Protein AF-0000000084539008 (afdb_homodimer)

Solvent-accessible surface area (backbone atoms only — not comparable to full-atom values): 34700 Å² total; per-residue (Å²): 123,58,58,83,68,52,56,66,76,74,48,45,58,35,49,52,38,29,68,66,23,46,80,28,59,57,49,27,46,48,80,44,78,25,71,48,76,86,62,71,62,64,60,50,79,55,28,51,37,39,35,6,18,47,27,52,46,30,15,39,34,31,52,31,38,51,53,47,46,45,65,78,37,75,82,48,88,57,47,66,62,50,52,51,56,50,50,69,26,63,34,59,68,31,30,52,43,36,24,53,47,43,68,76,34,54,66,68,53,57,46,35,35,45,22,46,43,40,44,34,48,39,50,25,71,72,35,98,40,75,66,40,44,50,49,37,61,44,42,42,64,32,49,53,47,42,51,52,36,48,51,52,52,59,71,65,54,87,46,55,24,60,52,20,51,66,66,20,40,39,55,27,50,38,42,43,44,55,29,23,62,71,68,66,37,59,68,62,40,50,51,49,51,53,50,48,48,72,69,47,66,81,52,55,63,51,70,63,83,67,60,65,46,43,61,23,29,36,42,42,60,48,29,44,47,35,32,47,32,74,76,36,56,34,69,61,28,46,52,49,43,44,47,25,45,62,77,66,49,57,55,72,50,48,79,89,61,66,71,63,77,61,92,47,69,80,37,61,60,37,31,23,30,42,36,20,19,31,41,41,16,44,28,37,50,36,39,51,70,26,35,50,93,80,47,59,41,46,54,11,47,49,49,29,21,50,50,17,40,56,61,24,55,57,59,58,70,50,79,44,70,71,40,32,46,44,46,37,34,49,49,50,36,44,58,54,43,60,84,75,112,119,57,60,86,67,50,56,67,74,74,47,45,56,34,49,54,38,29,68,66,23,46,79,30,59,57,48,26,45,47,80,44,78,26,71,46,76,85,64,72,63,63,59,48,80,55,28,50,39,39,34,6,18,47,27,53,46,31,14,40,35,30,50,32,39,51,53,46,46,44,63,78,38,76,82,48,87,56,46,66,61,48,52,52,55,51,52,70,25,63,34,58,68,30,28,51,43,36,24,52,46,43,69,76,35,54,66,67,54,58,46,36,33,45,22,46,45,40,44,35,47,40,50,26,72,73,35,97,39,75,65,40,44,50,49,39,60,43,42,42,64,32,49,54,47,42,50,52,34,50,50,51,50,60,71,66,55,86,46,54,25,61,53,20,51,66,68,20,39,39,53,29,50,39,41,43,43,56,28,23,64,71,66,64,36,60,69,61,40,50,51,48,52,53,49,48,47,73,70,47,64,80,53,55,62,53,71,64,83,67,60,65,45,43,61,21,28,36,43,41,61,49,29,44,48,35,33,48,32,74,77,36,55,33,69,60,27,47,53,48,45,45,46,25,45,62,78,67,47,58,55,73,50,50,80,88,60,66,70,62,78,61,92,46,68,80,36,62,61,37,32,23,31,39,36,21,18,32,40,42,16,43,27,37,49,33,38,51,70,26,34,50,93,81,48,60,42,46,56,10,46,49,48,31,21,52,51,17,40,57,61,24,55,57,60,54,70,47,80,45,70,71,39,32,44,44,44,36,34,50,51,50,36,43,56,52,42,62,82,73,112

Sequence (682 aa):
MKTDQVNPTAIAPFVRCALGCINREYPHVHFYGLSEETDLVPHRQLNPAFYGCLDWHSAVHNHWLLVRVMRCFPGVEFREEAREKVSQNLTPEAIAQEADYLKDRPEFECPYGLAWLLQLTAELRGWNDSQGKQWGEILQPLEEVAVNNLRQWLLDLAFPNRSGTHIQTAFAMGLIWDWSKTTDNQDLAGLLKERAKMFYHGDRNYPLHIEPLGCDFLSPTLAEADLMRRFLDAENFANWLGEFLPNIPETPEIDWLSPVIPSNPTDYQQSHFDGLNLSRAWMLEGIIAGLPPDDRRINSLQAVAAVHRRVGLKPVSLCDYAGSHWLGSFAVYLLTQRGLRMKTDQVNPTAIAPFVRCALGCINREYPHVHFYGLSEETDLVPHRQLNPAFYGCLDWHSAVHNHWLLVRVMRCFPGVEFREEAREKVSQNLTPEAIAQEADYLKDRPEFECPYGLAWLLQLTAELRGWNDSQGKQWGEILQPLEEVAVNNLRQWLLDLAFPNRSGTHIQTAFAMGLIWDWSKTTDNQDLAGLLKERAKMFYHGDRNYPLHIEPLGCDFLSPTLAEADLMRRFLDAENFANWLGEFLPNIPETPEIDWLSPVIPSNPTDYQQSHFDGLNLSRAWMLEGIIAGLPPDDRRINSLQAVAAVHRRVGLKPVSLCDYAGSHWLGSFAVYLLTQRGLR

Structure (mmCIF, N/CA/C/O backbone):
data_AF-0000000084539008-model_v1
#
loop_
_entity.id
_entity.type
_entity.pdbx_description
1 polymer 'DUF2891 domain-containing protein'
#
loop_
_atom_site.group_PDB
_atom_site.id
_atom_site.type_symbol
_atom_site.label_atom_id
_atom_site.label_alt_id
_atom_site.label_comp_id
_atom_site.label_asym_id
_atom_site.label_entity_id
_atom_site.label_seq_id
_atom_site.pdbx_PDB_ins_code
_atom_site.Cartn_x
_atom_site.Cartn_y
_atom_site.Cartn_z
_atom_site.occupancy
_atom_site.B_iso_or_equiv
_atom_site.auth_seq_id
_atom_site.auth_comp_id
_atom_site.auth_asym_id
_atom_site.auth_atom_id
_atom_site.pdbx_PDB_model_num
ATOM 1 N N . MET A 1 1 ? -14.562 -23.531 -19.359 1 34.69 1 MET A N 1
ATOM 2 C CA . MET A 1 1 ? -13.688 -23.984 -20.438 1 34.69 1 MET A CA 1
ATOM 3 C C . MET A 1 1 ? -12.57 -24.875 -19.891 1 34.69 1 MET A C 1
ATOM 5 O O . MET A 1 1 ? -11.828 -24.453 -19 1 34.69 1 MET A O 1
ATOM 9 N N . LYS A 1 2 ? -12.625 -26.109 -20.109 1 47.09 2 LYS A N 1
ATOM 10 C CA . LYS A 1 2 ? -11.656 -27.125 -19.703 1 47.09 2 LYS A CA 1
ATOM 11 C C . LYS A 1 2 ? -10.266 -26.812 -20.25 1 47.09 2 LYS A C 1
ATOM 13 O O . LYS A 1 2 ? -10.125 -26.234 -21.328 1 47.09 2 LYS A O 1
ATOM 18 N N . THR A 1 3 ? -9.219 -26.625 -19.391 1 51.12 3 THR A N 1
ATOM 19 C CA . THR A 1 3 ? -7.828 -26.531 -19.828 1 51.12 3 THR A CA 1
ATOM 20 C C . THR A 1 3 ? -7.676 -27.047 -21.266 1 51.12 3 THR A C 1
ATOM 22 O O . THR A 1 3 ? -6.812 -26.578 -22 1 51.12 3 THR A O 1
ATOM 25 N N . ASP A 1 4 ? -8.477 -27.797 -21.641 1 52.44 4 ASP A N 1
ATOM 26 C CA . ASP A 1 4 ? -8.461 -28.391 -22.984 1 52.44 4 ASP A CA 1
ATOM 27 C C . ASP A 1 4 ? -8.852 -27.359 -24.031 1 52.44 4 ASP A C 1
ATOM 29 O O . ASP A 1 4 ? -8.547 -27.516 -25.219 1 52.44 4 ASP A O 1
ATOM 33 N N . GLN A 1 5 ? -9.398 -26.234 -23.484 1 61.06 5 GLN A N 1
ATOM 34 C CA . GLN A 1 5 ? -9.883 -25.25 -24.453 1 61.06 5 GLN A CA 1
ATOM 35 C C . GLN A 1 5 ? -8.891 -24.109 -24.625 1 61.06 5 GLN A C 1
ATOM 37 O O . GLN A 1 5 ? -9.078 -23.234 -25.469 1 61.06 5 GLN A O 1
ATOM 42 N N . VAL A 1 6 ? -7.809 -24.297 -23.812 1 74.5 6 VAL A N 1
ATOM 43 C CA . VAL A 1 6 ? -6.836 -23.219 -23.953 1 74.5 6 VAL A CA 1
ATOM 44 C C . VAL A 1 6 ? -5.82 -23.562 -25.031 1 74.5 6 VAL A C 1
ATOM 46 O O . VAL A 1 6 ? -5.227 -24.641 -25.016 1 74.5 6 VAL A O 1
ATOM 49 N N . ASN A 1 7 ? -5.785 -22.781 -26.078 1 74.5 7 ASN A N 1
ATOM 50 C CA . ASN A 1 7 ? -4.793 -22.938 -27.141 1 74.5 7 ASN A CA 1
ATOM 51 C C . ASN A 1 7 ? -3.385 -22.641 -26.641 1 74.5 7 ASN A C 1
ATOM 53 O O . ASN A 1 7 ? -3.096 -21.516 -26.219 1 74.5 7 ASN A O 1
ATOM 57 N N . PRO A 1 8 ? -2.574 -23.672 -26.688 1 76.5 8 PRO A N 1
ATOM 58 C CA . PRO A 1 8 ? -1.196 -23.453 -26.234 1 76.5 8 PRO A CA 1
ATOM 59 C C . PRO A 1 8 ? -0.532 -22.266 -26.922 1 76.5 8 PRO A C 1
ATOM 61 O O . PRO A 1 8 ? 0.344 -21.625 -26.344 1 76.5 8 PRO A O 1
ATOM 64 N N . THR A 1 9 ? -0.959 -22.016 -28.078 1 76.56 9 THR A N 1
ATOM 65 C CA . THR A 1 9 ? -0.383 -20.906 -28.812 1 76.56 9 THR A CA 1
ATOM 66 C C . THR A 1 9 ? -0.703 -19.578 -28.125 1 76.56 9 THR A C 1
ATOM 68 O O . THR A 1 9 ? 0.086 -18.625 -28.188 1 76.56 9 THR A O 1
ATOM 71 N N . ALA A 1 10 ? -1.752 -19.625 -27.406 1 77.12 10 ALA A N 1
ATOM 72 C CA . ALA A 1 10 ? -2.184 -18.391 -26.75 1 77.12 10 ALA A CA 1
ATOM 73 C C . ALA A 1 10 ? -1.313 -18.109 -25.516 1 77.12 10 ALA A C 1
ATOM 75 O O . ALA A 1 10 ? -1.197 -16.953 -25.094 1 77.12 10 ALA A O 1
ATOM 76 N N . ILE A 1 11 ? -0.694 -19.109 -25.047 1 85.69 11 ILE A N 1
ATOM 77 C CA . ILE A 1 11 ? 0.04 -18.953 -23.797 1 85.69 11 ILE A CA 1
ATOM 78 C C . ILE A 1 11 ? 1.521 -18.734 -24.094 1 85.69 11 ILE A C 1
ATOM 80 O O . ILE A 1 11 ? 2.285 -18.328 -23.219 1 85.69 11 ILE A O 1
ATOM 84 N N . ALA A 1 12 ? 1.986 -18.984 -25.344 1 85.56 12 ALA A N 1
ATOM 85 C CA . ALA A 1 12 ? 3.391 -18.984 -25.734 1 85.56 12 ALA A CA 1
ATOM 86 C C . ALA A 1 12 ? 4.055 -17.656 -25.422 1 85.56 12 ALA A C 1
ATOM 88 O O . ALA A 1 12 ? 5.18 -17.609 -24.922 1 85.56 12 ALA A O 1
ATOM 89 N N . PRO A 1 13 ? 3.342 -16.594 -25.688 1 83.88 13 PRO A N 1
ATOM 90 C CA . PRO A 1 13 ? 3.99 -15.305 -25.391 1 83.88 13 PRO A CA 1
ATOM 91 C C . PRO A 1 13 ? 4.293 -15.141 -23.891 1 83.88 13 PRO A C 1
ATOM 93 O O . PRO A 1 13 ? 5.316 -14.555 -23.531 1 83.88 13 PRO A O 1
ATOM 96 N N . PHE A 1 14 ? 3.445 -15.633 -23.062 1 86.5 14 PHE A N 1
ATOM 97 C CA . PHE A 1 14 ? 3.65 -15.516 -21.625 1 86.5 14 PHE A CA 1
ATOM 98 C C . PHE A 1 14 ? 4.84 -16.359 -21.172 1 86.5 14 PHE A C 1
ATOM 100 O O . PHE A 1 14 ? 5.621 -15.938 -20.328 1 86.5 14 PHE A O 1
ATOM 107 N N . VAL A 1 15 ? 4.922 -17.453 -21.797 1 89.56 15 VAL A N 1
ATOM 108 C CA . VAL A 1 15 ? 6.004 -18.375 -21.484 1 89.56 15 VAL A CA 1
ATOM 109 C C . VAL A 1 15 ? 7.344 -17.766 -21.891 1 89.56 15 VAL A C 1
ATOM 111 O O . VAL A 1 15 ? 8.32 -17.828 -21.141 1 89.56 15 VAL A O 1
ATOM 114 N N . ARG A 1 16 ? 7.355 -17.219 -23.031 1 88.75 16 ARG A N 1
ATOM 115 C CA . ARG A 1 16 ? 8.578 -16.594 -23.516 1 88.75 16 ARG A CA 1
ATOM 116 C C . ARG A 1 16 ? 9.031 -15.461 -22.594 1 88.75 16 ARG A C 1
ATOM 118 O O . ARG A 1 16 ? 10.219 -15.297 -22.328 1 88.75 16 ARG A O 1
ATOM 125 N N . CYS A 1 17 ? 8.039 -14.727 -22.141 1 88.56 17 CYS A N 1
ATOM 126 C CA . CYS A 1 17 ? 8.359 -13.656 -21.203 1 88.56 17 CYS A CA 1
ATOM 127 C C . CYS A 1 17 ? 8.938 -14.211 -19.906 1 88.56 17 CYS A C 1
ATOM 129 O O . CYS A 1 17 ? 9.922 -13.688 -19.375 1 88.56 17 CYS A O 1
ATOM 131 N N . ALA A 1 18 ? 8.297 -15.203 -19.422 1 92.94 18 ALA A N 1
ATOM 132 C CA . ALA A 1 18 ? 8.758 -15.828 -18.172 1 92.94 18 ALA A CA 1
ATOM 133 C C . ALA A 1 18 ? 10.172 -16.391 -18.344 1 92.94 18 ALA A C 1
ATOM 135 O O . ALA A 1 18 ? 11.016 -16.203 -17.469 1 92.94 18 ALA A O 1
ATOM 136 N N . LEU A 1 19 ? 10.422 -17.016 -19.469 1 94.06 19 LEU A N 1
ATOM 137 C CA . LEU A 1 19 ? 11.727 -17.625 -19.734 1 94.06 19 LEU A CA 1
ATOM 138 C C . LEU A 1 19 ? 12.805 -16.547 -19.859 1 94.06 19 LEU A C 1
ATOM 140 O O . LEU A 1 19 ? 13.961 -16.781 -19.5 1 94.06 19 LEU A O 1
ATOM 144 N N . GLY A 1 20 ? 12.414 -15.43 -20.328 1 91.38 20 GLY A N 1
ATOM 145 C CA . GLY A 1 20 ? 13.359 -14.328 -20.484 1 91.38 20 GLY A CA 1
ATOM 146 C C . GLY A 1 20 ? 13.617 -13.578 -19.188 1 91.38 20 GLY A C 1
ATOM 147 O O . GLY A 1 20 ? 14.531 -12.758 -19.125 1 91.38 20 GLY A O 1
ATOM 148 N N . CYS A 1 21 ? 12.914 -13.969 -18.125 1 93.25 21 CYS A N 1
ATOM 149 C CA . CYS A 1 21 ? 12.93 -13.117 -16.938 1 93.25 21 CYS A CA 1
ATOM 150 C C . CYS A 1 21 ? 13.5 -13.859 -15.742 1 93.25 21 CYS A C 1
ATOM 152 O O . CYS A 1 21 ? 14.219 -13.273 -14.922 1 93.25 21 CYS A O 1
ATOM 154 N N . ILE A 1 22 ? 13.289 -15.133 -15.547 1 96.19 22 ILE A N 1
ATOM 155 C CA . ILE A 1 22 ? 13.516 -15.844 -14.297 1 96.19 22 ILE A CA 1
ATOM 156 C C . ILE A 1 22 ? 15.016 -15.914 -14 1 96.19 22 ILE A C 1
ATOM 158 O O . ILE A 1 22 ? 15.422 -16.047 -12.844 1 96.19 22 ILE A O 1
ATOM 162 N N . ASN A 1 23 ? 15.867 -15.766 -15.008 1 96.25 23 ASN A N 1
ATOM 163 C CA . ASN A 1 23 ? 17.312 -15.773 -14.781 1 96.25 23 ASN A CA 1
ATOM 164 C C . ASN A 1 23 ? 17.938 -14.414 -15.07 1 96.25 23 ASN A C 1
ATOM 166 O O . ASN A 1 23 ? 19.156 -14.289 -15.133 1 96.25 23 ASN A O 1
ATOM 170 N N . ARG A 1 24 ? 17.125 -13.391 -15.266 1 95.38 24 ARG A N 1
ATOM 171 C CA . ARG A 1 24 ? 17.594 -12.039 -15.523 1 95.38 24 ARG A CA 1
ATOM 172 C C . ARG A 1 24 ? 17.75 -11.258 -14.227 1 95.38 24 ARG A C 1
ATOM 174 O O . ARG A 1 24 ? 16.75 -10.891 -13.594 1 95.38 24 ARG A O 1
ATOM 181 N N . GLU A 1 25 ? 18.984 -10.914 -13.953 1 96.5 25 GLU A N 1
ATOM 182 C CA . GLU A 1 25 ? 19.281 -10.367 -12.633 1 96.5 25 GLU A CA 1
ATOM 183 C C . GLU A 1 25 ? 18.891 -8.891 -12.555 1 96.5 25 GLU A C 1
ATOM 185 O O . GLU A 1 25 ? 18.516 -8.398 -11.484 1 96.5 25 GLU A O 1
ATOM 190 N N . TYR A 1 26 ? 19.094 -8.102 -13.656 1 95.44 26 TYR A N 1
ATOM 191 C CA . TYR A 1 26 ? 18.797 -6.676 -13.68 1 95.44 26 TYR A CA 1
ATOM 192 C C . TYR A 1 26 ? 17.922 -6.316 -14.875 1 95.44 26 TYR A C 1
ATOM 194 O O . TYR A 1 26 ? 18.031 -6.941 -15.938 1 95.44 26 TYR A O 1
ATOM 202 N N . PRO A 1 27 ? 17 -5.332 -14.828 1 94 27 PRO A N 1
ATOM 203 C CA . PRO A 1 27 ? 16.781 -4.492 -13.648 1 94 27 PRO A CA 1
ATOM 204 C C . PRO A 1 27 ? 16.094 -5.242 -12.508 1 94 27 PRO A C 1
ATOM 206 O O . PRO A 1 27 ? 15.453 -6.27 -12.734 1 94 27 PRO A O 1
ATOM 209 N N . HIS A 1 28 ? 16.344 -4.73 -11.25 1 94.94 28 HIS A N 1
ATOM 210 C CA . HIS A 1 28 ? 15.797 -5.367 -10.055 1 94.94 28 HIS A CA 1
ATOM 211 C C . HIS A 1 28 ? 15.383 -4.332 -9.023 1 94.94 28 HIS A C 1
ATOM 213 O O . HIS A 1 28 ? 16.016 -3.283 -8.891 1 94.94 28 HIS A O 1
ATOM 219 N N . VAL A 1 29 ? 14.266 -4.586 -8.406 1 93.5 29 VAL A N 1
ATOM 220 C CA . VAL A 1 29 ? 13.812 -3.764 -7.289 1 93.5 29 VAL A CA 1
ATOM 221 C C . VAL A 1 29 ? 13.875 -4.574 -5.996 1 93.5 29 VAL A C 1
ATOM 223 O O . VAL A 1 29 ? 13.312 -5.668 -5.914 1 93.5 29 VAL A O 1
ATOM 226 N N . HIS A 1 30 ? 14.57 -4.07 -5.051 1 91.81 30 HIS A N 1
ATOM 227 C CA . HIS A 1 30 ? 14.711 -4.773 -3.779 1 91.81 30 HIS A CA 1
ATOM 228 C C . HIS A 1 30 ? 14.484 -3.832 -2.602 1 91.81 30 HIS A C 1
ATOM 230 O O . HIS A 1 30 ? 14.914 -2.676 -2.631 1 91.81 30 HIS A O 1
ATOM 236 N N . PHE A 1 31 ? 13.695 -4.348 -1.667 1 89.94 31 PHE A N 1
ATOM 237 C CA . PHE A 1 31 ? 13.492 -3.666 -0.394 1 89.94 31 PHE A CA 1
ATOM 238 C C . PHE A 1 31 ? 14.461 -4.184 0.66 1 89.94 31 PHE A C 1
ATOM 240 O O . PHE A 1 31 ? 14.328 -5.312 1.136 1 89.94 31 PHE A O 1
ATOM 247 N N . TYR A 1 32 ? 15.445 -3.342 1.11 1 91.75 32 TYR A N 1
ATOM 248 C CA . TYR A 1 32 ? 16.484 -3.758 2.057 1 91.75 32 TYR A CA 1
ATOM 249 C C . TYR A 1 32 ? 16.219 -3.176 3.439 1 91.75 32 TYR A C 1
ATOM 251 O O . TYR A 1 32 ? 16.031 -1.966 3.586 1 91.75 32 TYR A O 1
ATOM 259 N N . GLY A 1 33 ? 16.031 -4.082 4.402 1 92.31 33 GLY A N 1
ATOM 260 C CA . GLY A 1 33 ? 16.219 -3.693 5.793 1 92.31 33 GLY A CA 1
ATOM 261 C C . GLY A 1 33 ? 17.641 -3.834 6.27 1 92.31 33 GLY A C 1
ATOM 262 O O . GLY A 1 33 ? 18.188 -4.941 6.312 1 92.31 33 GLY A O 1
ATOM 263 N N . LEU A 1 34 ? 18.281 -2.717 6.656 1 95.19 34 LEU A N 1
ATOM 264 C CA . LEU A 1 34 ? 19.703 -2.701 6.992 1 95.19 34 LEU A CA 1
ATOM 265 C C . LEU A 1 34 ? 19.906 -2.391 8.469 1 95.19 34 LEU A C 1
ATOM 267 O O . LEU A 1 34 ? 19.438 -1.362 8.969 1 95.19 34 LEU A O 1
ATOM 271 N N . SER A 1 35 ? 20.562 -3.262 9.141 1 94.62 35 SER A N 1
ATOM 272 C CA . SER A 1 35 ? 20.953 -2.988 10.523 1 94.62 35 SER A CA 1
ATOM 273 C C . SER A 1 35 ? 22.328 -2.338 10.586 1 94.62 35 SER A C 1
ATOM 275 O O . SER A 1 35 ? 22.656 -1.658 11.562 1 94.62 35 SER A O 1
ATOM 277 N N . GLU A 1 36 ? 23.109 -2.588 9.617 1 95.88 36 GLU A N 1
ATOM 278 C CA . GLU A 1 36 ? 24.453 -2.035 9.438 1 95.88 36 GLU A CA 1
ATOM 279 C C . GLU A 1 36 ? 24.859 -2.039 7.961 1 95.88 36 GLU A C 1
ATOM 281 O O . GLU A 1 36 ? 24.141 -2.594 7.121 1 95.88 36 GLU A O 1
ATOM 286 N N . GLU A 1 37 ? 25.969 -1.479 7.656 1 94.56 37 GLU A N 1
ATOM 287 C CA . GLU A 1 37 ? 26.406 -1.284 6.277 1 94.56 37 GLU A CA 1
ATOM 288 C C . GLU A 1 37 ? 26.672 -2.619 5.59 1 94.56 37 GLU A C 1
ATOM 290 O O . GLU A 1 37 ? 26.422 -2.77 4.395 1 94.56 37 GLU A O 1
ATOM 295 N N . THR A 1 38 ? 27.141 -3.564 6.297 1 95.44 38 THR A N 1
ATOM 296 C CA . THR A 1 38 ? 27.562 -4.836 5.723 1 95.44 38 THR A CA 1
ATOM 297 C C . THR A 1 38 ? 26.359 -5.66 5.285 1 95.44 38 THR A C 1
ATOM 299 O O . THR A 1 38 ? 26.5 -6.648 4.562 1 95.44 38 THR A O 1
ATOM 302 N N . ASP A 1 39 ? 25.156 -5.234 5.66 1 94.81 39 ASP A N 1
ATOM 303 C CA . ASP A 1 39 ? 23.922 -5.914 5.246 1 94.81 39 ASP A CA 1
ATOM 304 C C . ASP A 1 39 ? 23.625 -5.633 3.777 1 94.81 39 ASP A C 1
ATOM 306 O O . ASP A 1 39 ? 22.812 -6.328 3.166 1 94.81 39 ASP A O 1
ATOM 310 N N . LEU A 1 40 ? 24.234 -4.59 3.264 1 96.12 40 LEU A N 1
ATOM 311 C CA . LEU A 1 40 ? 24.016 -4.207 1.876 1 96.12 40 LEU A CA 1
ATOM 312 C C . LEU A 1 40 ? 24.797 -5.109 0.927 1 96.12 40 LEU A C 1
ATOM 314 O O . LEU A 1 40 ? 25.984 -4.887 0.691 1 96.12 40 LEU A O 1
ATOM 318 N N . VAL A 1 41 ? 24.156 -6.133 0.405 1 96.19 41 VAL A N 1
ATOM 319 C CA . VAL A 1 41 ? 24.766 -7.082 -0.522 1 96.19 41 VAL A CA 1
ATOM 320 C C . VAL A 1 41 ? 23.859 -7.273 -1.733 1 96.19 41 VAL A C 1
ATOM 322 O O . VAL A 1 41 ? 22.672 -6.973 -1.675 1 96.19 41 VAL A O 1
ATOM 325 N N . PRO A 1 42 ? 24.438 -7.742 -2.893 1 96.44 42 PRO A N 1
ATOM 326 C CA . PRO A 1 42 ? 23.594 -8 -4.059 1 96.44 42 PRO A CA 1
ATOM 327 C C . PRO A 1 42 ? 22.453 -8.969 -3.76 1 96.44 42 PRO A C 1
ATOM 329 O O . PRO A 1 42 ? 22.641 -9.938 -3.012 1 96.44 42 PRO A O 1
ATOM 332 N N . HIS A 1 43 ? 21.312 -8.703 -4.387 1 96.75 43 HIS A N 1
ATOM 333 C CA . HIS A 1 43 ? 20.109 -9.453 -4.07 1 96.75 43 HIS A CA 1
ATOM 334 C C . HIS A 1 43 ? 20.266 -10.93 -4.418 1 96.75 43 HIS A C 1
ATOM 336 O O . HIS A 1 43 ? 19.656 -11.789 -3.781 1 96.75 43 HIS A O 1
ATOM 342 N N . ARG A 1 44 ? 21.078 -11.25 -5.383 1 97.31 44 ARG A N 1
ATOM 343 C CA . ARG A 1 44 ? 21.297 -12.648 -5.746 1 97.31 44 ARG A CA 1
ATOM 344 C C . ARG A 1 44 ? 21.938 -13.414 -4.598 1 97.31 44 ARG A C 1
ATOM 346 O O . ARG A 1 44 ? 21.703 -14.617 -4.438 1 97.31 44 ARG A O 1
ATOM 353 N N . GLN A 1 45 ? 22.734 -12.734 -3.779 1 97 45 GLN A N 1
ATOM 354 C CA . GLN A 1 45 ? 23.375 -13.367 -2.631 1 97 45 GLN A CA 1
ATOM 355 C C . GLN A 1 45 ? 22.375 -13.664 -1.528 1 97 45 GLN A C 1
ATOM 357 O O . GLN A 1 45 ? 22.578 -14.562 -0.711 1 97 45 GLN A O 1
ATOM 362 N N . LEU A 1 46 ? 21.312 -12.883 -1.472 1 96.62 46 LEU A N 1
ATOM 363 C CA . LEU A 1 46 ? 20.266 -13.062 -0.468 1 96.62 46 LEU A CA 1
ATOM 364 C C . LEU A 1 46 ? 19.25 -14.109 -0.917 1 96.62 46 LEU A C 1
ATOM 366 O O . LEU A 1 46 ? 18.844 -14.969 -0.126 1 96.62 46 LEU A O 1
ATOM 370 N N . ASN A 1 47 ? 18.875 -14 -2.16 1 98.12 47 ASN A N 1
ATOM 371 C CA . ASN A 1 47 ? 17.828 -14.828 -2.75 1 98.12 47 ASN A CA 1
ATOM 372 C C . ASN A 1 47 ? 18.281 -15.477 -4.047 1 98.12 47 ASN A C 1
ATOM 374 O O . ASN A 1 47 ? 17.844 -15.102 -5.133 1 98.12 47 ASN A O 1
ATOM 378 N N . PRO A 1 48 ? 19.047 -16.531 -3.955 1 98.56 48 PRO A N 1
ATOM 379 C CA . PRO A 1 48 ? 19.719 -17.062 -5.141 1 98.56 48 PRO A CA 1
ATOM 380 C C . PRO A 1 48 ? 18.781 -17.828 -6.062 1 98.56 48 PRO A C 1
ATOM 382 O O . PRO A 1 48 ? 19.094 -18.047 -7.238 1 98.56 48 PRO A O 1
ATOM 385 N N . ALA A 1 49 ? 17.688 -18.312 -5.57 1 98.81 49 ALA A N 1
ATOM 386 C CA . ALA A 1 49 ? 16.766 -19.078 -6.41 1 98.81 49 ALA A CA 1
ATOM 387 C C . ALA A 1 49 ? 15.828 -18.156 -7.188 1 98.81 49 ALA A C 1
ATOM 389 O O . ALA A 1 49 ? 15.523 -18.406 -8.352 1 98.81 49 ALA A O 1
ATOM 390 N N . PHE A 1 50 ? 15.383 -17.078 -6.484 1 98.69 50 PHE A N 1
ATOM 391 C CA . PHE A 1 50 ? 14.367 -16.203 -7.062 1 98.69 50 PHE A CA 1
ATOM 392 C C . PHE A 1 50 ? 14.914 -14.789 -7.246 1 98.69 50 PHE A C 1
ATOM 394 O O . PHE A 1 50 ? 14.234 -13.812 -6.914 1 98.69 50 PHE A O 1
ATOM 401 N N . TYR A 1 51 ? 16.125 -14.688 -7.703 1 97.5 51 TYR A N 1
ATOM 402 C CA . TYR A 1 51 ? 16.797 -13.406 -7.895 1 97.5 51 TYR A CA 1
ATOM 403 C C . TYR A 1 51 ? 16.359 -12.742 -9.195 1 97.5 51 TYR A C 1
ATOM 405 O O . TYR A 1 51 ? 16.547 -11.539 -9.383 1 97.5 51 TYR A O 1
ATOM 413 N N . GLY A 1 52 ? 15.836 -13.562 -10.094 1 95.81 52 GLY A N 1
ATOM 414 C CA . GLY A 1 52 ? 15.477 -13.031 -11.398 1 95.81 52 GLY A CA 1
ATOM 415 C C . GLY A 1 52 ? 14.227 -12.172 -11.375 1 95.81 52 GLY A C 1
ATOM 416 O O . GLY A 1 52 ? 13.609 -11.992 -10.328 1 95.81 52 GLY A O 1
ATOM 417 N N . CYS A 1 53 ? 13.953 -11.594 -12.594 1 94.31 53 CYS A N 1
ATOM 418 C CA . CYS A 1 53 ? 12.812 -10.711 -12.758 1 94.31 53 CYS A CA 1
ATOM 419 C C . CYS A 1 53 ? 12.992 -9.422 -11.969 1 94.31 53 CYS A C 1
ATOM 421 O O . CYS A 1 53 ? 14.07 -9.172 -11.422 1 94.31 53 CYS A O 1
ATOM 423 N N . LEU A 1 54 ? 11.984 -8.578 -11.961 1 93.44 54 LEU A N 1
ATOM 424 C CA . LEU A 1 54 ? 12.055 -7.246 -11.375 1 93.44 54 LEU A CA 1
ATOM 425 C C . LEU A 1 54 ? 12.125 -7.328 -9.852 1 93.44 54 LEU A C 1
ATOM 427 O O . LEU A 1 54 ? 12.672 -6.438 -9.203 1 93.44 54 LEU A O 1
ATOM 431 N N . ASP A 1 55 ? 11.562 -8.367 -9.305 1 95.88 55 ASP A N 1
ATOM 432 C CA . ASP A 1 55 ? 11.508 -8.555 -7.855 1 95.88 55 ASP A CA 1
ATOM 433 C C . ASP A 1 55 ? 11.258 -10.023 -7.5 1 95.88 55 ASP A C 1
ATOM 435 O O . ASP A 1 55 ? 11.031 -10.852 -8.383 1 95.88 55 ASP A O 1
ATOM 439 N N . TRP A 1 56 ? 11.367 -10.383 -6.246 1 97.88 56 TRP A N 1
ATOM 440 C CA . TRP A 1 56 ? 11.305 -11.75 -5.754 1 97.88 56 TRP A CA 1
ATOM 441 C C . TRP A 1 56 ? 9.984 -12.406 -6.121 1 97.88 56 TRP A C 1
ATOM 443 O O . TRP A 1 56 ? 9.961 -13.523 -6.656 1 97.88 56 TRP A O 1
ATOM 453 N N . HIS A 1 57 ? 8.828 -11.719 -5.824 1 98.06 57 HIS A N 1
ATOM 454 C CA . HIS A 1 57 ? 7.547 -12.367 -6.082 1 98.06 57 HIS A CA 1
ATOM 455 C C . HIS A 1 57 ? 7.297 -12.516 -7.578 1 98.06 57 HIS A C 1
ATOM 457 O O . HIS A 1 57 ? 6.652 -13.477 -8.008 1 98.06 57 HIS A O 1
ATOM 463 N N . SER A 1 58 ? 7.793 -11.578 -8.398 1 96.25 58 SER A N 1
ATOM 464 C CA . SER A 1 58 ? 7.668 -11.766 -9.844 1 96.25 58 SER A CA 1
ATOM 465 C C . SER A 1 58 ? 8.422 -13.016 -10.305 1 96.25 58 SER A C 1
ATOM 467 O O . SER A 1 58 ? 7.973 -13.711 -11.219 1 96.25 58 SER A O 1
ATOM 469 N N . ALA A 1 59 ? 9.562 -13.25 -9.719 1 97.94 59 ALA A N 1
ATOM 470 C CA . ALA A 1 59 ? 10.305 -14.469 -10.023 1 97.94 59 ALA A CA 1
ATOM 471 C C . ALA A 1 59 ? 9.492 -15.711 -9.648 1 97.94 59 ALA A C 1
ATOM 473 O O . ALA A 1 59 ? 9.414 -16.672 -10.422 1 97.94 59 ALA A O 1
ATOM 474 N N . VAL A 1 60 ? 8.898 -15.734 -8.477 1 98.62 60 VAL A N 1
ATOM 475 C CA . VAL A 1 60 ? 8.07 -16.859 -8.031 1 98.62 60 VAL A CA 1
ATOM 476 C C . VAL A 1 60 ? 6.895 -17.031 -8.984 1 98.62 60 VAL A C 1
ATOM 478 O O . VAL A 1 60 ? 6.594 -18.156 -9.398 1 98.62 60 VAL A O 1
ATOM 481 N N . HIS A 1 61 ? 6.289 -15.914 -9.383 1 97.12 61 HIS A N 1
ATOM 482 C CA . HIS A 1 61 ? 5.199 -15.922 -10.352 1 97.12 61 HIS A CA 1
ATOM 483 C C . HIS A 1 61 ? 5.59 -16.672 -11.617 1 97.12 61 HIS A C 1
ATOM 485 O O . HIS A 1 61 ? 4.855 -17.562 -12.078 1 97.12 61 HIS A O 1
ATOM 491 N N . ASN A 1 62 ? 6.648 -16.297 -12.109 1 97 62 ASN A N 1
ATOM 492 C CA . ASN A 1 62 ? 7.043 -16.828 -13.406 1 97 62 ASN A CA 1
ATOM 493 C C . ASN A 1 62 ? 7.492 -18.281 -13.312 1 97 62 ASN A C 1
ATOM 495 O O . ASN A 1 62 ? 7.301 -19.062 -14.242 1 97 62 ASN A O 1
ATOM 499 N N . HIS A 1 63 ? 8.086 -18.703 -12.172 1 98.44 63 HIS A N 1
ATOM 500 C CA . HIS A 1 63 ? 8.336 -20.125 -11.961 1 98.44 63 HIS A CA 1
ATOM 501 C C . HIS A 1 63 ? 7.027 -20.906 -11.906 1 98.44 63 HIS A C 1
ATOM 503 O O . HIS A 1 63 ? 6.918 -21.984 -12.5 1 98.44 63 HIS A O 1
ATOM 509 N N . TRP A 1 64 ? 6.086 -20.359 -11.164 1 98.31 64 TRP A N 1
ATOM 510 C CA . TRP A 1 64 ? 4.777 -21 -11.102 1 98.31 64 TRP A CA 1
ATOM 511 C C . TRP A 1 64 ? 4.176 -21.141 -12.5 1 98.31 64 TRP A C 1
ATOM 513 O O . TRP A 1 64 ? 3.678 -22.203 -12.867 1 98.31 64 TRP A O 1
ATOM 523 N N . LEU A 1 65 ? 4.223 -20.047 -13.25 1 96.81 65 LEU A N 1
ATOM 524 C CA . LEU A 1 65 ? 3.684 -20.031 -14.609 1 96.81 65 LEU A CA 1
ATOM 525 C C . LEU A 1 65 ? 4.301 -21.141 -15.453 1 96.81 65 LEU A C 1
ATOM 527 O O . LEU A 1 65 ? 3.58 -21.891 -16.125 1 96.81 65 LEU A O 1
ATOM 531 N N . LEU A 1 66 ? 5.578 -21.281 -15.438 1 96.88 66 LEU A N 1
ATOM 532 C CA . LEU A 1 66 ? 6.277 -22.266 -16.234 1 96.88 66 LEU A CA 1
ATOM 533 C C . LEU A 1 66 ? 5.887 -23.688 -15.82 1 96.88 66 LEU A C 1
ATOM 535 O O . LEU A 1 66 ? 5.605 -24.531 -16.656 1 96.88 66 LEU A O 1
ATOM 539 N N . VAL A 1 67 ? 5.848 -23.922 -14.523 1 97.44 67 VAL A N 1
ATOM 540 C CA . VAL A 1 67 ? 5.492 -25.234 -14.008 1 97.44 67 VAL A CA 1
ATOM 541 C C . VAL A 1 67 ? 4.059 -25.578 -14.406 1 97.44 67 VAL A C 1
ATOM 543 O O . VAL A 1 67 ? 3.781 -26.672 -14.883 1 97.44 67 VAL A O 1
ATOM 546 N N . ARG A 1 68 ? 3.184 -24.625 -14.25 1 96.31 68 ARG A N 1
ATOM 547 C CA . ARG A 1 68 ? 1.785 -24.875 -14.586 1 96.31 68 ARG A CA 1
ATOM 548 C C . ARG A 1 68 ? 1.619 -25.156 -16.078 1 96.31 68 ARG A C 1
ATOM 550 O O . ARG A 1 68 ? 0.896 -26.078 -16.453 1 96.31 68 ARG A O 1
ATOM 557 N N . VAL A 1 69 ? 2.281 -24.375 -16.844 1 94.56 69 VAL A N 1
ATOM 558 C CA . VAL A 1 69 ? 2.158 -24.547 -18.281 1 94.56 69 VAL A CA 1
ATOM 559 C C . VAL A 1 69 ? 2.707 -25.922 -18.688 1 94.56 69 VAL A C 1
ATOM 561 O O . VAL A 1 69 ? 2.096 -26.625 -19.484 1 94.56 69 VAL A O 1
ATOM 564 N N . MET A 1 70 ? 3.832 -26.312 -18.109 1 95.12 70 MET A N 1
ATOM 565 C CA . MET A 1 70 ? 4.406 -27.625 -18.422 1 95.12 70 MET A CA 1
ATOM 566 C C . MET A 1 70 ? 3.465 -28.75 -17.984 1 95.12 70 MET A C 1
ATOM 568 O O . MET A 1 70 ? 3.352 -29.766 -18.672 1 95.12 70 MET A O 1
ATOM 572 N N . ARG A 1 71 ? 2.863 -28.562 -16.891 1 94.25 71 ARG A N 1
ATOM 573 C CA . ARG A 1 71 ? 1.941 -29.578 -16.375 1 94.25 71 ARG A CA 1
ATOM 574 C C . ARG A 1 71 ? 0.677 -29.641 -17.219 1 94.25 71 ARG A C 1
ATOM 576 O O . ARG A 1 71 ? 0.237 -30.734 -17.609 1 94.25 71 ARG A O 1
ATOM 583 N N . CYS A 1 72 ? 0.096 -28.516 -17.562 1 92.12 72 CYS A N 1
ATOM 584 C CA . CYS A 1 72 ? -1.184 -28.438 -18.266 1 92.12 72 CYS A CA 1
ATOM 585 C C . CYS A 1 72 ? -1.017 -28.75 -19.75 1 92.12 72 CYS A C 1
ATOM 587 O O . CYS A 1 72 ? -1.95 -29.219 -20.391 1 92.12 72 CYS A O 1
ATOM 589 N N . PHE A 1 73 ? 0.197 -28.5 -20.219 1 90.81 73 PHE A N 1
ATOM 590 C CA . PHE A 1 73 ? 0.462 -28.688 -21.641 1 90.81 73 PHE A CA 1
ATOM 591 C C . PHE A 1 73 ? 1.763 -29.453 -21.844 1 90.81 73 PHE A C 1
ATOM 593 O O . PHE A 1 73 ? 2.76 -28.875 -22.297 1 90.81 73 PHE A O 1
ATOM 600 N N . PRO A 1 74 ? 1.736 -30.703 -21.734 1 88.12 74 PRO A N 1
ATOM 601 C CA . PRO A 1 74 ? 2.961 -31.5 -21.781 1 88.12 74 PRO A CA 1
ATOM 602 C C . PRO A 1 74 ? 3.654 -31.453 -23.141 1 88.12 74 PRO A C 1
ATOM 604 O O . PRO A 1 74 ? 4.852 -31.734 -23.234 1 88.12 74 PRO A O 1
ATOM 607 N N . GLY A 1 75 ? 3.031 -31.047 -24.156 1 84.81 75 GLY A N 1
ATOM 608 C CA . GLY A 1 75 ? 3.627 -31.031 -25.484 1 84.81 75 GLY A CA 1
ATOM 609 C C . GLY A 1 75 ? 4.125 -29.672 -25.906 1 84.81 75 GLY A C 1
ATOM 610 O O . GLY A 1 75 ? 4.445 -29.453 -27.078 1 84.81 75 GLY A O 1
ATOM 611 N N . VAL A 1 76 ? 4.289 -28.859 -24.938 1 86.38 76 VAL A N 1
ATOM 612 C CA . VAL A 1 76 ? 4.684 -27.5 -25.312 1 86.38 76 VAL A CA 1
ATOM 613 C C . VAL A 1 76 ? 6.141 -27.5 -25.766 1 86.38 76 VAL A C 1
ATOM 615 O O . VAL A 1 76 ? 6.965 -28.25 -25.234 1 86.38 76 VAL A O 1
ATOM 618 N N . GLU A 1 77 ? 6.523 -26.609 -26.734 1 87 77 GLU A N 1
ATOM 619 C CA . GLU A 1 77 ? 7.824 -26.594 -27.406 1 87 77 GLU A CA 1
ATOM 620 C C . GLU A 1 77 ? 8.922 -26.109 -26.453 1 87 77 GLU A C 1
ATOM 622 O O . GLU A 1 77 ? 10.07 -26.531 -26.562 1 87 77 GLU A O 1
ATOM 627 N N . PHE A 1 78 ? 8.594 -25.312 -25.531 1 91.12 78 PHE A N 1
ATOM 628 C CA . PHE A 1 78 ? 9.609 -24.688 -24.703 1 91.12 78 PHE A CA 1
ATOM 629 C C . PHE A 1 78 ? 9.875 -25.516 -23.453 1 91.12 78 PHE A C 1
ATOM 631 O O . PHE A 1 78 ? 10.555 -25.062 -22.531 1 91.12 78 PHE A O 1
ATOM 638 N N . ARG A 1 79 ? 9.352 -26.609 -23.359 1 93.5 79 ARG A N 1
ATOM 639 C CA . ARG A 1 79 ? 9.375 -27.453 -22.172 1 93.5 79 ARG A CA 1
ATOM 640 C C . ARG A 1 79 ? 10.812 -27.719 -21.719 1 93.5 79 ARG A C 1
ATOM 642 O O . ARG A 1 79 ? 11.133 -27.594 -20.531 1 93.5 79 ARG A O 1
ATOM 649 N N . GLU A 1 80 ? 11.656 -28.109 -22.656 1 95.44 80 GLU A N 1
ATOM 650 C CA . GLU A 1 80 ? 13.039 -28.438 -22.297 1 95.44 80 GLU A CA 1
ATOM 651 C C . GLU A 1 80 ? 13.781 -27.203 -21.781 1 95.44 80 GLU A C 1
ATOM 653 O O . GLU A 1 80 ? 14.516 -27.297 -20.797 1 95.44 80 GLU A O 1
ATOM 658 N N . GLU A 1 81 ? 13.625 -26.109 -22.469 1 96.5 81 GLU A N 1
ATOM 659 C CA . GLU A 1 81 ? 14.242 -24.875 -22.016 1 96.5 81 GLU A CA 1
ATOM 660 C C . GLU A 1 81 ? 13.75 -24.484 -20.609 1 96.5 81 GLU A C 1
ATOM 662 O O . GLU A 1 81 ? 14.547 -24.078 -19.766 1 96.5 81 GLU A O 1
ATOM 667 N N . ALA A 1 82 ? 12.461 -24.594 -20.406 1 96.75 82 ALA A N 1
ATOM 668 C CA . ALA A 1 82 ? 11.867 -24.266 -19.109 1 96.75 82 ALA A CA 1
ATOM 669 C C . ALA A 1 82 ? 12.438 -25.156 -18 1 96.75 82 ALA A C 1
ATOM 671 O O . ALA A 1 82 ? 12.789 -24.672 -16.922 1 96.75 82 ALA A O 1
ATOM 672 N N . ARG A 1 83 ? 12.555 -26.406 -18.281 1 97.31 83 ARG A N 1
ATOM 673 C CA . ARG A 1 83 ? 13.086 -27.344 -17.297 1 97.31 83 ARG A CA 1
ATOM 674 C C . ARG A 1 83 ? 14.523 -26.984 -16.938 1 97.31 83 ARG A C 1
ATOM 676 O O . ARG A 1 83 ? 14.898 -27.031 -15.758 1 97.31 83 ARG A O 1
ATOM 683 N N . GLU A 1 84 ? 15.242 -26.688 -17.922 1 97.5 84 GLU A N 1
ATOM 684 C CA . GLU A 1 84 ? 16.641 -26.328 -17.688 1 97.5 84 GLU A CA 1
ATOM 685 C C . GLU A 1 84 ? 16.766 -25.078 -16.812 1 97.5 84 GLU A C 1
ATOM 687 O O . GLU A 1 84 ? 17.516 -25.078 -15.844 1 97.5 84 GLU A O 1
ATOM 692 N N . LYS A 1 85 ? 16.047 -24.062 -17.156 1 97.62 85 LYS A N 1
ATOM 693 C CA . LYS A 1 85 ? 16.141 -22.797 -16.453 1 97.62 85 LYS A CA 1
ATOM 694 C C . LYS A 1 85 ? 15.625 -22.922 -15.023 1 97.62 85 LYS A C 1
ATOM 696 O O . LYS A 1 85 ? 16.219 -22.375 -14.094 1 97.62 85 LYS A O 1
ATOM 701 N N . VAL A 1 86 ? 14.5 -23.578 -14.867 1 98.31 86 VAL A N 1
ATOM 702 C CA . VAL A 1 86 ? 13.945 -23.781 -13.539 1 98.31 86 VAL A CA 1
ATOM 703 C C . VAL A 1 86 ? 14.938 -24.562 -12.68 1 98.31 86 VAL A C 1
ATOM 705 O O . VAL A 1 86 ? 15.148 -24.25 -11.508 1 98.31 86 VAL A O 1
ATOM 708 N N . SER A 1 87 ? 15.562 -25.562 -13.281 1 98.12 87 SER A N 1
ATOM 709 C CA . SER A 1 87 ? 16.516 -26.406 -12.562 1 98.12 87 SER A CA 1
ATOM 710 C C . SER A 1 87 ? 17.734 -25.609 -12.125 1 98.12 87 SER A C 1
ATOM 712 O O . SER A 1 87 ? 18.328 -25.891 -11.078 1 98.12 87 SER A O 1
ATOM 714 N N . GLN A 1 88 ? 18.078 -24.672 -12.906 1 97.88 88 GLN A N 1
ATOM 715 C CA . GLN A 1 88 ? 19.219 -23.812 -12.57 1 97.88 88 GLN A CA 1
ATOM 716 C C . GLN A 1 88 ? 18.938 -23.016 -11.297 1 97.88 88 GLN A C 1
ATOM 718 O O . GLN A 1 88 ? 19.844 -22.734 -10.523 1 97.88 88 GLN A O 1
ATOM 723 N N . ASN A 1 89 ? 17.734 -22.656 -11.117 1 98.44 89 ASN A N 1
ATOM 724 C CA . ASN A 1 89 ? 17.359 -21.812 -9.984 1 98.44 89 ASN A CA 1
ATOM 725 C C . ASN A 1 89 ? 17.047 -22.656 -8.742 1 98.44 89 ASN A C 1
ATOM 727 O O . ASN A 1 89 ? 17.438 -22.297 -7.633 1 98.44 89 ASN A O 1
ATOM 731 N N . LEU A 1 90 ? 16.344 -23.781 -8.977 1 98.69 90 LEU A N 1
ATOM 732 C CA . LEU A 1 90 ? 15.875 -24.578 -7.848 1 98.69 90 LEU A CA 1
ATOM 733 C C . LEU A 1 90 ? 16.906 -25.641 -7.473 1 98.69 90 LEU A C 1
ATOM 735 O O . LEU A 1 90 ? 16.719 -26.812 -7.785 1 98.69 90 LEU A O 1
ATOM 739 N N . THR A 1 91 ? 17.891 -25.266 -6.762 1 98.69 91 THR A N 1
ATOM 740 C CA . THR A 1 91 ? 18.891 -26.172 -6.211 1 98.69 91 THR A CA 1
ATOM 741 C C . THR A 1 91 ? 18.766 -26.266 -4.691 1 98.69 91 THR A C 1
ATOM 743 O O . THR A 1 91 ? 18.281 -25.344 -4.051 1 98.69 91 THR A O 1
ATOM 746 N N . PRO A 1 92 ? 19.172 -27.391 -4.172 1 98.62 92 PRO A N 1
ATOM 747 C CA . PRO A 1 92 ? 19.078 -27.531 -2.715 1 98.62 92 PRO A CA 1
ATOM 748 C C . PRO A 1 92 ? 19.797 -26.406 -1.97 1 98.62 92 PRO A C 1
ATOM 750 O O . PRO A 1 92 ? 19.281 -25.875 -0.983 1 98.62 92 PRO A O 1
ATOM 753 N N . GLU A 1 93 ? 20.938 -26.031 -2.457 1 98.62 93 GLU A N 1
ATOM 754 C CA . GLU A 1 93 ? 21.734 -25 -1.802 1 98.62 93 GLU A CA 1
ATOM 755 C C . GLU A 1 93 ? 21.016 -23.641 -1.868 1 98.62 93 GLU A C 1
ATOM 757 O O . GLU A 1 93 ? 20.953 -22.922 -0.871 1 98.62 93 GLU A O 1
ATOM 762 N N . ALA A 1 94 ? 20.547 -23.25 -3.008 1 98.75 94 ALA A N 1
ATOM 763 C CA . ALA A 1 94 ? 19.844 -21.984 -3.193 1 98.75 94 ALA A CA 1
ATOM 764 C C . ALA A 1 94 ? 18.594 -21.906 -2.311 1 98.75 94 ALA A C 1
ATOM 766 O O . ALA A 1 94 ? 18.344 -20.891 -1.676 1 98.75 94 ALA A O 1
ATOM 767 N N . ILE A 1 95 ? 17.875 -22.969 -2.234 1 98.88 95 ILE A N 1
ATOM 768 C CA . ILE A 1 95 ? 16.625 -22.984 -1.489 1 98.88 95 ILE A CA 1
ATOM 769 C C . ILE A 1 95 ? 16.922 -22.938 0.009 1 98.88 95 ILE A C 1
ATOM 771 O O . ILE A 1 95 ? 16.188 -22.297 0.77 1 98.88 95 ILE A O 1
ATOM 775 N N . ALA A 1 96 ? 17.938 -23.641 0.408 1 98.69 96 ALA A N 1
ATOM 776 C CA . ALA A 1 96 ? 18.328 -23.547 1.812 1 98.69 96 ALA A CA 1
ATOM 777 C C . ALA A 1 96 ? 18.641 -22.109 2.207 1 98.69 96 ALA A C 1
ATOM 779 O O . ALA A 1 96 ? 18.266 -21.656 3.293 1 98.69 96 ALA A O 1
ATOM 780 N N . GLN A 1 97 ? 19.312 -21.453 1.357 1 98.44 97 GLN A N 1
ATOM 781 C CA . GLN A 1 97 ? 19.641 -20.062 1.618 1 98.44 97 GLN A CA 1
ATOM 782 C C . GLN A 1 97 ? 18.391 -19.188 1.642 1 98.44 97 GLN A C 1
ATOM 784 O O . GLN A 1 97 ? 18.25 -18.297 2.484 1 98.44 97 GLN A O 1
ATOM 789 N N . GLU A 1 98 ? 17.484 -19.375 0.66 1 98.62 98 GLU A N 1
ATOM 790 C CA . GLU A 1 98 ? 16.203 -18.688 0.67 1 98.62 98 GLU A CA 1
ATOM 791 C C . GLU A 1 98 ? 15.477 -18.906 1.998 1 98.62 98 GLU A C 1
ATOM 793 O O . GLU A 1 98 ? 14.906 -17.953 2.553 1 98.62 98 GLU A O 1
ATOM 798 N N . ALA A 1 99 ? 15.469 -20.094 2.434 1 98.81 99 ALA A N 1
ATOM 799 C CA . ALA A 1 99 ? 14.773 -20.453 3.67 1 98.81 99 ALA A CA 1
ATOM 800 C C . ALA A 1 99 ? 15.383 -19.719 4.863 1 98.81 99 ALA A C 1
ATOM 802 O O . ALA A 1 99 ? 14.656 -19.188 5.707 1 98.81 99 ALA A O 1
ATOM 803 N N . ASP A 1 100 ? 16.656 -19.719 4.961 1 98.44 100 ASP A N 1
ATOM 804 C CA . ASP A 1 100 ? 17.344 -19.031 6.051 1 98.44 100 ASP A CA 1
ATOM 805 C C . ASP A 1 100 ? 17.016 -17.531 6.031 1 98.44 100 ASP A C 1
ATOM 807 O O . ASP A 1 100 ? 16.797 -16.922 7.082 1 98.44 100 ASP A O 1
ATOM 811 N N . TYR A 1 101 ? 17.047 -17 4.848 1 97.44 101 TYR A N 1
ATOM 812 C CA . TYR A 1 101 ? 16.734 -15.594 4.695 1 97.44 101 TYR A CA 1
ATOM 813 C C . TYR A 1 101 ? 15.32 -15.297 5.203 1 97.44 101 TYR A C 1
ATOM 815 O O . TYR A 1 101 ? 15.109 -14.312 5.914 1 97.44 101 TYR A O 1
ATOM 823 N N . LEU A 1 102 ? 14.359 -16.125 4.855 1 97.88 102 LEU A N 1
ATOM 824 C CA . LEU A 1 102 ? 12.969 -15.945 5.266 1 97.88 102 LEU A CA 1
ATOM 825 C C . LEU A 1 102 ? 12.828 -16.109 6.777 1 97.88 102 LEU A C 1
ATOM 827 O O . LEU A 1 102 ? 11.977 -15.469 7.398 1 97.88 102 LEU A O 1
ATOM 831 N N . LYS A 1 103 ? 13.594 -17.016 7.348 1 97.88 103 LYS A N 1
ATOM 832 C CA . LYS A 1 103 ? 13.57 -17.219 8.797 1 97.88 103 LYS A CA 1
ATOM 833 C C . LYS A 1 103 ? 14 -15.945 9.531 1 97.88 103 LYS A C 1
ATOM 835 O O . LYS A 1 103 ? 13.414 -15.586 10.547 1 97.88 103 LYS A O 1
ATOM 840 N N . ASP A 1 104 ? 14.977 -15.336 8.977 1 95 104 ASP A N 1
ATOM 841 C CA . ASP A 1 104 ? 15.547 -14.141 9.594 1 95 104 ASP A CA 1
ATOM 842 C C . ASP A 1 104 ? 14.656 -12.922 9.352 1 95 104 ASP A C 1
ATOM 844 O O . ASP A 1 104 ? 14.703 -11.953 10.117 1 95 104 ASP A O 1
ATOM 848 N N . ARG A 1 105 ? 13.906 -12.961 8.328 1 94.62 105 ARG A N 1
ATOM 849 C CA . ARG A 1 105 ? 13.062 -11.844 7.906 1 94.62 105 ARG A CA 1
ATOM 850 C C . ARG A 1 105 ? 11.641 -12.312 7.621 1 94.62 105 ARG A C 1
ATOM 852 O O . ARG A 1 105 ? 11.188 -12.281 6.477 1 94.62 105 ARG A O 1
ATOM 859 N N . PRO A 1 106 ? 10.922 -12.578 8.648 1 94.69 106 PRO A N 1
ATOM 860 C CA . PRO A 1 106 ? 9.617 -13.227 8.484 1 94.69 106 PRO A CA 1
ATOM 861 C C . PRO A 1 106 ? 8.609 -12.344 7.746 1 94.69 106 PRO A C 1
ATOM 863 O O . PRO A 1 106 ? 7.625 -12.852 7.199 1 94.69 106 PRO A O 1
ATOM 866 N N . GLU A 1 107 ? 8.828 -11.039 7.672 1 91.94 107 GLU A N 1
ATOM 867 C CA . GLU A 1 107 ? 7.895 -10.133 7.008 1 91.94 107 GLU A CA 1
ATOM 868 C C . GLU A 1 107 ? 8.188 -10.031 5.516 1 91.94 107 GLU A C 1
ATOM 870 O O . GLU A 1 107 ? 7.367 -9.516 4.75 1 91.94 107 GLU A O 1
ATOM 875 N N . PHE A 1 108 ? 9.375 -10.523 5.066 1 95.56 108 PHE A N 1
ATOM 876 C CA . PHE A 1 108 ? 9.781 -10.445 3.668 1 95.56 108 PHE A CA 1
ATOM 877 C C . PHE A 1 108 ? 8.781 -11.164 2.773 1 95.56 108 PHE A C 1
ATOM 879 O O . PHE A 1 108 ? 8.539 -12.359 2.934 1 95.56 108 PHE A O 1
ATOM 886 N N . GLU A 1 109 ? 8.164 -10.43 1.757 1 97.31 109 GLU A N 1
ATOM 887 C CA . GLU A 1 109 ? 7.266 -10.922 0.716 1 97.31 109 GLU A CA 1
ATOM 888 C C . GLU A 1 109 ? 6 -11.531 1.319 1 97.31 109 GLU A C 1
ATOM 890 O O . GLU A 1 109 ? 5.305 -12.305 0.663 1 97.31 109 GLU A O 1
ATOM 895 N N . CYS A 1 110 ? 5.766 -11.211 2.656 1 96.44 110 CYS A N 1
ATOM 896 C CA . CYS A 1 110 ? 4.57 -11.688 3.344 1 96.44 110 CYS A CA 1
ATOM 897 C C . CYS A 1 110 ? 3.436 -10.672 3.223 1 96.44 110 CYS A C 1
ATOM 899 O O . CYS A 1 110 ? 3.594 -9.508 3.592 1 96.44 110 CYS A O 1
ATOM 901 N N . PRO A 1 111 ? 2.244 -11 2.639 1 97.56 111 PRO A N 1
ATOM 902 C CA . PRO A 1 111 ? 1.826 -12.383 2.379 1 97.56 111 PRO A CA 1
ATOM 903 C C . PRO A 1 111 ? 1.933 -12.766 0.905 1 97.56 111 PRO A C 1
ATOM 905 O O . PRO A 1 111 ? 1.928 -13.945 0.569 1 97.56 111 PRO A O 1
ATOM 908 N N . TYR A 1 112 ? 2.02 -11.836 0.004 1 98.44 112 TYR A N 1
ATOM 909 C CA . TYR A 1 112 ? 1.741 -12.008 -1.417 1 98.44 112 TYR A CA 1
ATOM 910 C C . TYR A 1 112 ? 2.725 -12.984 -2.049 1 98.44 112 TYR A C 1
ATOM 912 O O . TYR A 1 112 ? 2.324 -14.023 -2.578 1 98.44 112 TYR A O 1
ATOM 920 N N . GLY A 1 113 ? 4.023 -12.648 -1.943 1 98.62 113 GLY A N 1
ATOM 921 C CA . GLY A 1 113 ? 5.039 -13.508 -2.527 1 98.62 113 GLY A CA 1
ATOM 922 C C . GLY A 1 113 ? 5.02 -14.914 -1.963 1 98.62 113 GLY A C 1
ATOM 923 O O . GLY A 1 113 ? 5.141 -15.891 -2.709 1 98.62 113 GLY A O 1
ATOM 924 N N . LEU A 1 114 ? 4.855 -15.016 -0.668 1 98.88 114 LEU A N 1
ATOM 925 C CA . LEU A 1 114 ? 4.84 -16.312 -0.02 1 98.88 114 LEU A CA 1
ATOM 926 C C . LEU A 1 114 ? 3.605 -17.109 -0.433 1 98.88 114 LEU A C 1
ATOM 928 O O . LEU A 1 114 ? 3.668 -18.344 -0.564 1 98.88 114 LEU A O 1
ATOM 932 N N . ALA A 1 115 ? 2.471 -16.438 -0.591 1 98.81 115 ALA A N 1
ATOM 933 C CA . ALA A 1 115 ? 1.271 -17.125 -1.055 1 98.81 115 ALA A CA 1
ATOM 934 C C . ALA A 1 115 ? 1.477 -17.703 -2.453 1 98.81 115 ALA A C 1
ATOM 936 O O . ALA A 1 115 ? 1.044 -18.828 -2.74 1 98.81 115 ALA A O 1
ATOM 937 N N . TRP A 1 116 ? 2.145 -16.984 -3.338 1 98.75 116 TRP A N 1
ATOM 938 C CA . TRP A 1 116 ? 2.445 -17.484 -4.676 1 98.75 116 TRP A CA 1
ATOM 939 C C . TRP A 1 116 ? 3.428 -18.641 -4.621 1 98.75 116 TRP A C 1
ATOM 941 O O . TRP A 1 116 ? 3.355 -19.562 -5.438 1 98.75 116 TRP A O 1
ATOM 951 N N . LEU A 1 117 ? 4.391 -18.578 -3.668 1 98.94 117 LEU A N 1
ATOM 952 C CA . LEU A 1 117 ? 5.297 -19.703 -3.475 1 98.94 117 LEU A CA 1
ATOM 953 C C . LEU A 1 117 ? 4.516 -20.969 -3.139 1 98.94 117 LEU A C 1
ATOM 955 O O . LEU A 1 117 ? 4.836 -22.047 -3.643 1 98.94 117 LEU A O 1
ATOM 959 N N . LEU A 1 118 ? 3.521 -20.797 -2.299 1 98.81 118 LEU A N 1
ATOM 960 C CA . LEU A 1 118 ? 2.691 -21.953 -1.957 1 98.81 118 LEU A CA 1
ATOM 961 C C . LEU A 1 118 ? 1.948 -22.469 -3.186 1 98.81 118 LEU A C 1
ATOM 963 O O . LEU A 1 118 ? 1.72 -23.672 -3.316 1 98.81 118 LEU A O 1
ATOM 967 N N . GLN A 1 119 ? 1.521 -21.562 -4.09 1 98.44 119 GLN A N 1
ATOM 968 C CA . GLN A 1 119 ? 0.902 -22.016 -5.332 1 98.44 119 GLN A CA 1
ATOM 969 C C . GLN A 1 119 ? 1.888 -22.812 -6.176 1 98.44 119 GLN A C 1
ATOM 971 O O . GLN A 1 119 ? 1.507 -23.797 -6.82 1 98.44 119 GLN A O 1
ATOM 976 N N . LEU A 1 120 ? 3.135 -22.359 -6.184 1 98.75 120 LEU A N 1
ATOM 977 C CA . LEU A 1 120 ? 4.164 -23.094 -6.914 1 98.75 120 LEU A CA 1
ATOM 978 C C . LEU A 1 120 ? 4.328 -24.5 -6.363 1 98.75 120 LEU A C 1
ATOM 980 O O . LEU A 1 120 ? 4.332 -25.484 -7.121 1 98.75 120 LEU A O 1
ATOM 984 N N . THR A 1 121 ? 4.406 -24.641 -5.047 1 98.69 121 THR A N 1
ATOM 985 C CA . THR A 1 121 ? 4.605 -25.953 -4.453 1 98.69 121 THR A CA 1
ATOM 986 C C . THR A 1 121 ? 3.354 -26.812 -4.609 1 98.69 121 THR A C 1
ATOM 988 O O . THR A 1 121 ? 3.445 -28.031 -4.773 1 98.69 121 THR A O 1
ATOM 991 N N . ALA A 1 122 ? 2.199 -26.203 -4.527 1 97.44 122 ALA A N 1
ATOM 992 C CA . ALA A 1 122 ? 0.96 -26.938 -4.77 1 97.44 122 ALA A CA 1
ATOM 993 C C . ALA A 1 122 ? 0.929 -27.5 -6.188 1 97.44 122 ALA A C 1
ATOM 995 O O . ALA A 1 122 ? 0.498 -28.641 -6.402 1 97.44 122 ALA A O 1
ATOM 996 N N . GLU A 1 123 ? 1.369 -26.641 -7.129 1 96.44 123 GLU A N 1
ATOM 997 C CA . GLU A 1 123 ? 1.41 -27.094 -8.516 1 96.44 123 GLU A CA 1
ATOM 998 C C . GLU A 1 123 ? 2.322 -28.297 -8.688 1 96.44 123 GLU A C 1
ATOM 1000 O O . GLU A 1 123 ? 2.002 -29.234 -9.43 1 96.44 123 GLU A O 1
ATOM 1005 N N . LEU A 1 124 ? 3.408 -28.281 -8.031 1 98.06 124 LEU A N 1
ATOM 1006 C CA . LEU A 1 124 ? 4.387 -29.359 -8.125 1 98.06 124 LEU A CA 1
ATOM 1007 C C . LEU A 1 124 ? 3.838 -30.656 -7.516 1 98.06 124 LEU A C 1
ATOM 1009 O O . LEU A 1 124 ? 4.109 -31.75 -8.016 1 98.06 124 LEU A O 1
ATOM 1013 N N . ARG A 1 125 ? 3.076 -30.547 -6.469 1 95.44 125 ARG A N 1
ATOM 1014 C CA . ARG A 1 125 ? 2.482 -31.703 -5.824 1 95.44 125 ARG A CA 1
ATOM 1015 C C . ARG A 1 125 ? 1.452 -32.375 -6.73 1 95.44 125 ARG A C 1
ATOM 1017 O O . ARG A 1 125 ? 1.259 -33.594 -6.672 1 95.44 125 ARG A O 1
ATOM 1024 N N . GLY A 1 126 ? 0.829 -31.594 -7.559 1 90.94 126 GLY A N 1
ATOM 1025 C CA . GLY A 1 126 ? -0.184 -32.125 -8.453 1 90.94 126 GLY A CA 1
ATOM 1026 C C . GLY A 1 126 ? 0.383 -32.594 -9.781 1 90.94 126 GLY A C 1
ATOM 1027 O O . GLY A 1 126 ? -0.357 -33.094 -10.641 1 90.94 126 GLY A O 1
ATOM 1028 N N . TRP A 1 127 ? 1.642 -32.562 -9.883 1 94.56 127 TRP A N 1
ATOM 1029 C CA . TRP A 1 127 ? 2.279 -32.844 -11.156 1 94.56 127 TRP A CA 1
ATOM 1030 C C . TRP A 1 127 ? 2.994 -34.188 -11.102 1 94.56 127 TRP A C 1
ATOM 1032 O O . TRP A 1 127 ? 3.969 -34.375 -10.359 1 94.56 127 TRP A O 1
ATOM 1042 N N . ASN A 1 128 ? 2.48 -35.25 -11.828 1 94.81 128 ASN A N 1
ATOM 1043 C CA . ASN A 1 128 ? 3.139 -36.531 -11.914 1 94.81 128 ASN A CA 1
ATOM 1044 C C . ASN A 1 128 ? 4.309 -36.531 -12.891 1 94.81 128 ASN A C 1
ATOM 1046 O O . ASN A 1 128 ? 4.211 -37.031 -14 1 94.81 128 ASN A O 1
ATOM 1050 N N . ASP A 1 129 ? 5.336 -36 -12.453 1 96.19 129 ASP A N 1
ATOM 1051 C CA . ASP A 1 129 ? 6.578 -35.781 -13.203 1 96.19 129 ASP A CA 1
ATOM 1052 C C . ASP A 1 129 ? 7.797 -35.969 -12.297 1 96.19 129 ASP A C 1
ATOM 1054 O O . ASP A 1 129 ? 7.84 -35.375 -11.203 1 96.19 129 ASP A O 1
ATOM 1058 N N . SER A 1 130 ? 8.75 -36.75 -12.727 1 96.62 130 SER A N 1
ATOM 1059 C CA . SER A 1 130 ? 9.891 -37.094 -11.875 1 96.62 130 SER A CA 1
ATOM 1060 C C . SER A 1 130 ? 10.672 -35.812 -11.508 1 96.62 130 SER A C 1
ATOM 1062 O O . SER A 1 130 ? 11.047 -35.656 -10.344 1 96.62 130 SER A O 1
ATOM 1064 N N . GLN A 1 131 ? 10.906 -34.969 -12.445 1 96.56 131 GLN A N 1
ATOM 1065 C CA . GLN A 1 131 ? 11.633 -33.75 -12.172 1 96.56 131 GLN A CA 1
ATOM 1066 C C . GLN A 1 131 ? 10.805 -32.812 -11.305 1 96.56 131 GLN A C 1
ATOM 1068 O O . GLN A 1 131 ? 11.344 -32.125 -10.438 1 96.56 131 GLN A O 1
ATOM 1073 N N . GLY A 1 132 ? 9.539 -32.719 -11.586 1 97.56 132 GLY A N 1
ATOM 1074 C CA . GLY A 1 132 ? 8.633 -31.938 -10.758 1 97.56 132 GLY A CA 1
ATOM 1075 C C . GLY A 1 132 ? 8.641 -32.375 -9.305 1 97.56 132 GLY A C 1
ATOM 1076 O O . GLY A 1 132 ? 8.664 -31.531 -8.398 1 97.56 132 GLY A O 1
ATOM 1077 N N . LYS A 1 133 ? 8.656 -33.656 -9.125 1 97.88 133 LYS A N 1
ATOM 1078 C CA . LYS A 1 133 ? 8.711 -34.188 -7.762 1 97.88 133 LYS A CA 1
ATOM 1079 C C . LYS A 1 133 ? 10.016 -33.781 -7.074 1 97.88 133 LYS A C 1
ATOM 1081 O O . LYS A 1 133 ? 10.023 -33.469 -5.891 1 97.88 133 LYS A O 1
ATOM 1086 N N . GLN A 1 134 ? 11.07 -33.844 -7.84 1 98.25 134 GLN A N 1
ATOM 1087 C CA . GLN A 1 134 ? 12.367 -33.438 -7.309 1 98.25 134 GLN A CA 1
ATOM 1088 C C . GLN A 1 134 ? 12.359 -31.984 -6.891 1 98.25 134 GLN A C 1
ATOM 1090 O O . GLN A 1 134 ? 12.875 -31.625 -5.828 1 98.25 134 GLN A O 1
ATOM 1095 N N . TRP A 1 135 ? 11.812 -31.109 -7.762 1 98.75 135 TRP A N 1
ATOM 1096 C CA . TRP A 1 135 ? 11.711 -29.688 -7.43 1 98.75 135 TRP A CA 1
ATOM 1097 C C . TRP A 1 135 ? 10.891 -29.484 -6.164 1 98.75 135 TRP A C 1
ATOM 1099 O O . TRP A 1 135 ? 11.227 -28.641 -5.328 1 98.75 135 TRP A O 1
ATOM 1109 N N . GLY A 1 136 ? 9.773 -30.219 -6.031 1 98.44 136 GLY A N 1
ATOM 1110 C CA . GLY A 1 136 ? 8.961 -30.156 -4.828 1 98.44 136 GLY A CA 1
ATOM 1111 C C . GLY A 1 136 ? 9.742 -30.484 -3.566 1 98.44 136 GLY A C 1
ATOM 1112 O O . GLY A 1 136 ? 9.602 -29.797 -2.551 1 98.44 136 GLY A O 1
ATOM 1113 N N . GLU A 1 137 ? 10.539 -31.516 -3.662 1 98.38 137 GLU A N 1
ATOM 1114 C CA . GLU A 1 137 ? 11.367 -31.906 -2.531 1 98.38 137 GLU A CA 1
ATOM 1115 C C . GLU A 1 137 ? 12.398 -30.828 -2.197 1 98.38 137 GLU A C 1
ATOM 1117 O O . GLU A 1 137 ? 12.633 -30.531 -1.024 1 98.38 137 GLU A O 1
ATOM 1122 N N . ILE A 1 138 ? 12.992 -30.328 -3.188 1 98.75 138 ILE A N 1
ATOM 1123 C CA . ILE A 1 138 ? 14 -29.281 -3.014 1 98.75 138 ILE A CA 1
ATOM 1124 C C . IL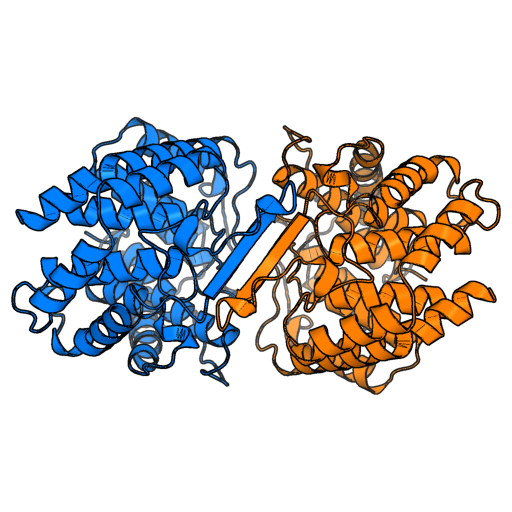E A 1 138 ? 13.383 -28.062 -2.334 1 98.75 138 ILE A C 1
ATOM 1126 O O . ILE A 1 138 ? 14.008 -27.453 -1.471 1 98.75 138 ILE A O 1
ATOM 1130 N N . LEU A 1 139 ? 12.125 -27.719 -2.645 1 98.88 139 LEU A N 1
ATOM 1131 C CA . LEU A 1 139 ? 11.469 -26.5 -2.189 1 98.88 139 LEU A CA 1
ATOM 1132 C C . LEU A 1 139 ? 10.914 -26.672 -0.78 1 98.88 139 LEU A C 1
ATOM 1134 O O . LEU A 1 139 ? 10.523 -25.703 -0.135 1 98.88 139 LEU A O 1
ATOM 1138 N N . GLN A 1 140 ? 10.906 -27.875 -0.28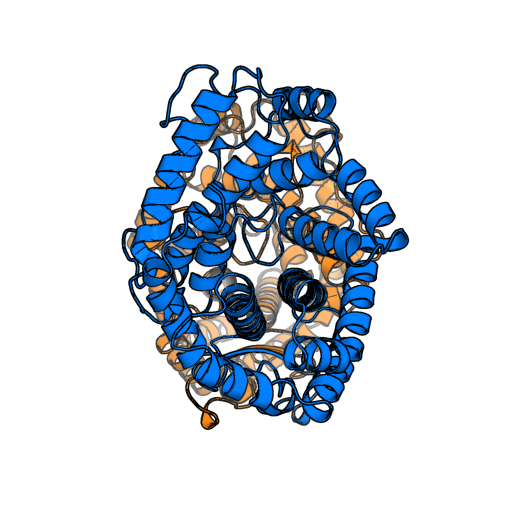8 1 98.5 140 GLN A N 1
ATOM 1139 C CA . GLN A 1 140 ? 10.203 -28.219 0.946 1 98.5 140 GLN A CA 1
ATOM 1140 C C . GLN A 1 140 ? 10.672 -27.344 2.104 1 98.5 140 GLN A C 1
ATOM 1142 O O . GLN A 1 140 ? 9.859 -26.812 2.861 1 98.5 140 GLN A O 1
ATOM 1147 N N . PRO A 1 141 ? 12.031 -27.141 2.285 1 98.69 141 PRO A N 1
ATOM 1148 C CA . PRO A 1 141 ? 12.461 -26.312 3.412 1 98.69 141 PRO A CA 1
ATOM 1149 C C . PRO A 1 141 ? 11.945 -24.875 3.314 1 98.69 141 PRO A C 1
ATOM 1151 O O . PRO A 1 141 ? 11.586 -24.266 4.328 1 98.69 141 PRO A O 1
ATOM 1154 N N . LEU A 1 142 ? 11.93 -24.328 2.143 1 98.88 142 LEU A N 1
ATOM 1155 C CA . LEU A 1 142 ? 11.438 -22.969 1.938 1 98.88 142 LEU A CA 1
ATOM 1156 C C . LEU A 1 142 ? 9.93 -22.891 2.162 1 98.88 142 LEU A C 1
ATOM 1158 O O . LEU A 1 142 ? 9.438 -21.938 2.77 1 98.88 142 LEU A O 1
ATOM 1162 N N . GLU A 1 143 ? 9.242 -23.875 1.661 1 98.88 143 GLU A N 1
ATOM 1163 C CA . GLU A 1 143 ? 7.801 -23.969 1.868 1 98.88 143 GLU A CA 1
ATOM 1164 C C . GLU A 1 143 ? 7.457 -23.984 3.355 1 98.88 143 GLU A C 1
ATOM 1166 O O . GLU A 1 143 ? 6.531 -23.297 3.791 1 98.88 143 GLU A O 1
ATOM 1171 N N . GLU A 1 144 ? 8.133 -24.766 4.09 1 98.62 144 GLU A N 1
ATOM 1172 C CA . GLU A 1 144 ? 7.875 -24.891 5.52 1 98.62 144 GLU A CA 1
ATOM 1173 C C . GLU A 1 144 ? 8.016 -23.562 6.238 1 98.62 144 GLU A C 1
ATOM 1175 O O . GLU A 1 144 ? 7.18 -23.188 7.062 1 98.62 144 GLU A O 1
ATOM 1180 N N . VAL A 1 145 ? 9.086 -22.844 5.949 1 98.81 145 VAL A N 1
ATOM 1181 C CA . VAL A 1 145 ? 9.297 -21.531 6.57 1 98.81 145 VAL A CA 1
ATOM 1182 C C . VAL A 1 145 ? 8.195 -20.578 6.129 1 98.81 145 VAL A C 1
ATOM 1184 O O . VAL A 1 145 ? 7.68 -19.797 6.941 1 98.81 145 VAL A O 1
ATOM 1187 N N . ALA A 1 146 ? 7.871 -20.594 4.848 1 98.81 146 ALA A N 1
ATOM 1188 C CA . ALA A 1 146 ? 6.82 -19.734 4.316 1 98.81 146 ALA A CA 1
ATOM 1189 C C . ALA A 1 146 ? 5.492 -19.984 5.027 1 98.81 146 ALA A C 1
ATOM 1191 O O . ALA A 1 146 ? 4.789 -19.031 5.391 1 98.81 146 ALA A O 1
ATOM 1192 N N . VAL A 1 147 ? 5.16 -21.234 5.23 1 98.81 147 VAL A N 1
ATOM 1193 C CA . VAL A 1 147 ? 3.92 -21.609 5.898 1 98.81 147 VAL A CA 1
ATOM 1194 C C . VAL A 1 147 ? 3.916 -21.047 7.324 1 98.81 147 VAL A C 1
ATOM 1196 O O . VAL A 1 147 ? 2.914 -20.5 7.781 1 98.81 147 VAL A O 1
ATOM 1199 N N . ASN A 1 148 ? 4.988 -21.234 7.961 1 98.62 148 ASN A N 1
ATOM 1200 C CA . ASN A 1 148 ? 5.098 -20.719 9.32 1 98.62 148 ASN A CA 1
ATOM 1201 C C . ASN A 1 148 ? 4.938 -19.203 9.367 1 98.62 148 ASN A C 1
ATOM 1203 O O . ASN A 1 148 ? 4.25 -18.672 10.242 1 98.62 148 ASN A O 1
ATOM 1207 N N . ASN A 1 149 ? 5.656 -18.516 8.492 1 98.31 149 ASN A N 1
ATOM 1208 C CA . ASN A 1 149 ? 5.566 -17.062 8.43 1 98.31 149 ASN A CA 1
ATOM 1209 C C . ASN A 1 149 ? 4.145 -16.609 8.133 1 98.31 149 ASN A C 1
ATOM 1211 O O . ASN A 1 149 ? 3.65 -15.656 8.742 1 98.31 149 ASN A O 1
ATOM 1215 N N . LEU A 1 150 ? 3.473 -17.219 7.215 1 98.5 150 LEU A N 1
ATOM 1216 C CA . LEU A 1 150 ? 2.104 -16.875 6.844 1 98.5 150 LEU A CA 1
ATOM 1217 C C . LEU A 1 150 ? 1.144 -17.156 7.996 1 98.5 150 LEU A C 1
ATOM 1219 O O . LEU A 1 150 ? 0.198 -16.391 8.219 1 98.5 150 LEU A O 1
ATOM 1223 N N . ARG A 1 151 ? 1.366 -18.266 8.68 1 98.31 151 ARG A N 1
ATOM 1224 C CA . ARG A 1 151 ? 0.549 -18.578 9.844 1 98.31 151 ARG A CA 1
ATOM 1225 C C . ARG A 1 151 ? 0.659 -17.484 10.898 1 98.31 151 ARG A C 1
ATOM 1227 O O . ARG A 1 151 ? -0.354 -17.016 11.43 1 98.31 151 ARG A O 1
ATOM 1234 N N . GLN A 1 152 ? 1.869 -17.109 11.211 1 96.19 152 GLN A N 1
ATOM 1235 C CA . GLN A 1 152 ? 2.082 -16.047 12.188 1 96.19 152 GLN A CA 1
ATOM 1236 C C . GLN A 1 152 ? 1.472 -14.734 11.727 1 96.19 152 GLN A C 1
ATOM 1238 O O . GLN A 1 152 ? 0.901 -13.984 12.523 1 96.19 152 GLN A O 1
ATOM 1243 N N . TRP A 1 153 ? 1.676 -14.43 10.469 1 94.75 153 TRP A N 1
ATOM 1244 C CA . TRP A 1 153 ? 1.061 -13.25 9.883 1 94.75 153 TRP A CA 1
ATOM 1245 C C . TRP A 1 153 ? -0.448 -13.242 10.109 1 94.75 153 TRP A C 1
ATOM 1247 O O . TRP A 1 153 ? -1.018 -12.234 10.523 1 94.75 153 TRP A O 1
ATOM 1257 N N . LEU A 1 154 ? -1.1 -14.359 9.875 1 96.38 154 LEU A N 1
ATOM 1258 C CA . LEU A 1 154 ? -2.541 -14.477 10.062 1 96.38 154 LEU A CA 1
ATOM 1259 C C . LEU A 1 154 ? -2.922 -14.266 11.523 1 96.38 154 LEU A C 1
ATOM 1261 O O . LEU A 1 154 ? -3.924 -13.609 11.82 1 96.38 154 LEU A O 1
ATOM 1265 N N . LEU A 1 155 ? -2.148 -14.805 12.367 1 93.94 155 LEU A N 1
ATOM 1266 C CA . LEU A 1 155 ? -2.432 -14.711 13.797 1 93.94 155 LEU A CA 1
ATOM 1267 C C . LEU A 1 155 ? -2.297 -13.273 14.281 1 93.94 155 LEU A C 1
ATOM 1269 O O . LEU A 1 155 ? -3.037 -12.844 15.172 1 93.94 155 LEU A O 1
ATOM 1273 N N . ASP A 1 156 ? -1.434 -12.531 13.672 1 89.25 156 ASP A N 1
ATOM 1274 C CA . ASP A 1 156 ? -1.123 -11.18 14.133 1 89.25 156 ASP A CA 1
ATOM 1275 C C . ASP A 1 156 ? -2.053 -10.156 13.484 1 89.25 156 ASP A C 1
ATOM 1277 O O . ASP A 1 156 ? -2.131 -9.016 13.938 1 89.25 156 ASP A O 1
ATOM 1281 N N . LEU A 1 157 ? -2.75 -10.5 12.469 1 89.19 157 LEU A N 1
ATOM 1282 C CA . LEU A 1 157 ? -3.584 -9.57 11.719 1 89.19 157 LEU A CA 1
ATOM 1283 C C . LEU A 1 157 ? -4.754 -9.086 12.562 1 89.19 157 LEU A C 1
ATOM 1285 O O . LEU A 1 157 ? -5.582 -9.883 13.008 1 89.19 157 LEU A O 1
ATOM 1289 N N . ALA A 1 158 ? -4.801 -7.797 12.812 1 87.38 158 ALA A N 1
ATOM 1290 C CA . ALA A 1 158 ? -5.898 -7.207 13.57 1 87.38 158 ALA A CA 1
ATOM 1291 C C . ALA A 1 158 ? -7.055 -6.816 12.656 1 87.38 158 ALA A C 1
ATOM 1293 O O . ALA A 1 158 ? -8.227 -6.957 13.023 1 87.38 158 ALA A O 1
ATOM 1294 N N . PHE A 1 159 ? -6.746 -6.238 11.477 1 91.69 159 PHE A N 1
ATOM 1295 C CA . PHE A 1 159 ? -7.707 -5.828 10.461 1 91.69 159 PHE A CA 1
ATOM 1296 C C . PHE A 1 159 ? -7.281 -6.32 9.078 1 91.69 159 PHE A C 1
ATOM 1298 O O . PHE A 1 159 ? -6.086 -6.41 8.789 1 91.69 159 PHE A O 1
ATOM 1305 N N . PRO A 1 160 ? -8.258 -6.656 8.258 1 94.69 160 PRO A N 1
ATOM 1306 C CA . PRO A 1 160 ? -7.883 -7.02 6.891 1 94.69 160 PRO A CA 1
ATOM 1307 C C . PRO A 1 160 ? -7.457 -5.812 6.055 1 94.69 160 PRO A C 1
ATOM 1309 O O . PRO A 1 160 ? -7.906 -4.691 6.309 1 94.69 160 PRO A O 1
ATOM 1312 N N . ASN A 1 161 ? -6.523 -6.066 5.191 1 95.06 161 ASN A N 1
ATOM 1313 C CA . ASN A 1 161 ? -6.195 -5.051 4.195 1 95.06 161 ASN A CA 1
ATOM 1314 C C . ASN A 1 161 ? -7.039 -5.211 2.934 1 95.06 161 ASN A C 1
ATOM 1316 O O . ASN A 1 161 ? -6.938 -6.227 2.238 1 95.06 161 ASN A O 1
ATOM 1320 N N . ARG A 1 162 ? -7.84 -4.223 2.629 1 94.69 162 ARG A N 1
ATOM 1321 C CA . ARG A 1 162 ? -8.805 -4.32 1.542 1 94.69 162 ARG A CA 1
ATOM 1322 C C . ARG A 1 162 ? -8.344 -3.535 0.321 1 94.69 162 ARG A C 1
ATOM 1324 O O . ARG A 1 162 ? -9.133 -3.248 -0.579 1 94.69 162 ARG A O 1
ATOM 1331 N N . SER A 1 163 ? -7.066 -3.246 0.21 1 93.38 163 SER A N 1
ATOM 1332 C CA . SER A 1 163 ? -6.523 -2.625 -0.992 1 93.38 163 SER A CA 1
ATOM 1333 C C . SER A 1 163 ? -6.316 -3.65 -2.102 1 93.38 163 SER A C 1
ATOM 1335 O O . SER A 1 163 ? -6.5 -4.852 -1.886 1 93.38 163 SER A O 1
ATOM 1337 N N . GLY A 1 164 ? -6.043 -3.219 -3.287 1 96.06 164 GLY A N 1
ATOM 1338 C CA . GLY A 1 164 ? -5.844 -4.102 -4.426 1 96.06 164 GLY A CA 1
ATOM 1339 C C . GLY A 1 164 ? -4.383 -4.312 -4.773 1 96.06 164 GLY A C 1
ATOM 1340 O O . GLY A 1 164 ? -4.012 -4.332 -5.949 1 96.06 164 GLY A O 1
ATOM 1341 N N . THR A 1 165 ? -3.541 -4.359 -3.77 1 95.5 165 THR A N 1
ATOM 1342 C CA . THR A 1 165 ? -2.102 -4.473 -3.975 1 95.5 165 THR A CA 1
ATOM 1343 C C . THR A 1 165 ? -1.561 -5.742 -3.328 1 95.5 165 THR A C 1
ATOM 1345 O O . THR A 1 165 ? -2.318 -6.676 -3.053 1 95.5 165 THR A O 1
ATOM 1348 N N . HIS A 1 166 ? -0.242 -5.82 -3.117 1 96.44 166 HIS A N 1
ATOM 1349 C CA . HIS A 1 166 ? 0.424 -7.023 -2.629 1 96.44 166 HIS A CA 1
ATOM 1350 C C . HIS A 1 166 ? -0 -7.344 -1.198 1 96.44 166 HIS A C 1
ATOM 1352 O O . HIS A 1 166 ? 0.147 -8.477 -0.743 1 96.44 166 HIS A O 1
ATOM 1358 N N . ILE A 1 167 ? -0.546 -6.402 -0.493 1 94.75 167 ILE A N 1
ATOM 1359 C CA . ILE A 1 167 ? -0.825 -6.602 0.924 1 94.75 167 ILE A CA 1
ATOM 1360 C C . ILE A 1 167 ? -2.277 -7.035 1.108 1 94.75 167 ILE A C 1
ATOM 1362 O O . ILE A 1 167 ? -2.75 -7.18 2.238 1 94.75 167 ILE A O 1
ATOM 1366 N N . GLN A 1 168 ? -3.004 -7.262 0.051 1 97.12 168 GLN A N 1
ATOM 1367 C CA . GLN A 1 168 ? -4.41 -7.641 0.14 1 97.12 168 GLN A CA 1
ATOM 1368 C C . GLN A 1 168 ? -4.578 -8.969 0.874 1 97.12 168 GLN A C 1
ATOM 1370 O O . GLN A 1 168 ? -4.02 -9.984 0.459 1 97.12 168 GLN A O 1
ATOM 1375 N N . THR A 1 169 ? -5.398 -8.953 1.865 1 97.94 169 THR A N 1
ATOM 1376 C CA . THR A 1 169 ? -5.555 -10.102 2.75 1 97.94 169 THR A CA 1
ATOM 1377 C C . THR A 1 169 ? -6.402 -11.188 2.088 1 97.94 169 THR A C 1
ATOM 1379 O O . THR A 1 169 ? -6.051 -12.367 2.127 1 97.94 169 THR A O 1
ATOM 1382 N N . ALA A 1 170 ? -7.473 -10.805 1.433 1 98.56 170 ALA A N 1
ATOM 1383 C CA . ALA A 1 170 ? -8.406 -11.781 0.882 1 98.56 170 ALA A CA 1
ATOM 1384 C C . ALA A 1 170 ? -7.746 -12.625 -0.206 1 98.56 170 ALA A C 1
ATOM 1386 O O . ALA A 1 170 ? -7.918 -13.844 -0.244 1 98.56 170 ALA A O 1
ATOM 1387 N N . PHE A 1 171 ? -7.039 -11.977 -1.09 1 98.69 171 PHE A N 1
ATOM 1388 C CA . PHE A 1 171 ? -6.375 -12.68 -2.18 1 98.69 171 PHE A CA 1
ATOM 1389 C C . PHE A 1 171 ? -5.363 -13.688 -1.639 1 98.69 171 PHE A C 1
ATOM 1391 O O . PHE A 1 171 ? -5.355 -14.852 -2.047 1 98.69 171 PHE A O 1
ATOM 1398 N N . ALA A 1 172 ? -4.5 -13.227 -0.737 1 98.75 172 ALA A N 1
ATOM 1399 C CA . ALA A 1 172 ? -3.49 -14.102 -0.145 1 98.75 172 ALA A CA 1
ATOM 1400 C C . ALA A 1 172 ? -4.141 -15.289 0.556 1 98.75 172 ALA A C 1
ATOM 1402 O O . ALA A 1 172 ? -3.721 -16.438 0.37 1 98.75 172 ALA A O 1
ATOM 1403 N N . MET A 1 173 ? -5.152 -15.016 1.311 1 98.75 173 MET A N 1
ATOM 1404 C CA . MET A 1 173 ? -5.852 -16.078 2.023 1 98.75 173 MET A CA 1
ATOM 1405 C C . MET A 1 173 ? -6.43 -17.094 1.049 1 98.75 173 MET A C 1
ATOM 1407 O O . MET A 1 173 ? -6.43 -18.297 1.328 1 98.75 173 MET A O 1
ATOM 1411 N N . GLY A 1 174 ? -6.926 -16.609 -0.044 1 98.56 174 GLY A N 1
ATOM 1412 C CA . GLY A 1 174 ? -7.441 -17.516 -1.053 1 98.56 174 GLY A CA 1
ATOM 1413 C C . GLY A 1 174 ? -6.387 -18.469 -1.59 1 98.56 174 GLY A C 1
ATOM 1414 O O . GLY A 1 174 ? -6.629 -19.672 -1.694 1 98.56 174 GLY A O 1
ATOM 1415 N N . LEU A 1 175 ? -5.234 -17.938 -1.938 1 98.69 175 LEU A N 1
ATOM 1416 C CA . LEU A 1 175 ? -4.145 -18.75 -2.449 1 98.69 175 LEU A CA 1
ATOM 1417 C C . LEU A 1 175 ? -3.672 -19.75 -1.391 1 98.69 175 LEU A C 1
ATOM 1419 O O . LEU A 1 175 ? -3.383 -20.906 -1.703 1 98.69 175 LEU A O 1
ATOM 1423 N N . ILE A 1 176 ? -3.6 -19.297 -0.137 1 98.75 176 ILE A N 1
ATOM 1424 C CA . ILE A 1 176 ? -3.164 -20.156 0.96 1 98.75 176 ILE A CA 1
ATOM 1425 C C . ILE A 1 176 ? -4.188 -21.266 1.186 1 98.75 176 ILE A C 1
ATOM 1427 O O . ILE A 1 176 ? -3.822 -22.422 1.447 1 98.75 176 ILE A O 1
ATOM 1431 N N . TRP A 1 177 ? -5.438 -20.938 1.104 1 98.44 177 TRP A N 1
ATOM 1432 C CA . TRP A 1 177 ? -6.504 -21.922 1.229 1 98.44 177 TRP A CA 1
ATOM 1433 C C . TRP A 1 177 ? -6.352 -23.016 0.181 1 98.44 177 TRP A C 1
ATOM 1435 O O . TRP A 1 177 ? -6.406 -24.203 0.506 1 98.44 177 TRP A O 1
ATOM 1445 N N . ASP A 1 178 ? -6.164 -22.641 -1.06 1 97.88 178 ASP A N 1
ATOM 1446 C CA . ASP A 1 178 ? -6.016 -23.625 -2.135 1 97.88 178 ASP A CA 1
ATOM 1447 C C . ASP A 1 178 ? -4.828 -24.547 -1.876 1 97.88 178 ASP A C 1
ATOM 1449 O O . ASP A 1 178 ? -4.918 -25.75 -2.102 1 97.88 178 ASP A O 1
ATOM 1453 N N . TRP A 1 179 ? -3.758 -23.953 -1.426 1 98.25 179 TRP A N 1
ATOM 1454 C CA . TRP A 1 179 ? -2.596 -24.75 -1.054 1 98.25 179 TRP A CA 1
ATOM 1455 C C . TRP A 1 179 ? -2.934 -25.703 0.084 1 98.25 179 TRP A C 1
ATOM 1457 O O . TRP A 1 179 ? -2.545 -26.875 0.057 1 98.25 179 TRP A O 1
ATOM 1467 N N . SER A 1 180 ? -3.604 -25.188 1.125 1 98.06 180 SER A N 1
ATOM 1468 C CA . SER A 1 180 ? -3.924 -26 2.293 1 98.06 180 SER A CA 1
ATOM 1469 C C . SER A 1 180 ? -4.785 -27.203 1.911 1 98.06 180 SER A C 1
ATOM 1471 O O . SER A 1 180 ? -4.656 -28.281 2.496 1 98.06 180 SER A O 1
ATOM 1473 N N . LYS A 1 181 ? -5.656 -27.047 0.922 1 96 181 LYS A N 1
ATOM 1474 C CA . LYS A 1 181 ? -6.48 -28.156 0.437 1 96 181 LYS A CA 1
ATOM 1475 C C . LYS A 1 181 ? -5.641 -29.188 -0.31 1 96 181 LYS A C 1
ATOM 1477 O O . LYS A 1 181 ? -5.852 -30.391 -0.162 1 96 181 LYS A O 1
ATOM 1482 N N . THR A 1 182 ? -4.723 -28.688 -1.07 1 95.44 182 THR A N 1
ATOM 1483 C CA . THR A 1 182 ? -3.844 -29.562 -1.842 1 95.44 182 THR A CA 1
ATOM 1484 C C . THR A 1 182 ? -2.957 -30.391 -0.917 1 95.44 182 THR A C 1
ATOM 1486 O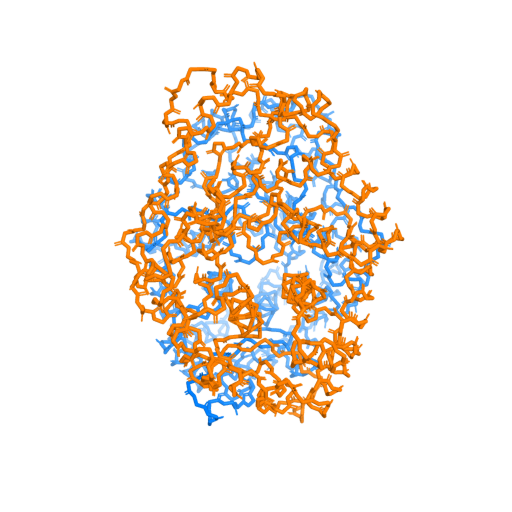 O . THR A 1 182 ? -2.66 -31.547 -1.209 1 95.44 182 THR A O 1
ATOM 1489 N N . THR A 1 183 ? -2.588 -29.828 0.23 1 96.69 183 THR A N 1
ATOM 1490 C CA . THR A 1 183 ? -1.637 -30.469 1.126 1 96.69 183 THR A CA 1
ATOM 1491 C C . THR A 1 183 ? -2.359 -31.125 2.305 1 96.69 183 THR A C 1
ATOM 1493 O O . THR A 1 183 ? -1.727 -31.734 3.16 1 96.69 183 THR A O 1
ATOM 1496 N N . ASP A 1 184 ? -3.639 -30.938 2.406 1 96.62 184 ASP A N 1
ATOM 1497 C CA . ASP A 1 184 ? -4.461 -31.438 3.508 1 96.62 184 ASP A CA 1
ATOM 1498 C C . ASP A 1 184 ? -3.969 -30.891 4.848 1 96.62 184 ASP A C 1
ATOM 1500 O O . ASP A 1 184 ? -3.848 -31.641 5.82 1 96.62 184 ASP A O 1
ATOM 1504 N N . ASN A 1 185 ? -3.531 -29.703 4.816 1 97.56 185 ASN A N 1
ATOM 1505 C CA . ASN A 1 185 ? -3.156 -29.016 6.051 1 97.56 185 ASN A CA 1
ATOM 1506 C C . ASN A 1 185 ? -4.379 -28.484 6.793 1 97.56 185 ASN A C 1
ATOM 1508 O O . ASN A 1 185 ? -4.734 -27.312 6.645 1 97.56 185 ASN A O 1
ATOM 1512 N N . GLN A 1 186 ? -4.891 -29.188 7.652 1 97.44 186 GLN A N 1
ATOM 1513 C CA . GLN A 1 186 ? -6.152 -28.875 8.312 1 97.44 186 GLN A CA 1
ATOM 1514 C C . GLN A 1 186 ? -5.992 -27.719 9.297 1 97.44 186 GLN A C 1
ATOM 1516 O O . GLN A 1 186 ? -6.918 -26.938 9.492 1 97.44 186 GLN A O 1
ATOM 1521 N N . ASP A 1 187 ? -4.852 -27.672 9.867 1 97.12 187 ASP A N 1
ATOM 1522 C CA . ASP A 1 187 ? -4.602 -26.609 10.844 1 97.12 187 ASP A CA 1
ATOM 1523 C C . ASP A 1 187 ? -4.68 -25.234 10.188 1 97.12 187 ASP A C 1
ATOM 1525 O O . ASP A 1 187 ? -5.391 -24.344 10.672 1 97.12 187 ASP A O 1
ATOM 1529 N N . LEU A 1 188 ? -3.969 -25.062 9.164 1 97.88 188 LEU A N 1
ATOM 1530 C CA . LEU A 1 188 ? -3.965 -23.781 8.469 1 97.88 188 LEU A CA 1
ATOM 1531 C C . LEU A 1 188 ? -5.324 -23.5 7.832 1 97.88 188 LEU A C 1
ATOM 1533 O O . LEU A 1 188 ? -5.789 -22.359 7.82 1 97.88 188 LEU A O 1
ATOM 1537 N N . ALA A 1 189 ? -5.945 -24.5 7.273 1 98.12 189 ALA A N 1
ATOM 1538 C CA . ALA A 1 189 ? -7.281 -24.359 6.707 1 98.12 189 ALA A CA 1
ATOM 1539 C C . ALA A 1 189 ? -8.266 -23.844 7.754 1 98.12 189 ALA A C 1
ATOM 1541 O O . ALA A 1 189 ? -9.086 -22.969 7.473 1 98.12 189 ALA A O 1
ATOM 1542 N N . GLY A 1 190 ? -8.164 -24.438 8.93 1 98.31 190 GLY A N 1
ATOM 1543 C CA . GLY A 1 190 ? -9.031 -24 10.008 1 98.31 190 GLY A CA 1
ATOM 1544 C C . GLY A 1 190 ? -8.812 -22.547 10.398 1 98.31 190 GLY A C 1
ATOM 1545 O O . GLY A 1 190 ? -9.773 -21.812 10.609 1 98.31 190 GLY A O 1
ATOM 1546 N N . LEU A 1 191 ? -7.578 -22.188 10.508 1 98.5 191 LEU A N 1
ATOM 1547 C CA . LEU A 1 191 ? -7.234 -20.812 10.852 1 98.5 191 LEU A CA 1
ATOM 1548 C C . LEU A 1 191 ? -7.742 -19.844 9.781 1 98.5 191 LEU A C 1
ATOM 1550 O O . LEU A 1 191 ? -8.25 -18.766 10.109 1 98.5 191 LEU A O 1
ATOM 1554 N N . LEU A 1 192 ? -7.598 -20.203 8.547 1 98.69 192 LEU A N 1
ATOM 1555 C CA . LEU A 1 192 ? -8.062 -19.375 7.441 1 98.69 192 LEU A CA 1
ATOM 1556 C C . LEU A 1 192 ? -9.57 -19.172 7.512 1 98.69 192 LEU A C 1
ATOM 1558 O O . LEU A 1 192 ? -10.062 -18.047 7.324 1 98.69 192 LEU A O 1
ATOM 1562 N N . LYS A 1 193 ? -10.242 -20.234 7.746 1 98.06 193 LYS A N 1
ATOM 1563 C CA . LYS A 1 193 ? -11.695 -20.156 7.855 1 98.06 193 LYS A CA 1
ATOM 1564 C C . LYS A 1 193 ? -12.117 -19.234 8.992 1 98.06 193 LYS A C 1
ATOM 1566 O O . LYS A 1 193 ? -13.023 -18.406 8.836 1 98.06 193 LYS A O 1
ATOM 1571 N N . GLU A 1 194 ? -11.461 -19.391 10.07 1 98.25 194 GLU A N 1
ATOM 1572 C CA . GLU A 1 194 ? -11.75 -18.562 11.234 1 98.25 194 GLU A CA 1
ATOM 1573 C C . GLU A 1 194 ? -11.492 -17.078 10.938 1 98.25 194 GLU A C 1
ATOM 1575 O O . GLU A 1 194 ? -12.336 -16.234 11.234 1 98.25 194 GLU A O 1
ATOM 1580 N N . ARG A 1 195 ? -10.375 -16.766 10.391 1 97.88 195 ARG A N 1
ATOM 1581 C CA . ARG A 1 195 ? -10.016 -15.383 10.109 1 97.88 195 ARG A CA 1
ATOM 1582 C C . ARG A 1 195 ? -10.922 -14.789 9.031 1 97.88 195 ARG A C 1
ATOM 1584 O O . ARG A 1 195 ? -11.305 -13.617 9.117 1 97.88 195 ARG A O 1
ATOM 1591 N N . ALA A 1 196 ? -11.219 -15.555 8.023 1 98 196 ALA A N 1
ATOM 1592 C CA . ALA A 1 196 ? -12.125 -15.086 6.973 1 98 196 ALA A CA 1
ATOM 1593 C C . ALA A 1 196 ? -13.484 -14.711 7.551 1 98 196 ALA A C 1
ATOM 1595 O O . ALA A 1 196 ? -14.07 -13.703 7.164 1 98 196 ALA A O 1
ATOM 1596 N N . LYS A 1 197 ? -13.992 -15.586 8.406 1 97.94 197 LYS A N 1
ATOM 1597 C CA . LYS A 1 197 ? -15.266 -15.289 9.07 1 97.94 197 LYS A CA 1
ATOM 1598 C C . LYS A 1 197 ? -15.18 -14 9.875 1 97.94 197 LYS A C 1
ATOM 1600 O O . LYS A 1 197 ? -16.078 -13.156 9.797 1 97.94 197 LYS A O 1
ATOM 1605 N N . MET A 1 198 ? -14.117 -13.875 10.594 1 96.56 198 MET A N 1
ATOM 1606 C CA . MET A 1 198 ? -13.914 -12.703 11.445 1 96.56 198 MET A CA 1
ATOM 1607 C C . MET A 1 198 ? -13.844 -11.43 10.617 1 96.56 198 MET A C 1
ATOM 1609 O O . MET A 1 198 ? -14.438 -10.414 10.969 1 96.56 198 MET A O 1
ATOM 1613 N N . PHE A 1 199 ? -13.195 -11.43 9.531 1 96.5 199 PHE A N 1
ATOM 1614 C CA . PHE A 1 199 ? -12.867 -10.227 8.773 1 96.5 199 PHE A CA 1
ATOM 1615 C C . PHE A 1 199 ? -14 -9.875 7.816 1 96.5 199 PHE A C 1
ATOM 1617 O O . PHE A 1 199 ? -14.242 -8.695 7.547 1 96.5 199 PHE A O 1
ATOM 1624 N N . TYR A 1 200 ? -14.734 -10.891 7.281 1 97.31 200 TYR A N 1
ATOM 1625 C CA . TYR A 1 200 ? -15.484 -10.586 6.062 1 97.31 200 TYR A CA 1
ATOM 1626 C C . TYR A 1 200 ? -16.938 -11.016 6.188 1 97.31 200 TYR A C 1
ATOM 1628 O O . TYR A 1 200 ? -17.797 -10.531 5.457 1 97.31 200 TYR A O 1
ATOM 1636 N N . HIS A 1 201 ? -17.234 -11.953 7.047 1 97.44 201 HIS A N 1
ATOM 1637 C CA . HIS A 1 201 ? -18.562 -12.555 7.074 1 97.44 201 HIS A CA 1
ATOM 1638 C C . HIS A 1 201 ? -19.625 -11.508 7.34 1 97.44 201 HIS A C 1
ATOM 1640 O O . HIS A 1 201 ? -20.75 -11.609 6.812 1 97.44 201 HIS A O 1
ATOM 1646 N N . GLY A 1 202 ? -19.328 -10.508 8.109 1 96 202 GLY A N 1
ATOM 1647 C CA . GLY A 1 202 ? -20.312 -9.516 8.516 1 96 202 GLY A CA 1
ATOM 1648 C C . GLY A 1 202 ? -20.391 -8.336 7.562 1 96 202 GLY A C 1
ATOM 1649 O O . GLY A 1 202 ? -21.203 -7.43 7.758 1 96 202 GLY A O 1
ATOM 1650 N N . ASP A 1 203 ? -19.609 -8.32 6.508 1 95.94 203 ASP A N 1
ATOM 1651 C CA . ASP A 1 203 ? -19.609 -7.195 5.574 1 95.94 203 ASP A CA 1
ATOM 1652 C C . ASP A 1 203 ? -20.922 -7.117 4.805 1 95.94 203 ASP A C 1
ATOM 1654 O O . ASP A 1 203 ? -21.469 -8.141 4.387 1 95.94 203 ASP A O 1
ATOM 1658 N N . ARG A 1 204 ? -21.469 -5.918 4.715 1 95.88 204 ARG A N 1
ATOM 1659 C CA . ARG A 1 204 ? -22.719 -5.66 4.008 1 95.88 204 ARG A CA 1
ATOM 1660 C C . ARG A 1 204 ? -22.609 -4.406 3.143 1 95.88 204 ARG A C 1
ATOM 1662 O O . ARG A 1 204 ? -21.969 -3.434 3.529 1 95.88 204 ARG A O 1
ATOM 1669 N N . ASN A 1 205 ? -23.266 -4.469 2.023 1 94.62 205 ASN A N 1
ATOM 1670 C CA . ASN A 1 205 ? -23.359 -3.312 1.136 1 94.62 205 ASN A CA 1
ATOM 1671 C C . ASN A 1 205 ? -21.984 -2.719 0.856 1 94.62 205 ASN A C 1
ATOM 1673 O O . ASN A 1 205 ? -21.75 -1.526 1.074 1 94.62 205 ASN A O 1
ATOM 1677 N N . TYR A 1 206 ? -21.078 -3.6 0.501 1 94.62 206 TYR A N 1
ATOM 1678 C CA . TYR A 1 206 ? -19.703 -3.197 0.286 1 94.62 206 TYR A CA 1
ATOM 1679 C C . TYR A 1 206 ? -19.562 -2.322 -0.955 1 94.62 206 TYR A C 1
ATOM 1681 O O . TYR A 1 206 ? -20.266 -2.545 -1.952 1 94.62 206 TYR A O 1
ATOM 1689 N N . PRO A 1 207 ? -18.734 -1.315 -0.948 1 92.19 207 PRO A N 1
ATOM 1690 C CA . PRO A 1 207 ? -18.734 -0.226 -1.928 1 92.19 207 PRO A CA 1
ATOM 1691 C C . PRO A 1 207 ? -17.969 -0.577 -3.203 1 92.19 207 PRO A C 1
ATOM 1693 O O . PRO A 1 207 ? -16.969 0.07 -3.525 1 92.19 207 PRO A O 1
ATOM 1696 N N . LEU A 1 208 ? -18.5 -1.424 -4.059 1 93.62 208 LEU A N 1
ATOM 1697 C CA . LEU A 1 208 ? -17.875 -1.82 -5.316 1 93.62 208 LEU A CA 1
ATOM 1698 C C . LEU A 1 208 ? -17.656 -0.609 -6.215 1 93.62 208 LEU A C 1
ATOM 1700 O O . LEU A 1 208 ? -16.688 -0.572 -6.98 1 93.62 208 LEU A O 1
ATOM 1704 N N . HIS A 1 209 ? -18.438 0.461 -6.039 1 88.81 209 HIS A N 1
ATOM 1705 C CA . HIS A 1 209 ? -18.438 1.618 -6.926 1 88.81 209 HIS A CA 1
ATOM 1706 C C . HIS A 1 209 ? -17.219 2.5 -6.672 1 88.81 209 HIS A C 1
ATOM 1708 O O . HIS A 1 209 ? -16.906 3.381 -7.477 1 88.81 209 HIS A O 1
ATOM 1714 N N . ILE A 1 210 ? -16.5 2.281 -5.617 1 90.25 210 ILE A N 1
ATOM 1715 C CA . ILE A 1 210 ? -15.367 3.145 -5.32 1 90.25 210 ILE A CA 1
ATOM 1716 C C . ILE A 1 210 ? -14.094 2.549 -5.918 1 90.25 210 ILE A C 1
ATOM 1718 O O . ILE A 1 210 ? -13.031 3.174 -5.883 1 90.25 210 ILE A O 1
ATOM 1722 N N . GLU A 1 211 ? -14.188 1.361 -6.508 1 91.5 211 GLU A N 1
ATOM 1723 C CA . GLU A 1 211 ? -13.039 0.74 -7.164 1 91.5 211 GLU A CA 1
ATOM 1724 C C . GLU A 1 211 ? -12.836 1.309 -8.562 1 91.5 211 GLU A C 1
ATOM 1726 O O . GLU A 1 211 ? -13.797 1.672 -9.242 1 91.5 211 GLU A O 1
ATOM 1731 N N . PRO A 1 212 ? -11.555 1.331 -9.055 1 92.62 212 PRO A N 1
ATOM 1732 C CA . PRO A 1 212 ? -10.32 0.895 -8.398 1 92.62 212 PRO A CA 1
ATOM 1733 C C . PRO A 1 212 ? -9.688 1.992 -7.551 1 92.62 212 PRO A C 1
ATOM 1735 O O . PRO A 1 212 ? -10.023 3.17 -7.699 1 92.62 212 PRO A O 1
ATOM 1738 N N . LEU A 1 213 ? -8.906 1.54 -6.613 1 88.62 213 LEU A N 1
ATOM 1739 C CA . LEU A 1 213 ? -7.941 2.465 -6.023 1 88.62 213 LEU A CA 1
ATOM 1740 C C . LEU A 1 213 ? -6.75 2.676 -6.953 1 88.62 213 LEU A C 1
ATOM 1742 O O . LEU A 1 213 ? -6.523 1.884 -7.871 1 88.62 213 LEU A O 1
ATOM 1746 N N . GLY A 1 214 ? -5.984 3.699 -6.891 1 85.44 214 GLY A N 1
ATOM 1747 C CA . GLY A 1 214 ? -5.004 4.215 -7.832 1 85.44 214 GLY A CA 1
ATOM 1748 C C . GLY A 1 214 ? -3.939 3.199 -8.203 1 85.44 214 GLY A C 1
ATOM 1749 O O . GLY A 1 214 ? -3.281 3.33 -9.234 1 85.44 214 GLY A O 1
ATOM 1750 N N . CYS A 1 215 ? -3.699 2.062 -7.465 1 88.25 215 CYS A N 1
ATOM 1751 C CA . CYS A 1 215 ? -2.619 1.135 -7.781 1 88.25 215 CYS A CA 1
ATOM 1752 C C . CYS A 1 215 ? -3.111 -0.307 -7.75 1 88.25 215 CYS A C 1
ATOM 1754 O O . CYS A 1 215 ? -2.32 -1.232 -7.559 1 88.25 215 CYS A O 1
ATOM 1756 N N . ASP A 1 216 ? -4.359 -0.509 -8.016 1 94.56 216 ASP A N 1
ATOM 1757 C CA . ASP A 1 216 ? -4.945 -1.835 -7.848 1 94.56 216 ASP A CA 1
ATOM 1758 C C . ASP A 1 216 ? -4.602 -2.742 -9.023 1 94.56 216 ASP A C 1
ATOM 1760 O O . ASP A 1 216 ? -4.785 -2.359 -10.188 1 94.56 216 ASP A O 1
ATOM 1764 N N . PHE A 1 217 ? -4.035 -3.867 -8.766 1 95.5 217 PHE A N 1
ATOM 1765 C CA . PHE A 1 217 ? -3.979 -4.914 -9.781 1 95.5 217 PHE A CA 1
ATOM 1766 C C . PHE A 1 217 ? -4.836 -6.105 -9.375 1 95.5 217 PHE A C 1
ATOM 1768 O O . PHE A 1 217 ? -4.969 -7.066 -10.133 1 95.5 217 PHE A O 1
ATOM 1775 N N . LEU A 1 218 ? -5.395 -6.074 -8.141 1 97.62 218 LEU A N 1
ATOM 1776 C CA . LEU A 1 218 ? -6.43 -6.961 -7.617 1 97.62 218 LEU A CA 1
ATOM 1777 C C . LEU A 1 218 ? -7.684 -6.172 -7.25 1 97.62 218 LEU A C 1
ATOM 1779 O O . LEU A 1 218 ? -7.594 -5.039 -6.781 1 97.62 218 LEU A O 1
ATOM 1783 N N . SER A 1 219 ? -8.82 -6.781 -7.469 1 97.25 219 SER A N 1
ATOM 1784 C CA . SER A 1 219 ? -10.047 -6.125 -7.027 1 97.25 219 SER A CA 1
ATOM 1785 C C . SER A 1 219 ? -10.211 -6.215 -5.516 1 97.25 219 SER A C 1
ATOM 1787 O O . SER A 1 219 ? -10.25 -7.309 -4.953 1 97.25 219 SER A O 1
ATOM 1789 N N . PRO A 1 220 ? -10.375 -5.094 -4.824 1 94.25 220 PRO A N 1
ATOM 1790 C CA . PRO A 1 220 ? -10.617 -5.152 -3.381 1 94.25 220 PRO A CA 1
ATOM 1791 C C . PRO A 1 220 ? -11.906 -5.887 -3.027 1 94.25 220 PRO A C 1
ATOM 1793 O O . PRO A 1 220 ? -11.914 -6.75 -2.146 1 94.25 220 PRO A O 1
ATOM 1796 N N . THR A 1 221 ? -12.969 -5.598 -3.709 1 96.94 221 THR A N 1
ATOM 1797 C CA . THR A 1 221 ? -14.297 -6.105 -3.391 1 96.94 221 THR A CA 1
ATOM 1798 C C . THR A 1 221 ? -14.445 -7.551 -3.861 1 96.94 221 THR A C 1
ATOM 1800 O O . THR A 1 221 ? -14.852 -8.422 -3.088 1 96.94 221 THR A O 1
ATOM 1803 N N . LEU A 1 222 ? -14.055 -7.836 -5.086 1 98.5 222 LEU A N 1
ATOM 1804 C CA . LEU A 1 222 ? -14.289 -9.164 -5.652 1 98.5 222 LEU A CA 1
ATOM 1805 C C . LEU A 1 222 ? -13.383 -10.195 -4.996 1 98.5 222 LEU A C 1
ATOM 1807 O O . LEU A 1 222 ? -13.742 -11.375 -4.895 1 98.5 222 LEU A O 1
ATOM 1811 N N . ALA A 1 223 ? -12.219 -9.758 -4.543 1 98.56 223 ALA A N 1
ATOM 1812 C CA . ALA A 1 223 ? -11.32 -10.68 -3.855 1 98.56 223 ALA A CA 1
ATOM 1813 C C . ALA A 1 223 ? -11.977 -11.242 -2.598 1 98.56 223 ALA A C 1
ATOM 1815 O O . ALA A 1 223 ? -11.805 -12.422 -2.279 1 98.56 223 ALA A O 1
ATOM 1816 N N . GLU A 1 224 ? -12.656 -10.383 -1.895 1 98.31 224 GLU A N 1
ATOM 1817 C CA . GLU A 1 224 ? -13.375 -10.828 -0.704 1 98.31 224 GLU A CA 1
ATOM 1818 C C . GLU A 1 224 ? -14.43 -11.875 -1.053 1 98.31 224 GLU A C 1
ATOM 1820 O O . GLU A 1 224 ? -14.523 -12.914 -0.396 1 98.31 224 GLU A O 1
ATOM 1825 N N . ALA A 1 225 ? -15.172 -11.609 -2.066 1 98.75 225 ALA A N 1
ATOM 1826 C CA . ALA A 1 225 ? -16.203 -12.547 -2.488 1 98.75 225 ALA A CA 1
ATOM 1827 C C . ALA A 1 225 ? -15.594 -13.852 -2.98 1 98.75 225 ALA A C 1
ATOM 1829 O O . ALA A 1 225 ? -16.109 -14.938 -2.686 1 98.75 225 ALA A O 1
ATOM 1830 N N . ASP A 1 226 ? -14.555 -13.734 -3.76 1 98.75 226 ASP A N 1
ATOM 1831 C CA . ASP A 1 226 ? -13.859 -14.914 -4.27 1 98.75 226 ASP A CA 1
ATOM 1832 C C . ASP A 1 226 ? -13.312 -15.766 -3.127 1 98.75 226 ASP A C 1
ATOM 1834 O O . ASP A 1 226 ? -13.281 -17 -3.227 1 98.75 226 ASP A O 1
ATOM 1838 N N . LEU A 1 227 ? -12.875 -15.117 -2.076 1 98.75 227 LEU A N 1
ATOM 1839 C CA . LEU A 1 227 ? -12.422 -15.844 -0.893 1 98.75 227 LEU A CA 1
ATOM 1840 C C . LEU A 1 227 ? -13.586 -16.531 -0.199 1 98.75 227 LEU A C 1
ATOM 1842 O O . LEU A 1 227 ? -13.508 -17.719 0.125 1 98.75 227 LEU A O 1
ATOM 1846 N N . MET A 1 228 ? -14.648 -15.812 0.015 1 98.62 228 MET A N 1
ATOM 1847 C CA . MET A 1 228 ? -15.758 -16.297 0.832 1 98.62 228 MET A CA 1
ATOM 1848 C C . MET A 1 228 ? -16.453 -17.484 0.162 1 98.62 228 MET A C 1
ATOM 1850 O O . MET A 1 228 ? -16.938 -18.391 0.842 1 98.62 228 MET A O 1
ATOM 1854 N N . ARG A 1 229 ? -16.453 -17.5 -1.173 1 98.44 229 ARG A N 1
ATOM 1855 C CA . ARG A 1 229 ? -17.109 -18.625 -1.857 1 98.44 229 ARG A CA 1
ATOM 1856 C C . ARG A 1 229 ? -16.391 -19.938 -1.542 1 98.44 229 ARG A C 1
ATOM 1858 O O . ARG A 1 229 ? -16.969 -21.016 -1.736 1 98.44 229 ARG A O 1
ATOM 1865 N N . ARG A 1 230 ? -15.148 -19.844 -1.09 1 97.81 230 ARG A N 1
ATOM 1866 C CA . ARG A 1 230 ? -14.352 -21.031 -0.775 1 97.81 230 ARG A CA 1
ATOM 1867 C C . ARG A 1 230 ? -14.781 -21.641 0.551 1 97.81 230 ARG A C 1
ATOM 1869 O O . ARG A 1 230 ? -14.539 -22.828 0.803 1 97.81 230 ARG A O 1
ATOM 1876 N N . PHE A 1 231 ? -15.383 -20.859 1.411 1 96.94 231 PHE A N 1
ATOM 1877 C CA . PHE A 1 231 ? -15.672 -21.312 2.77 1 96.94 231 PHE A CA 1
ATOM 1878 C C . PHE A 1 231 ? -17.156 -21.594 2.945 1 96.94 231 PHE A C 1
ATOM 1880 O O . PHE A 1 231 ? -17.562 -22.281 3.891 1 96.94 231 PHE A O 1
ATOM 1887 N N . LEU A 1 232 ? -17.984 -21.109 2.092 1 97.5 232 LEU A N 1
ATOM 1888 C CA . LEU A 1 232 ? -19.438 -21.234 2.232 1 97.5 232 LEU A CA 1
ATOM 1889 C C . LEU A 1 232 ? -20 -22.203 1.207 1 97.5 232 LEU A C 1
ATOM 1891 O O . LEU A 1 232 ? -19.484 -22.328 0.1 1 97.5 232 LEU A O 1
ATOM 1895 N N . ASP A 1 233 ? -21.047 -22.938 1.594 1 97.5 233 ASP A N 1
ATOM 1896 C CA . ASP A 1 233 ? -21.766 -23.719 0.583 1 97.5 233 ASP A CA 1
ATOM 1897 C C . ASP A 1 233 ? -22.547 -22.797 -0.354 1 97.5 233 ASP A C 1
ATOM 1899 O O . ASP A 1 233 ? -22.703 -21.609 -0.078 1 97.5 233 ASP A O 1
ATOM 1903 N N . ALA A 1 234 ? -23.031 -23.344 -1.4 1 98.31 234 ALA A N 1
ATOM 1904 C CA . ALA A 1 234 ? -23.594 -22.562 -2.502 1 98.31 234 ALA A CA 1
ATOM 1905 C C . ALA A 1 234 ? -24.734 -21.672 -2.02 1 98.31 234 ALA A C 1
ATOM 1907 O O . ALA A 1 234 ? -24.797 -20.484 -2.365 1 98.31 234 ALA A O 1
ATOM 1908 N N . GLU A 1 235 ? -25.625 -22.156 -1.234 1 98.5 235 GLU A N 1
ATOM 1909 C CA . GLU A 1 235 ? -26.797 -21.391 -0.778 1 98.5 235 GLU A CA 1
ATOM 1910 C C . GLU A 1 235 ? -26.391 -20.281 0.174 1 98.5 235 GLU A C 1
ATOM 1912 O O . GLU A 1 235 ? -26.859 -19.141 0.042 1 98.5 235 GLU A O 1
ATOM 1917 N N . ASN A 1 236 ? -25.547 -20.625 1.121 1 98.44 236 ASN A N 1
ATOM 1918 C CA . ASN A 1 236 ? -25.062 -19.625 2.074 1 98.44 236 ASN A CA 1
ATOM 1919 C C . ASN A 1 236 ? -24.234 -18.547 1.389 1 98.44 236 ASN A C 1
ATOM 1921 O O . ASN A 1 236 ? -24.281 -17.375 1.77 1 98.44 236 ASN A O 1
ATOM 1925 N N . PHE A 1 237 ? -23.484 -19.016 0.445 1 98.69 237 PHE A N 1
ATOM 1926 C CA . PHE A 1 237 ? -22.703 -18.047 -0.306 1 98.69 237 PHE A CA 1
ATOM 1927 C C . PHE A 1 237 ? -23.594 -17.094 -1.086 1 98.69 237 PHE A C 1
ATOM 1929 O O . PHE A 1 237 ? -23.359 -15.891 -1.102 1 98.69 237 PHE A O 1
ATOM 1936 N N . ALA A 1 238 ? -24.578 -17.641 -1.747 1 98.75 238 ALA A N 1
ATOM 1937 C CA . ALA A 1 238 ? -25.516 -16.812 -2.504 1 98.75 238 ALA A CA 1
ATOM 1938 C C . ALA A 1 238 ? -26.172 -15.758 -1.611 1 98.75 238 ALA A C 1
ATOM 1940 O O . ALA A 1 238 ? -26.297 -14.594 -2.006 1 98.75 238 ALA A O 1
ATOM 1941 N N . ASN A 1 239 ? -26.578 -16.125 -0.446 1 98.62 239 ASN A N 1
ATOM 1942 C CA . ASN A 1 239 ? -27.188 -15.211 0.507 1 98.62 239 ASN A CA 1
ATOM 1943 C C . ASN A 1 239 ? -26.203 -14.148 0.974 1 98.62 239 ASN A C 1
ATOM 1945 O O . ASN A 1 239 ? -26.516 -12.961 1.002 1 98.62 239 ASN A O 1
ATOM 1949 N N . TRP A 1 240 ? -25 -14.609 1.351 1 98.75 240 TRP A N 1
ATOM 1950 C CA . TRP A 1 240 ? -23.953 -13.688 1.79 1 98.75 240 TRP A CA 1
ATOM 1951 C C . TRP A 1 240 ? -23.609 -12.68 0.697 1 98.75 240 TRP A C 1
ATOM 1953 O O . TRP A 1 240 ? -23.5 -11.477 0.966 1 98.75 240 TRP A O 1
ATOM 1963 N N . LEU A 1 241 ? -23.484 -13.18 -0.525 1 98.81 241 LEU A N 1
ATOM 1964 C CA . LEU A 1 241 ? -23.156 -12.305 -1.65 1 98.81 241 LEU A CA 1
ATOM 1965 C C . LEU A 1 241 ? -24.25 -11.258 -1.854 1 98.81 241 LEU A C 1
ATOM 1967 O O . LEU A 1 241 ? -23.953 -10.102 -2.178 1 98.81 241 LEU A O 1
ATOM 1971 N N . GLY A 1 242 ? -25.516 -11.664 -1.708 1 98.44 242 GLY A N 1
ATOM 1972 C CA . GLY A 1 242 ? -26.641 -10.75 -1.833 1 98.44 242 GLY A CA 1
ATOM 1973 C C . GLY A 1 242 ? -26.609 -9.625 -0.817 1 98.44 242 GLY A C 1
ATOM 1974 O O . GLY A 1 242 ? -27.016 -8.5 -1.113 1 98.44 242 GLY A O 1
ATOM 1975 N N . GLU A 1 243 ? -26.125 -9.883 0.375 1 98.25 243 GLU A N 1
ATOM 1976 C CA . GLU A 1 243 ? -25.984 -8.859 1.407 1 98.25 243 GLU A CA 1
ATOM 1977 C C . GLU A 1 243 ? -24.734 -8.023 1.182 1 98.25 243 GLU A C 1
ATOM 1979 O O . GLU A 1 243 ? -24.734 -6.812 1.412 1 98.25 243 GLU A O 1
ATOM 1984 N N . PHE A 1 244 ? -23.688 -8.695 0.715 1 98.12 244 PHE A N 1
ATOM 1985 C CA . PHE A 1 244 ? -22.391 -8.078 0.498 1 98.12 244 PHE A CA 1
ATOM 1986 C C . PHE A 1 244 ? -22.422 -7.137 -0.7 1 98.12 244 PHE A C 1
ATOM 1988 O O . PHE A 1 244 ? -21.953 -6.004 -0.621 1 98.12 244 PHE A O 1
ATOM 1995 N N . LEU A 1 245 ? -23 -7.559 -1.793 1 97.81 245 LEU A N 1
ATOM 1996 C CA . LEU A 1 245 ? -23.188 -6.797 -3.023 1 97.81 245 LEU A CA 1
ATOM 1997 C C . LEU A 1 245 ? -24.625 -6.859 -3.496 1 97.81 245 LEU A C 1
ATOM 1999 O O . LEU A 1 245 ? -24.938 -7.543 -4.473 1 97.81 245 LEU A O 1
ATOM 2003 N N . PRO A 1 246 ? -25.453 -6.023 -2.916 1 96.75 246 PRO A N 1
ATOM 2004 C CA . PRO A 1 246 ? -26.891 -6.137 -3.199 1 96.75 246 PRO A CA 1
ATOM 2005 C C . PRO A 1 246 ? -27.266 -5.613 -4.582 1 96.75 246 PRO A C 1
ATOM 2007 O O . PRO A 1 246 ? -28.359 -5.879 -5.074 1 96.75 246 PRO A O 1
ATOM 2010 N N . ASN A 1 247 ? -26.312 -4.973 -5.254 1 94.62 247 ASN A N 1
ATOM 2011 C CA . ASN A 1 247 ? -26.703 -4.27 -6.473 1 94.62 247 ASN A CA 1
ATOM 2012 C C . ASN A 1 247 ? -26.25 -5.016 -7.723 1 94.62 247 ASN A C 1
ATOM 2014 O O . ASN A 1 247 ? -26.234 -4.453 -8.82 1 94.62 247 ASN A O 1
ATOM 2018 N N . ILE A 1 248 ? -25.781 -6.227 -7.609 1 96.94 248 ILE A N 1
ATOM 2019 C CA . ILE A 1 248 ? -25.484 -7.027 -8.797 1 96.94 248 ILE A CA 1
ATOM 2020 C C . ILE A 1 248 ? -26.766 -7.238 -9.602 1 96.94 248 ILE A C 1
ATOM 2022 O O . ILE A 1 248 ? -27.75 -7.77 -9.078 1 96.94 248 ILE A O 1
ATOM 2026 N N . PRO A 1 249 ? -26.75 -6.828 -10.828 1 96 249 PRO A N 1
ATOM 2027 C CA . PRO A 1 249 ? -27.969 -6.969 -11.617 1 96 249 PRO A CA 1
ATOM 2028 C C . PRO A 1 249 ? -28.328 -8.43 -11.891 1 96 249 PRO A C 1
ATOM 2030 O O . PRO A 1 249 ? -27.453 -9.281 -11.984 1 96 249 PRO A O 1
ATOM 2033 N N . GLU A 1 250 ? -29.594 -8.648 -12.125 1 92.75 250 GLU A N 1
ATOM 2034 C CA . GLU A 1 250 ? -30.078 -9.984 -12.477 1 92.75 250 GLU A CA 1
ATOM 2035 C C . GLU A 1 250 ? -30.188 -10.156 -13.984 1 92.75 250 GLU A C 1
ATOM 2037 O O . GLU A 1 250 ? -30.25 -11.281 -14.484 1 92.75 250 GLU A O 1
ATOM 2042 N N . THR A 1 251 ? -30.266 -9.031 -14.672 1 90.06 251 THR A N 1
ATOM 2043 C CA . THR A 1 251 ? -30.219 -9.055 -16.125 1 90.06 251 THR A CA 1
ATOM 2044 C C . THR A 1 251 ? -28.812 -8.766 -16.625 1 90.06 251 THR A C 1
ATOM 2046 O O . THR A 1 251 ? -28.062 -7.996 -16 1 90.06 251 THR A O 1
ATOM 2049 N N . PRO A 1 252 ? -28.516 -9.398 -17.688 1 87.62 252 PRO A N 1
ATOM 2050 C CA . PRO A 1 252 ? -27.156 -9.219 -18.188 1 87.62 252 PRO A CA 1
ATOM 2051 C C . PRO A 1 252 ? -26.844 -7.77 -18.578 1 87.62 252 PRO A C 1
ATOM 2053 O O . PRO A 1 252 ? -27.453 -7.227 -19.5 1 87.62 252 PRO A O 1
ATOM 2056 N N . GLU A 1 253 ? -26.109 -7.129 -17.734 1 88.31 253 GLU A N 1
ATOM 2057 C CA . GLU A 1 253 ? -25.594 -5.777 -17.938 1 88.31 253 GLU A CA 1
ATOM 2058 C C . GLU A 1 253 ? -24.094 -5.707 -17.656 1 88.31 253 GLU A C 1
ATOM 2060 O O . GLU A 1 253 ? -23.594 -6.352 -16.734 1 88.31 253 GLU A O 1
ATOM 2065 N N . ILE A 1 254 ? -23.406 -5.004 -18.5 1 86.69 254 ILE A N 1
ATOM 2066 C CA . ILE A 1 254 ? -21.953 -4.98 -18.359 1 86.69 254 ILE A CA 1
ATOM 2067 C C . ILE A 1 254 ? -21.516 -3.658 -17.719 1 86.69 254 ILE A C 1
ATOM 2069 O O . ILE A 1 254 ? -20.391 -3.535 -17.234 1 86.69 254 ILE A O 1
ATOM 2073 N N . ASP A 1 255 ? -22.391 -2.691 -17.578 1 90.5 255 ASP A N 1
ATOM 2074 C CA . ASP A 1 255 ? -22.031 -1.328 -17.203 1 90.5 255 ASP A CA 1
ATOM 2075 C C . ASP A 1 255 ? -21.859 -1.194 -15.688 1 90.5 255 ASP A C 1
ATOM 2077 O O . ASP A 1 255 ? -21.297 -0.212 -15.203 1 90.5 255 ASP A O 1
ATOM 2081 N N . TRP A 1 256 ? -22.281 -2.24 -15.008 1 92.94 256 TRP A N 1
ATOM 2082 C CA . TRP A 1 256 ? -22.234 -2.119 -13.555 1 92.94 256 TRP A CA 1
ATOM 2083 C C . TRP A 1 256 ? -20.812 -2.344 -13.039 1 92.94 256 TRP A C 1
ATOM 2085 O O . TRP A 1 256 ? -20.5 -2.035 -11.891 1 92.94 256 TRP A O 1
ATOM 2095 N N . LEU A 1 257 ? -19.891 -2.879 -13.828 1 95.88 257 LEU A N 1
ATOM 2096 C CA . LEU A 1 257 ? -18.469 -3.016 -13.531 1 95.88 257 LEU A CA 1
ATOM 2097 C C . LEU A 1 257 ? -17.656 -2.998 -14.82 1 95.88 257 LEU A C 1
ATOM 2099 O O . LEU A 1 257 ? -17.375 -4.051 -15.398 1 95.88 257 LEU A O 1
ATOM 2103 N N . SER A 1 258 ? -17.188 -1.871 -15.203 1 94.31 258 SER A N 1
ATOM 2104 C CA . SER A 1 258 ? -16.469 -1.714 -16.469 1 94.31 258 SER A CA 1
ATOM 2105 C C . SER A 1 258 ? -14.969 -1.941 -16.281 1 94.31 258 SER A C 1
ATOM 2107 O O . SER A 1 258 ? -14.398 -1.562 -15.258 1 94.31 258 SER A O 1
ATOM 2109 N N . PRO A 1 259 ? -14.344 -2.617 -17.234 1 94.62 259 PRO A N 1
ATOM 2110 C CA . PRO A 1 259 ? -12.883 -2.727 -17.156 1 94.62 259 PRO A CA 1
ATOM 2111 C C . PRO A 1 259 ? -12.188 -1.367 -17.188 1 94.62 259 PRO A C 1
ATOM 2113 O O . PRO A 1 259 ? -12.789 -0.371 -17.609 1 94.62 259 PRO A O 1
ATOM 2116 N N . VAL A 1 260 ? -11.039 -1.352 -16.672 1 91.69 260 VAL A N 1
ATOM 2117 C CA . VAL A 1 260 ? -10.211 -0.15 -16.703 1 91.69 260 VAL A CA 1
ATOM 2118 C C . VAL A 1 260 ? -9.227 -0.228 -17.875 1 91.69 260 VAL A C 1
ATOM 2120 O O . VAL A 1 260 ? -8.453 -1.184 -17.984 1 91.69 260 VAL A O 1
ATOM 2123 N N . ILE A 1 261 ? -9.25 0.746 -18.719 1 86.06 261 ILE A N 1
ATOM 2124 C CA . ILE A 1 261 ? -8.344 0.793 -19.859 1 86.06 261 ILE A CA 1
ATOM 2125 C C . ILE A 1 261 ? -7.25 1.826 -19.609 1 86.06 261 ILE A C 1
ATOM 2127 O O . ILE A 1 261 ? -7.523 3.025 -19.531 1 86.06 261 ILE A O 1
ATOM 2131 N N . PRO A 1 262 ? -6.086 1.328 -19.469 1 78.38 262 PRO A N 1
ATOM 2132 C CA . PRO A 1 262 ? -5 2.281 -19.219 1 78.38 262 PRO A CA 1
ATOM 2133 C C . PRO A 1 262 ? -4.777 3.234 -20.391 1 78.38 262 PRO A C 1
ATOM 2135 O O . PRO A 1 262 ? -4.918 2.836 -21.547 1 78.38 262 PRO A O 1
ATOM 2138 N N . SER A 1 263 ? -4.488 4.512 -20.125 1 75.81 263 SER A N 1
ATOM 2139 C CA . SER A 1 263 ? -4.184 5.496 -21.156 1 75.81 263 SER A CA 1
ATOM 2140 C C . SER A 1 263 ? -2.742 5.367 -21.625 1 75.81 263 SER A C 1
ATOM 2142 O O . SER A 1 263 ? -2.439 5.652 -22.781 1 75.81 263 SER A O 1
ATOM 2144 N N . ASN A 1 264 ? -1.855 4.926 -20.719 1 74.12 264 ASN A N 1
ATOM 2145 C CA . ASN A 1 264 ? -0.441 4.707 -21 1 74.12 264 ASN A CA 1
ATOM 2146 C C . ASN A 1 264 ? 0.02 3.332 -20.516 1 74.12 264 ASN A C 1
ATOM 2148 O O . ASN A 1 264 ? 0.542 3.199 -19.406 1 74.12 264 ASN A O 1
ATOM 2152 N N . PRO A 1 265 ? 0.049 2.449 -21.391 1 64.56 265 PRO A N 1
ATOM 2153 C CA . PRO A 1 265 ? 0.309 1.073 -20.969 1 64.56 265 PRO A CA 1
ATOM 2154 C C . PRO A 1 265 ? 1.772 0.838 -20.594 1 64.56 265 PRO A C 1
ATOM 2156 O O . PRO A 1 265 ? 2.102 -0.173 -19.969 1 64.56 265 PRO A O 1
ATOM 2159 N N . THR A 1 266 ? 2.59 1.796 -20.906 1 64.75 266 THR A N 1
ATOM 2160 C CA . THR A 1 266 ? 4.008 1.612 -20.609 1 64.75 266 THR A CA 1
ATOM 2161 C C . THR A 1 266 ? 4.336 2.139 -19.219 1 64.75 266 THR A C 1
ATOM 2163 O O . THR A 1 266 ? 5.434 1.914 -18.703 1 64.75 266 THR A O 1
ATOM 2166 N N . ASP A 1 267 ? 3.277 2.695 -18.688 1 70.25 267 ASP A N 1
ATOM 2167 C CA . ASP A 1 267 ? 3.451 3.182 -17.312 1 70.25 267 ASP A CA 1
ATOM 2168 C C . ASP A 1 267 ? 3.291 2.047 -16.312 1 70.25 267 ASP A C 1
ATOM 2170 O O . ASP A 1 267 ? 2.289 1.329 -16.328 1 70.25 267 ASP A O 1
ATOM 2174 N N . TYR A 1 268 ? 4.273 1.909 -15.438 1 66.75 268 TYR A N 1
ATOM 2175 C CA . TYR A 1 268 ? 4.32 0.801 -14.484 1 66.75 268 TYR A CA 1
ATOM 2176 C C . TYR A 1 268 ? 3.061 0.763 -13.633 1 66.75 268 TYR A C 1
ATOM 2178 O O . TYR A 1 268 ? 2.516 -0.311 -13.367 1 66.75 268 TYR A O 1
ATOM 2186 N N . GLN A 1 269 ? 2.641 1.864 -13.32 1 72.12 269 GLN A N 1
ATOM 2187 C CA . GLN A 1 269 ? 1.465 1.907 -12.461 1 72.12 269 GLN A CA 1
ATOM 2188 C C . GLN A 1 269 ? 0.199 1.558 -13.234 1 72.12 269 GLN A C 1
ATOM 2190 O O . GLN A 1 269 ? -0.681 0.865 -12.719 1 72.12 269 GLN A O 1
ATOM 2195 N N . GLN A 1 270 ? 0.222 1.917 -14.477 1 76.44 270 GLN A N 1
ATOM 2196 C CA . GLN A 1 270 ? -0.991 1.687 -15.25 1 76.44 270 GLN A CA 1
ATOM 2197 C C . GLN A 1 270 ? -1.084 0.233 -15.711 1 76.44 270 GLN A C 1
ATOM 2199 O O . GLN A 1 270 ? -2.176 -0.27 -15.977 1 76.44 270 GLN A O 1
ATOM 2204 N N . SER A 1 271 ? 0.091 -0.436 -15.727 1 82 271 SER A N 1
ATOM 2205 C CA . SER A 1 271 ? 0.053 -1.866 -16.016 1 82 271 SER A CA 1
ATOM 2206 C C . SER A 1 271 ? -0.726 -2.625 -14.945 1 82 271 SER A C 1
ATOM 2208 O O . SER A 1 271 ? -1.259 -3.705 -15.203 1 82 271 SER A O 1
ATOM 2210 N N . HIS A 1 272 ? -0.812 -2.068 -13.758 1 90 272 HIS A N 1
ATOM 2211 C CA . HIS A 1 272 ? -1.598 -2.658 -12.68 1 90 272 HIS A CA 1
ATOM 2212 C C . HIS A 1 272 ? -3.055 -2.832 -13.094 1 90 272 HIS A C 1
ATOM 2214 O O . HIS A 1 272 ? -3.697 -3.818 -12.719 1 90 272 HIS A O 1
ATOM 2220 N N . PHE A 1 273 ? -3.516 -2.016 -13.961 1 91 273 PHE A N 1
ATOM 2221 C CA . PHE A 1 273 ? -4.918 -2.08 -14.352 1 91 273 PHE A CA 1
ATOM 2222 C C . PHE A 1 273 ? -5.164 -3.242 -15.305 1 91 273 PHE A C 1
ATOM 2224 O O . PHE A 1 273 ? -6.262 -3.805 -15.336 1 91 273 PHE A O 1
ATOM 2231 N N . ASP A 1 274 ? -4.121 -3.596 -16.031 1 89.44 274 ASP A N 1
ATOM 2232 C CA . ASP A 1 274 ? -4.234 -4.832 -16.797 1 89.44 274 ASP A CA 1
ATOM 2233 C C . ASP A 1 274 ? -4.387 -6.039 -15.883 1 89.44 274 ASP A C 1
ATOM 2235 O O . ASP A 1 274 ? -5.195 -6.93 -16.156 1 89.44 274 ASP A O 1
ATOM 2239 N N . GLY A 1 275 ? -3.578 -6.035 -14.852 1 93.38 275 GLY A N 1
ATOM 2240 C CA . GLY A 1 275 ? -3.721 -7.078 -13.852 1 93.38 275 GLY A CA 1
ATOM 2241 C C . GLY A 1 275 ? -5.066 -7.059 -13.156 1 93.38 275 GLY A C 1
ATOM 2242 O O . GLY A 1 275 ? -5.629 -8.117 -12.844 1 93.38 275 GLY A O 1
ATOM 2243 N N . LEU A 1 276 ? -5.543 -5.852 -12.961 1 96.06 276 LEU A N 1
ATOM 2244 C CA . LEU A 1 276 ? -6.848 -5.699 -12.336 1 96.06 276 LEU A CA 1
ATOM 2245 C C . LEU A 1 276 ? -7.941 -6.344 -13.18 1 96.06 276 LEU A C 1
ATOM 2247 O O . LEU A 1 276 ? -8.805 -7.051 -12.656 1 96.06 276 LEU A O 1
ATOM 2251 N N . ASN A 1 277 ? -7.898 -6.109 -14.461 1 95.56 277 ASN A N 1
ATOM 2252 C CA . ASN A 1 277 ? -8.898 -6.703 -15.344 1 95.56 277 ASN A CA 1
ATOM 2253 C C . ASN A 1 277 ? -8.82 -8.227 -15.336 1 95.56 277 ASN A C 1
ATOM 2255 O O . ASN A 1 277 ? -9.852 -8.906 -15.328 1 95.56 277 ASN A O 1
ATOM 2259 N N . LEU A 1 278 ? -7.66 -8.75 -15.305 1 95.25 278 LEU A N 1
ATOM 2260 C CA . LEU A 1 278 ? -7.473 -10.195 -15.258 1 95.25 278 LEU A CA 1
ATOM 2261 C C . LEU A 1 278 ? -7.957 -10.766 -13.93 1 95.25 278 LEU A C 1
ATOM 2263 O O . LEU A 1 278 ? -8.656 -11.781 -13.906 1 95.25 278 LEU A O 1
ATOM 2267 N N . SER A 1 279 ? -7.555 -10.094 -12.844 1 97.56 279 SER A N 1
ATOM 2268 C CA . SER A 1 279 ? -7.957 -10.594 -11.531 1 97.56 279 SER A CA 1
ATOM 2269 C C . SER A 1 279 ? -9.469 -10.492 -11.344 1 97.56 279 SER A C 1
ATOM 2271 O O . SER A 1 279 ? -10.086 -11.391 -10.773 1 97.56 279 SER A O 1
ATOM 2273 N N . ARG A 1 280 ? -10.062 -9.422 -11.859 1 98.19 280 ARG A N 1
ATOM 2274 C CA . ARG A 1 280 ? -11.523 -9.328 -11.82 1 98.19 280 ARG A CA 1
ATOM 2275 C C . ARG A 1 280 ? -12.172 -10.477 -12.586 1 98.19 280 ARG A C 1
ATOM 2277 O O . ARG A 1 280 ? -13.141 -11.078 -12.117 1 98.19 280 ARG A O 1
ATOM 2284 N N . ALA A 1 281 ? -11.609 -10.789 -13.727 1 97.88 281 ALA A N 1
ATOM 2285 C CA . ALA A 1 281 ? -12.164 -11.859 -14.555 1 97.88 281 ALA A CA 1
ATOM 2286 C C . ALA A 1 281 ? -12.172 -13.188 -13.805 1 97.88 281 ALA A C 1
ATOM 2288 O O . ALA A 1 281 ? -13.219 -13.828 -13.68 1 97.88 281 ALA A O 1
ATOM 2289 N N . TRP A 1 282 ? -11.047 -13.578 -13.219 1 98.06 282 TRP A N 1
ATOM 2290 C CA . TRP A 1 282 ? -11.031 -14.898 -12.594 1 98.06 282 TRP A CA 1
ATOM 2291 C C . TRP A 1 282 ? -11.805 -14.891 -11.281 1 98.06 282 TRP A C 1
ATOM 2293 O O . TRP A 1 282 ? -12.359 -15.914 -10.875 1 98.06 282 TRP A O 1
ATOM 2303 N N . MET A 1 283 ? -11.836 -13.766 -10.602 1 98.69 283 MET A N 1
ATOM 2304 C CA . MET A 1 283 ? -12.609 -13.688 -9.359 1 98.69 283 MET A CA 1
ATOM 2305 C C . MET A 1 283 ? -14.102 -13.781 -9.641 1 98.69 283 MET A C 1
ATOM 2307 O O . MET A 1 283 ? -14.844 -14.422 -8.891 1 98.69 283 MET A O 1
ATOM 2311 N N . LEU A 1 284 ? -14.516 -13.125 -10.758 1 98.56 284 LEU A N 1
ATOM 2312 C CA . LEU A 1 284 ? -15.906 -13.25 -11.172 1 98.56 284 LEU A CA 1
ATOM 2313 C C . LEU A 1 284 ? -16.25 -14.695 -11.516 1 98.56 284 LEU A C 1
ATOM 2315 O O . LEU A 1 284 ? -17.297 -15.195 -11.133 1 98.56 284 LEU A O 1
ATOM 2319 N N . GLU A 1 285 ? -15.359 -15.336 -12.203 1 98.31 285 GLU A N 1
ATOM 2320 C CA . GLU A 1 285 ? -15.555 -16.75 -12.5 1 98.31 285 GLU A CA 1
ATOM 2321 C C . GLU A 1 285 ? -15.625 -17.578 -11.227 1 98.31 285 GLU A C 1
ATOM 2323 O O . GLU A 1 285 ? -16.406 -18.516 -11.125 1 98.31 285 GLU A O 1
ATOM 2328 N N . GLY A 1 286 ? -14.781 -17.234 -10.289 1 98.44 286 GLY A N 1
ATOM 2329 C CA . GLY A 1 286 ? -14.844 -17.875 -8.992 1 98.44 286 GLY A CA 1
ATOM 2330 C C . GLY A 1 286 ? -16.172 -17.688 -8.289 1 98.44 286 GLY A C 1
ATOM 2331 O O . GLY A 1 286 ? -16.766 -18.641 -7.781 1 98.44 286 GLY A O 1
ATOM 2332 N N . ILE A 1 287 ? -16.609 -16.469 -8.281 1 98.75 287 ILE A N 1
ATOM 2333 C CA . ILE A 1 287 ? -17.891 -16.125 -7.668 1 98.75 287 ILE A CA 1
ATOM 2334 C C . ILE A 1 287 ? -19.016 -16.953 -8.32 1 98.75 287 ILE A C 1
ATOM 2336 O O . ILE A 1 287 ? -19.828 -17.562 -7.625 1 98.75 287 ILE A O 1
ATOM 2340 N N . ILE A 1 288 ? -19 -17.016 -9.641 1 98.38 288 ILE A N 1
ATOM 2341 C CA . ILE A 1 288 ? -20 -17.781 -10.383 1 98.38 288 ILE A CA 1
ATOM 2342 C C . ILE A 1 288 ? -19.938 -19.25 -9.969 1 98.38 288 ILE A C 1
ATOM 2344 O O . ILE A 1 288 ? -20.969 -19.875 -9.719 1 98.38 288 ILE A O 1
ATOM 2348 N N . ALA A 1 289 ? -18.766 -19.766 -9.82 1 97.94 289 ALA A N 1
ATOM 2349 C CA . ALA A 1 289 ? -18.562 -21.188 -9.5 1 97.94 289 ALA A CA 1
ATOM 2350 C C . ALA A 1 289 ? -19.109 -21.5 -8.109 1 97.94 289 ALA A C 1
ATOM 2352 O O . ALA A 1 289 ? -19.438 -22.656 -7.816 1 97.94 289 ALA A O 1
ATOM 2353 N N . GLY A 1 290 ? -19.172 -20.484 -7.223 1 98.12 290 GLY A N 1
ATOM 2354 C CA . GLY A 1 290 ? -19.641 -20.703 -5.855 1 98.12 290 GLY A CA 1
ATOM 2355 C C . GLY A 1 290 ? -21.141 -20.578 -5.703 1 98.12 290 GLY A C 1
ATOM 2356 O O . GLY A 1 290 ? -21.703 -20.922 -4.66 1 98.12 290 GLY A O 1
ATOM 2357 N N . LEU A 1 291 ? -21.797 -20.172 -6.734 1 98.62 291 LEU A N 1
ATOM 2358 C CA . LEU A 1 291 ? -23.234 -19.906 -6.68 1 98.62 291 LEU A CA 1
ATOM 2359 C C . LEU A 1 291 ? -24.031 -21.141 -7.109 1 98.62 291 LEU A C 1
ATOM 2361 O O . LEU A 1 291 ? -23.531 -21.969 -7.871 1 98.62 291 LEU A O 1
ATOM 2365 N N . PRO A 1 292 ? -25.312 -21.266 -6.602 1 98.44 292 PRO A N 1
ATOM 2366 C CA . PRO A 1 292 ? -26.203 -22.25 -7.203 1 98.44 292 PRO A CA 1
ATOM 2367 C C . PRO A 1 292 ? -26.391 -22.047 -8.703 1 98.44 292 PRO A C 1
ATOM 2369 O O . PRO A 1 292 ? -26.469 -20.906 -9.172 1 98.44 292 PRO A O 1
ATOM 2372 N N . PRO A 1 293 ? -26.531 -23.156 -9.461 1 97 293 PRO A N 1
ATOM 2373 C CA . PRO A 1 293 ? -26.609 -23.047 -10.922 1 97 293 PRO A CA 1
ATOM 2374 C C . PRO A 1 293 ? -27.781 -22.188 -11.391 1 97 293 PRO A C 1
ATOM 2376 O O . PRO A 1 293 ? -27.734 -21.625 -12.492 1 97 293 PRO A O 1
ATOM 2379 N N . ASP A 1 294 ? -28.781 -22.016 -10.594 1 96.81 294 ASP A N 1
ATOM 2380 C CA . ASP A 1 294 ? -29.969 -21.281 -11.016 1 96.81 294 ASP A CA 1
ATOM 2381 C C . ASP A 1 294 ? -29.984 -19.859 -10.445 1 96.81 294 ASP A C 1
ATOM 2383 O O . ASP A 1 294 ? -30.984 -19.156 -10.508 1 96.81 294 ASP A O 1
ATOM 2387 N N . ASP A 1 295 ? -28.922 -19.469 -9.828 1 98 295 ASP A N 1
ATOM 2388 C CA . ASP A 1 295 ? -28.844 -18.109 -9.289 1 98 295 ASP A CA 1
ATOM 2389 C C . ASP A 1 295 ? -29.062 -17.062 -10.391 1 98 295 ASP A C 1
ATOM 2391 O O . ASP A 1 295 ? -28.391 -17.109 -11.43 1 98 295 ASP A O 1
ATOM 2395 N N . ARG A 1 296 ? -29.875 -16.078 -10.188 1 96.31 296 ARG A N 1
ATOM 2396 C CA . ARG A 1 296 ? -30.344 -15.125 -11.188 1 96.31 296 ARG A CA 1
ATOM 2397 C C . ARG A 1 296 ? -29.234 -14.148 -11.562 1 96.31 296 ARG A C 1
ATOM 2399 O O . ARG A 1 296 ? -29.297 -13.516 -12.617 1 96.31 296 ARG A O 1
ATOM 2406 N N . ARG A 1 297 ? -28.281 -14.094 -10.758 1 97.19 297 ARG A N 1
ATOM 2407 C CA . ARG A 1 297 ? -27.219 -13.117 -11 1 97.19 297 ARG A CA 1
ATOM 2408 C C . ARG A 1 297 ? -26.172 -13.672 -11.969 1 97.19 297 ARG A C 1
ATOM 2410 O O . ARG A 1 297 ? -25.344 -12.922 -12.492 1 97.19 297 ARG A O 1
ATOM 2417 N N . ILE A 1 298 ? -26.094 -14.906 -12.281 1 97.62 298 ILE A N 1
ATOM 2418 C CA . ILE A 1 298 ? -25.016 -15.594 -12.992 1 97.62 298 ILE A CA 1
ATOM 2419 C C . ILE A 1 298 ? -24.844 -14.984 -14.383 1 97.62 298 ILE A C 1
ATOM 2421 O O . ILE A 1 298 ? -23.719 -14.742 -14.82 1 97.62 298 ILE A O 1
ATOM 2425 N N . ASN A 1 299 ? -25.969 -14.68 -15.055 1 96 299 ASN A N 1
ATOM 2426 C CA . ASN A 1 299 ? -25.859 -14.133 -16.406 1 96 299 ASN A CA 1
ATOM 2427 C C . ASN A 1 299 ? -25.141 -12.789 -16.406 1 96 299 ASN A C 1
ATOM 2429 O O . ASN A 1 299 ? -24.312 -12.523 -17.281 1 96 299 ASN A O 1
ATOM 2433 N N . SER A 1 300 ? -25.5 -11.992 -15.461 1 96.88 300 SER A N 1
ATOM 2434 C CA . SER A 1 300 ? -24.844 -10.688 -15.344 1 96.88 300 SER A CA 1
ATOM 2435 C C . SER A 1 300 ? -23.375 -10.836 -14.992 1 96.88 300 SER A C 1
ATOM 2437 O O . SER A 1 300 ? -22.516 -10.148 -15.562 1 96.88 300 SER A O 1
ATOM 2439 N N . LEU A 1 301 ? -23.078 -11.695 -14.07 1 98.19 301 LEU A N 1
ATOM 2440 C CA . LEU A 1 301 ? -21.703 -11.953 -13.664 1 98.19 301 LEU A CA 1
ATOM 2441 C C . LEU A 1 301 ? -20.875 -12.5 -14.828 1 98.19 301 LEU A C 1
ATOM 2443 O O . LEU A 1 301 ? -19.734 -12.094 -15.031 1 98.19 301 LEU A O 1
ATOM 2447 N N . GLN A 1 302 ? -21.469 -13.391 -15.586 1 97.38 302 GLN A N 1
ATOM 2448 C CA . GLN A 1 302 ? -20.797 -13.984 -16.734 1 97.38 302 GLN A CA 1
ATOM 2449 C C . GLN A 1 302 ? -20.484 -12.93 -17.797 1 97.38 302 GLN A C 1
ATOM 2451 O O . GLN A 1 302 ? -19.422 -12.953 -18.406 1 97.38 302 GLN A O 1
ATOM 2456 N N . ALA A 1 303 ? -21.438 -12.062 -18.016 1 97 303 ALA A N 1
ATOM 2457 C CA . ALA A 1 303 ? -21.25 -11.016 -19.016 1 97 303 ALA A CA 1
ATOM 2458 C C . ALA A 1 303 ? -20.062 -10.125 -18.656 1 97 303 ALA A C 1
ATOM 2460 O O . ALA A 1 303 ? -19.234 -9.82 -19.516 1 97 303 ALA A O 1
ATOM 2461 N N . VAL A 1 304 ? -20 -9.742 -17.406 1 97.81 304 VAL A N 1
ATOM 2462 C CA . VAL A 1 304 ? -18.922 -8.867 -16.953 1 97.81 304 VAL A CA 1
ATOM 2463 C C . VAL A 1 304 ? -17.594 -9.633 -16.953 1 97.81 304 VAL A C 1
ATOM 2465 O O . VAL A 1 304 ? -16.562 -9.094 -17.344 1 97.81 304 VAL A O 1
ATOM 2468 N N . ALA A 1 305 ? -17.609 -10.875 -16.531 1 97.75 305 ALA A N 1
ATOM 2469 C CA . ALA A 1 305 ? -16.406 -11.695 -16.531 1 97.75 305 ALA A CA 1
ATOM 2470 C C . ALA A 1 305 ? -15.82 -11.797 -17.938 1 97.75 305 ALA A C 1
ATOM 2472 O O . ALA A 1 305 ? -14.609 -11.695 -18.125 1 97.75 305 ALA A O 1
ATOM 2473 N N . ALA A 1 306 ? -16.672 -11.977 -18.906 1 96.56 306 ALA A N 1
ATOM 2474 C CA . ALA A 1 306 ? -16.25 -12.133 -20.297 1 96.56 306 ALA A CA 1
ATOM 2475 C C . ALA A 1 306 ? -15.578 -10.867 -20.812 1 96.56 306 ALA A C 1
ATOM 2477 O O . ALA A 1 306 ? -14.578 -10.93 -21.531 1 96.56 306 ALA A O 1
ATOM 2478 N N . VAL A 1 307 ? -16.141 -9.742 -20.469 1 96.5 307 VAL A N 1
ATOM 2479 C CA . VAL A 1 307 ? -15.578 -8.469 -20.922 1 96.5 307 VAL A CA 1
ATOM 2480 C C . VAL A 1 307 ? -14.219 -8.25 -20.266 1 96.5 307 VAL A C 1
ATOM 2482 O O . VAL A 1 307 ? -13.258 -7.852 -20.938 1 96.5 307 VAL A O 1
ATOM 2485 N N . HIS A 1 308 ? -14.141 -8.492 -18.969 1 96.94 308 HIS A N 1
ATOM 2486 C CA . HIS A 1 308 ? -12.875 -8.336 -18.266 1 96.94 308 HIS A CA 1
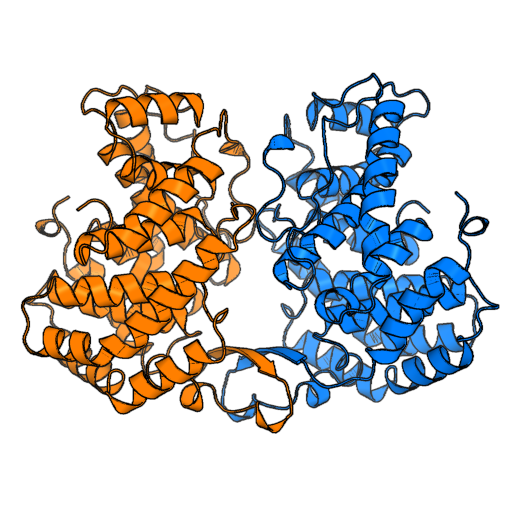ATOM 2487 C C . HIS A 1 308 ? -11.828 -9.312 -18.812 1 96.94 308 HIS A C 1
ATOM 2489 O O . HIS A 1 308 ? -10.648 -8.9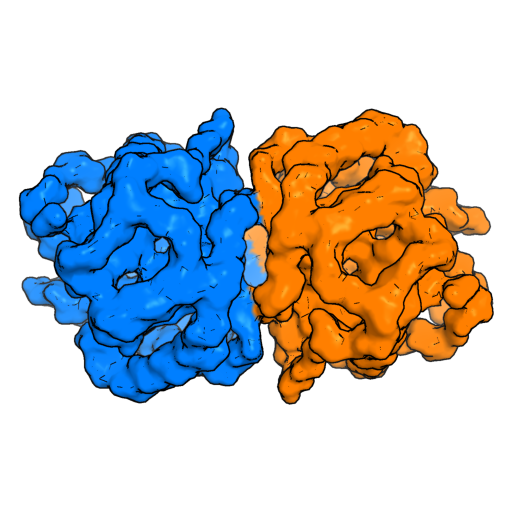53 -18.938 1 96.94 308 HIS A O 1
ATOM 2495 N N . ARG A 1 309 ? -12.25 -10.5 -19.109 1 94.94 309 ARG A N 1
ATOM 2496 C CA . ARG A 1 309 ? -11.359 -11.492 -19.703 1 94.94 309 ARG A CA 1
ATOM 2497 C C . ARG A 1 309 ? -10.789 -10.992 -21.031 1 94.94 309 ARG A C 1
ATOM 2499 O O . ARG A 1 309 ? -9.578 -11.023 -21.234 1 94.94 309 ARG A O 1
ATOM 2506 N N . ARG A 1 310 ? -11.641 -10.539 -21.875 1 92.94 310 ARG A N 1
ATOM 2507 C CA . ARG A 1 310 ? -11.242 -10.07 -23.203 1 92.94 310 ARG A CA 1
ATOM 2508 C C . ARG A 1 310 ? -10.289 -8.883 -23.094 1 92.94 310 ARG A C 1
ATOM 2510 O O . ARG A 1 310 ? -9.227 -8.867 -23.719 1 92.94 310 ARG A O 1
ATOM 2517 N N . VAL A 1 311 ? -10.617 -7.938 -22.266 1 91.56 311 VAL A N 1
ATOM 2518 C CA . VAL A 1 311 ? -9.836 -6.715 -22.125 1 91.56 311 VAL A CA 1
ATOM 2519 C C . VAL A 1 311 ? -8.5 -7.027 -21.438 1 91.56 311 VAL A C 1
ATOM 2521 O O . VAL A 1 311 ? -7.461 -6.5 -21.844 1 91.56 311 VAL A O 1
ATOM 2524 N N . GLY A 1 312 ? -8.547 -7.863 -20.406 1 90.25 312 GLY A N 1
ATOM 2525 C CA . GLY A 1 312 ? -7.355 -8.18 -19.625 1 90.25 312 GLY A CA 1
ATOM 2526 C C . GLY A 1 312 ? -6.332 -8.992 -20.406 1 90.25 312 GLY A C 1
ATOM 2527 O O . GLY A 1 312 ? -5.129 -8.859 -20.172 1 90.25 312 GLY A O 1
ATOM 2528 N N . LEU A 1 313 ?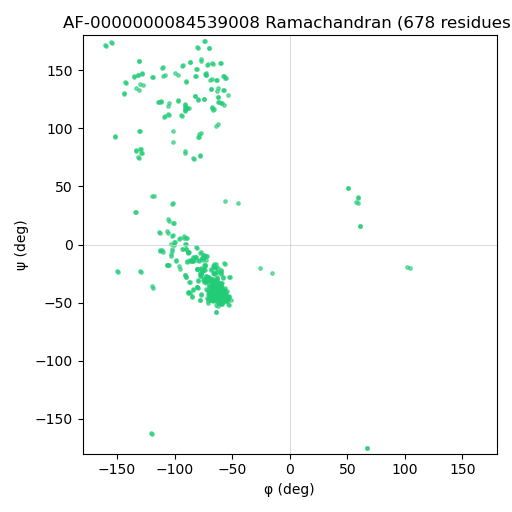 -6.762 -9.797 -21.328 1 88.69 313 LEU A N 1
ATOM 2529 C CA . LEU A 1 313 ? -5.859 -10.688 -22.047 1 88.69 313 LEU A CA 1
ATOM 2530 C C . LEU A 1 313 ? -5.219 -9.977 -23.234 1 88.69 313 LEU A C 1
ATOM 2532 O O . LEU A 1 313 ? -4.207 -10.438 -23.766 1 88.69 313 LEU A O 1
ATOM 2536 N N . LYS A 1 314 ? -5.723 -8.867 -23.578 1 81.44 314 LYS A N 1
ATOM 2537 C CA . LYS A 1 314 ? -5.254 -8.18 -24.766 1 81.44 314 LYS A CA 1
ATOM 2538 C C . LYS A 1 314 ? -3.822 -7.68 -24.594 1 81.44 314 LYS A C 1
ATOM 2540 O O . LYS A 1 314 ? -2.977 -7.887 -25.469 1 81.44 314 LYS A O 1
ATOM 2545 N N . PRO A 1 315 ? -3.527 -7.012 -23.422 1 68.62 315 PRO A N 1
ATOM 2546 C CA . PRO A 1 315 ? -2.195 -6.41 -23.297 1 68.62 315 PRO A CA 1
ATOM 2547 C C . PRO A 1 315 ? -1.101 -7.449 -23.062 1 68.62 315 PRO A C 1
ATOM 2549 O O . PRO A 1 315 ? 0.086 -7.145 -23.203 1 68.62 315 PRO A O 1
ATOM 2552 N N . VAL A 1 316 ? -1.438 -8.492 -22.641 1 63.69 316 VAL A N 1
ATOM 2553 C CA . VAL A 1 316 ? -0.462 -9.469 -22.188 1 63.69 316 VAL A CA 1
ATOM 2554 C C . VAL A 1 316 ? 0.38 -9.953 -23.375 1 63.69 316 VAL A C 1
ATOM 2556 O O . VAL A 1 316 ? 1.537 -10.344 -23.203 1 63.69 316 VAL A O 1
ATOM 2559 N N . SER A 1 317 ? -0.127 -9.734 -24.422 1 58.5 317 SER A N 1
ATOM 2560 C CA . SER A 1 317 ? 0.6 -10.195 -25.594 1 58.5 317 SER A CA 1
ATOM 2561 C C . SER A 1 317 ? 1.758 -9.258 -25.922 1 58.5 317 SER A C 1
ATOM 2563 O O . SER A 1 317 ? 2.643 -9.609 -26.719 1 58.5 317 SER A O 1
ATOM 2565 N N . LEU A 1 318 ? 1.683 -8.117 -25.078 1 57.47 318 LEU A N 1
ATOM 2566 C CA . LEU A 1 318 ? 2.672 -7.117 -25.469 1 57.47 318 LEU A CA 1
ATOM 2567 C C . LEU A 1 318 ? 3.881 -7.152 -24.531 1 57.47 318 LEU A C 1
ATOM 2569 O O . LEU A 1 318 ? 3.734 -7.332 -23.328 1 57.47 318 LEU A O 1
ATOM 2573 N N . CYS A 1 319 ? 4.836 -7.977 -24.859 1 56.53 319 CYS A N 1
ATOM 2574 C CA . CYS A 1 319 ? 6.059 -8.305 -24.141 1 56.53 319 CYS A CA 1
ATOM 2575 C C . CYS A 1 319 ? 6.738 -7.039 -23.625 1 56.53 319 CYS A C 1
ATOM 2577 O O . CYS A 1 319 ? 7.961 -6.902 -23.734 1 56.53 319 CYS A O 1
ATOM 2579 N N . ASP A 1 320 ? 5.984 -6.059 -23.219 1 59.03 320 ASP A N 1
ATOM 2580 C CA . ASP A 1 320 ? 6.754 -4.984 -22.594 1 59.03 320 ASP A CA 1
ATOM 2581 C C . ASP A 1 320 ? 7.086 -5.32 -21.141 1 59.03 320 ASP A C 1
ATOM 2583 O O . ASP A 1 320 ? 6.383 -6.109 -20.5 1 59.03 320 ASP A O 1
ATOM 2587 N N . TYR A 1 321 ? 8.258 -4.879 -20.766 1 52.75 321 TYR A N 1
ATOM 2588 C CA . TYR A 1 321 ? 8.852 -5.305 -19.5 1 52.75 321 TYR A CA 1
ATOM 2589 C C . TYR A 1 321 ? 7.977 -4.895 -18.328 1 52.75 321 TYR A C 1
ATOM 2591 O O . TYR A 1 321 ? 7.902 -5.609 -17.328 1 52.75 321 TYR A O 1
ATOM 2599 N N . ALA A 1 322 ? 7.297 -3.793 -18.391 1 56.5 322 ALA A N 1
ATOM 2600 C CA . ALA A 1 322 ? 6.539 -3.295 -17.25 1 56.5 322 ALA A CA 1
ATOM 2601 C C . ALA A 1 322 ? 5.48 -4.301 -16.812 1 56.5 322 ALA A C 1
ATOM 2603 O O . ALA A 1 322 ? 5.289 -4.531 -15.617 1 56.5 322 ALA A O 1
ATOM 2604 N N . GLY A 1 323 ? 4.945 -4.926 -17.625 1 67.94 323 GLY A N 1
ATOM 2605 C CA . GLY A 1 323 ? 3.928 -5.914 -17.297 1 67.94 323 GLY A CA 1
ATOM 2606 C C . GLY A 1 323 ? 4.387 -7.34 -17.547 1 67.94 323 GLY A C 1
ATOM 2607 O O . GLY A 1 323 ? 3.834 -8.281 -16.969 1 67.94 323 GLY A O 1
ATOM 2608 N N . SER A 1 324 ? 5.496 -7.434 -18.062 1 73.56 324 SER A N 1
ATOM 2609 C CA . SER A 1 324 ? 5.887 -8.742 -18.578 1 73.56 324 SER A CA 1
ATOM 2610 C C . SER A 1 324 ? 6.465 -9.625 -17.469 1 73.56 324 SER A C 1
ATOM 2612 O O . SER A 1 324 ? 6.434 -10.852 -17.562 1 73.56 324 SER A O 1
ATOM 2614 N N . HIS A 1 325 ? 6.723 -8.922 -16.391 1 82.5 325 HIS A N 1
ATOM 2615 C CA . HIS A 1 325 ? 7.398 -9.719 -15.383 1 82.5 325 HIS A CA 1
ATOM 2616 C C . HIS A 1 325 ? 6.391 -10.43 -14.484 1 82.5 325 HIS A C 1
ATOM 2618 O O . HIS A 1 325 ? 6.766 -11.281 -13.672 1 82.5 325 HIS A O 1
ATOM 2624 N N . TRP A 1 326 ? 5.145 -10.148 -14.641 1 88.06 326 TRP A N 1
ATOM 2625 C CA . TRP A 1 326 ? 4.238 -10.844 -13.727 1 88.06 326 TRP A CA 1
ATOM 2626 C C . TRP A 1 326 ? 2.881 -11.07 -14.383 1 88.06 326 TRP A C 1
ATOM 2628 O O . TRP A 1 326 ? 2.162 -12.008 -14.031 1 88.06 326 TRP A O 1
ATOM 2638 N N . LEU A 1 327 ? 2.508 -10.289 -15.391 1 90 327 LEU A N 1
ATOM 2639 C CA . LEU A 1 327 ? 1.164 -10.305 -15.953 1 90 327 LEU A CA 1
ATOM 2640 C C . LEU A 1 327 ? 0.854 -11.664 -16.578 1 90 327 LEU A C 1
ATOM 2642 O O . LEU A 1 327 ? -0.295 -12.109 -16.562 1 90 327 LEU A O 1
ATOM 2646 N N . GLY A 1 328 ? 1.881 -12.281 -17.125 1 91.5 328 GLY A N 1
ATOM 2647 C CA . GLY A 1 328 ? 1.696 -13.602 -17.719 1 91.5 328 GLY A CA 1
ATOM 2648 C C . GLY A 1 328 ? 1.136 -14.617 -16.75 1 91.5 328 GLY A C 1
ATOM 2649 O O . GLY A 1 328 ? 0.328 -15.469 -17.125 1 91.5 328 GLY A O 1
ATOM 2650 N N . SER A 1 329 ? 1.578 -14.578 -15.516 1 94.38 329 SER A N 1
ATOM 2651 C CA . SER A 1 329 ? 1.085 -15.516 -14.516 1 94.38 329 SER A CA 1
ATOM 2652 C C . SER A 1 329 ? -0.402 -15.305 -14.242 1 94.38 329 SER A C 1
ATOM 2654 O O . SER A 1 329 ? -1.137 -16.266 -14.008 1 94.38 329 SER A O 1
ATOM 2656 N N . PHE A 1 330 ? -0.861 -14.039 -14.258 1 95.12 330 PHE A N 1
ATOM 2657 C CA . PHE A 1 330 ? -2.283 -13.758 -14.094 1 95.12 330 PHE A CA 1
ATOM 2658 C C . PHE A 1 330 ? -3.082 -14.312 -15.266 1 95.12 330 PHE A C 1
ATOM 2660 O O . PHE A 1 330 ? -4.16 -14.883 -15.078 1 95.12 330 PHE A O 1
ATOM 2667 N N . ALA A 1 331 ? -2.525 -14.117 -16.438 1 92.81 331 ALA A N 1
ATOM 2668 C CA . ALA A 1 331 ? -3.195 -14.625 -17.641 1 92.81 331 ALA A CA 1
ATOM 2669 C C . ALA A 1 331 ? -3.322 -16.141 -17.578 1 92.81 331 ALA A C 1
ATOM 2671 O O . ALA A 1 331 ? -4.395 -16.688 -17.844 1 92.81 331 ALA A O 1
ATOM 2672 N N . VAL A 1 332 ? -2.277 -16.812 -17.25 1 93.5 332 VAL A N 1
ATOM 2673 C CA . VAL A 1 332 ? -2.275 -18.266 -17.188 1 93.5 332 VAL A CA 1
ATOM 2674 C C . VAL A 1 332 ? -3.209 -18.734 -16.078 1 93.5 332 VAL A C 1
ATOM 2676 O O . VAL A 1 332 ? -3.91 -19.734 -16.219 1 93.5 332 VAL A O 1
ATOM 2679 N N . TYR A 1 333 ? -3.17 -18.016 -14.938 1 95.81 333 TYR A N 1
ATOM 2680 C CA . TYR A 1 333 ? -4.086 -18.297 -13.836 1 95.81 333 TYR A CA 1
ATOM 2681 C C . TYR A 1 333 ? -5.531 -18.297 -14.32 1 95.81 333 TYR A C 1
ATOM 2683 O O . TYR A 1 333 ? -6.293 -19.234 -14.039 1 95.81 333 TYR A O 1
ATOM 2691 N N . LEU A 1 334 ? -5.863 -17.344 -15.094 1 95.19 334 LEU A N 1
ATOM 2692 C CA . LEU A 1 334 ? -7.211 -17.172 -15.633 1 95.19 334 LEU A CA 1
ATOM 2693 C C . LEU A 1 334 ? -7.512 -18.25 -16.672 1 95.19 334 LEU A C 1
ATOM 2695 O O . LEU A 1 334 ? -8.516 -18.953 -16.562 1 95.19 334 LEU A O 1
ATOM 2699 N N . LEU A 1 335 ? -6.609 -18.422 -17.609 1 92.88 335 LEU A N 1
ATOM 2700 C CA . LEU A 1 335 ? -6.848 -19.266 -18.781 1 92.88 335 LEU A CA 1
ATOM 2701 C C . LEU A 1 335 ? -6.941 -20.734 -18.375 1 92.88 335 LEU A C 1
ATOM 2703 O O . LEU A 1 335 ? -7.699 -21.5 -18.969 1 92.88 335 LEU A O 1
ATOM 2707 N N . THR A 1 336 ? -6.242 -21.062 -17.344 1 93 336 THR A N 1
ATOM 2708 C CA . THR A 1 336 ? -6.219 -22.453 -16.938 1 93 336 THR A CA 1
ATOM 2709 C C . THR A 1 336 ? -7.176 -22.703 -15.773 1 93 336 THR A C 1
ATOM 2711 O O . THR A 1 336 ? -7.199 -23.797 -15.203 1 93 336 THR A O 1
ATOM 2714 N N . GLN A 1 337 ? -7.902 -21.641 -15.336 1 93.81 337 GLN A N 1
ATOM 2715 C CA . GLN A 1 337 ? -8.938 -21.703 -14.312 1 93.81 337 GLN A CA 1
ATOM 2716 C C . GLN A 1 337 ? -8.375 -22.219 -12.992 1 93.81 337 GLN A C 1
ATOM 2718 O O . GLN A 1 337 ? -8.977 -23.094 -12.359 1 93.81 337 GLN A O 1
ATOM 2723 N N . ARG A 1 338 ? -7.148 -21.641 -12.828 1 90.75 338 ARG A N 1
ATOM 2724 C CA . ARG A 1 338 ? -6.582 -21.938 -11.516 1 90.75 338 ARG A CA 1
ATOM 2725 C C . ARG A 1 338 ? -7.445 -21.359 -10.398 1 90.75 338 ARG A C 1
ATOM 2727 O O . ARG A 1 338 ? -7.961 -20.25 -10.523 1 90.75 338 ARG A O 1
ATOM 2734 N N . GLY A 1 339 ? -7.84 -21.891 -9.383 1 89.44 339 GLY A N 1
ATOM 2735 C CA . GLY A 1 339 ? -8.656 -21.438 -8.266 1 89.44 339 GLY A CA 1
ATOM 2736 C C . GLY A 1 339 ? -10.07 -21.969 -8.305 1 89.44 339 GLY A C 1
ATOM 2737 O O . GLY A 1 339 ? -10.836 -21.781 -7.359 1 89.44 339 GLY A O 1
ATOM 2738 N N . LEU A 1 340 ? -10.523 -22.406 -9.5 1 89.44 340 LEU A N 1
ATOM 2739 C CA . LEU A 1 340 ? -11.852 -23 -9.625 1 89.44 340 LEU A CA 1
ATOM 2740 C C . LEU A 1 340 ? -11.797 -24.5 -9.414 1 89.44 340 LEU A C 1
ATOM 2742 O O . LEU A 1 340 ? -12.805 -25.125 -9.062 1 89.44 340 LEU A O 1
ATOM 2746 N N . ARG A 1 341 ? -10.641 -25.141 -9.719 1 69.62 341 ARG A N 1
ATOM 2747 C CA . ARG A 1 341 ? -10.516 -26.594 -9.703 1 69.62 341 ARG A CA 1
ATOM 2748 C C . ARG A 1 341 ? -9.484 -27.031 -8.672 1 69.62 341 ARG A C 1
ATOM 2750 O O . ARG A 1 341 ? -8.547 -26.297 -8.359 1 69.62 341 ARG A O 1
ATOM 2757 N N . MET B 1 1 ? -7.152 25.297 19.891 1 37.78 1 MET B N 1
ATOM 2758 C CA . MET B 1 1 ? -6.102 25.609 20.859 1 37.78 1 MET B CA 1
ATOM 2759 C C . MET B 1 1 ? -4.91 26.281 20.188 1 37.78 1 MET B C 1
ATOM 2761 O O . MET B 1 1 ? -4.398 25.781 19.188 1 37.78 1 MET B O 1
ATOM 2765 N N . LYS B 1 2 ? -4.738 27.5 20.375 1 44.25 2 LYS B N 1
ATOM 2766 C CA . LYS B 1 2 ? -3.656 28.344 19.859 1 44.25 2 LYS B CA 1
ATOM 2767 C C . LYS B 1 2 ? -2.293 27.75 20.219 1 44.25 2 LYS B C 1
ATOM 2769 O O . LYS B 1 2 ? -2.15 27.078 21.234 1 44.25 2 LYS B O 1
ATOM 2774 N N . THR B 1 3 ? -1.419 27.578 19.281 1 49.09 3 THR B N 1
ATOM 2775 C CA . THR B 1 3 ? -0.046 27.188 19.578 1 49.09 3 THR B CA 1
ATOM 2776 C C . THR B 1 3 ? 0.347 27.641 20.984 1 49.09 3 THR B C 1
ATOM 2778 O O . THR B 1 3 ? 1.147 26.969 21.656 1 49.09 3 THR B O 1
ATOM 2781 N N . ASP B 1 4 ? -0.312 28.578 21.547 1 51.78 4 ASP B N 1
ATOM 2782 C CA . ASP B 1 4 ? -0.039 29.141 22.859 1 51.78 4 ASP B CA 1
ATOM 2783 C C . ASP B 1 4 ? -0.49 28.188 23.969 1 51.78 4 ASP B C 1
ATOM 2785 O O . ASP B 1 4 ? -0.037 28.297 25.109 1 51.78 4 ASP B O 1
ATOM 2789 N N . GLN B 1 5 ? -1.288 27.172 23.516 1 60.34 5 GLN B N 1
ATOM 2790 C CA . GLN B 1 5 ? -1.841 26.297 24.547 1 60.34 5 GLN B CA 1
ATOM 2791 C C . GLN B 1 5 ? -1.083 24.969 24.609 1 60.34 5 GLN B C 1
ATOM 2793 O O . GLN B 1 5 ? -1.351 24.141 25.484 1 60.34 5 GLN B O 1
ATOM 2798 N N . VAL B 1 6 ? -0.084 24.922 23.719 1 74 6 VAL B N 1
ATOM 2799 C CA . VAL B 1 6 ? 0.662 23.656 23.766 1 74 6 VAL B CA 1
ATOM 2800 C C . VAL B 1 6 ? 1.838 23.781 24.734 1 74 6 VAL B C 1
ATOM 2802 O O . VAL B 1 6 ? 2.627 24.734 24.641 1 74 6 VAL B O 1
ATOM 2805 N N . ASN B 1 7 ? 1.841 22.984 25.766 1 74.06 7 ASN B N 1
ATOM 2806 C CA . ASN B 1 7 ? 2.953 22.922 26.703 1 74.06 7 ASN B CA 1
ATOM 2807 C C . ASN B 1 7 ? 4.211 22.359 26.047 1 74.06 7 ASN B C 1
ATOM 2809 O O . ASN B 1 7 ? 4.219 21.203 25.609 1 74.06 7 ASN B O 1
ATOM 2813 N N . PRO B 1 8 ? 5.215 23.203 25.984 1 76 8 PRO B N 1
ATOM 2814 C CA . PRO B 1 8 ? 6.465 22.719 25.391 1 76 8 PRO B CA 1
ATOM 2815 C C . PRO B 1 8 ? 6.941 21.406 26.016 1 76 8 PRO B C 1
ATOM 2817 O O . PRO B 1 8 ? 7.602 20.609 25.359 1 76 8 PRO B O 1
ATOM 2820 N N . THR B 1 9 ? 6.586 21.234 27.203 1 76.19 9 THR B N 1
ATOM 2821 C CA . THR B 1 9 ? 7.004 20.016 27.891 1 76.19 9 THR B CA 1
ATOM 2822 C C . THR B 1 9 ? 6.344 18.797 27.266 1 76.19 9 THR B C 1
ATOM 2824 O O . THR B 1 9 ? 6.93 17.703 27.25 1 76.19 9 THR B O 1
ATOM 2827 N N . ALA B 1 10 ? 5.254 19.062 26.656 1 77 10 ALA B N 1
ATOM 2828 C CA . ALA B 1 10 ? 4.516 17.953 26.062 1 77 10 ALA B CA 1
ATOM 2829 C C . ALA B 1 10 ? 5.168 17.5 24.75 1 77 10 ALA B C 1
ATOM 2831 O O . ALA B 1 10 ? 5.008 16.359 24.344 1 77 10 ALA B O 1
ATOM 2832 N N . ILE B 1 11 ? 5.918 18.359 24.203 1 85.56 11 ILE B N 1
ATOM 2833 C CA . ILE B 1 11 ? 6.461 18.062 22.875 1 85.56 11 ILE B CA 1
ATOM 2834 C C . ILE B 1 11 ? 7.898 17.547 23.016 1 85.56 11 ILE B C 1
ATOM 2836 O O . ILE B 1 11 ? 8.461 17.016 22.062 1 85.56 11 ILE B O 1
ATOM 2840 N N . ALA B 1 12 ? 8.547 17.703 24.203 1 85.56 12 ALA B N 1
ATOM 2841 C CA . ALA B 1 12 ? 9.961 17.422 24.438 1 85.56 12 ALA B CA 1
ATOM 2842 C C . ALA B 1 12 ? 10.305 15.984 24.078 1 85.56 12 ALA B C 1
ATOM 2844 O O . ALA B 1 12 ? 11.344 15.727 23.453 1 85.56 12 ALA B O 1
ATOM 2845 N N . PRO B 1 13 ? 9.414 15.086 24.422 1 83.88 13 PRO B N 1
ATOM 2846 C CA . PRO B 1 13 ? 9.758 13.703 24.062 1 83.88 13 PRO B CA 1
ATOM 2847 C C . PRO B 1 13 ? 9.859 13.492 22.562 1 83.88 13 PRO B C 1
ATOM 2849 O O . PRO B 1 13 ? 10.703 12.719 22.094 1 83.88 13 PRO B O 1
ATOM 2852 N N . PHE B 1 14 ? 9.031 14.156 21.812 1 86.62 14 PHE B N 1
ATOM 2853 C CA . PHE B 1 14 ? 9.055 14.016 20.359 1 86.62 14 PHE B CA 1
ATOM 2854 C C . PHE B 1 14 ? 10.328 14.609 19.781 1 86.62 14 PHE B C 1
ATOM 2856 O O . PHE B 1 14 ? 10.922 14.047 18.859 1 86.62 14 PHE B O 1
ATOM 2863 N N . VAL B 1 15 ? 10.703 15.656 20.391 1 89.69 15 VAL B N 1
ATOM 2864 C CA . VAL B 1 15 ? 11.906 16.344 19.938 1 89.69 15 VAL B CA 1
ATOM 2865 C C . VAL B 1 15 ? 13.133 15.484 20.203 1 89.69 15 VAL B C 1
ATOM 2867 O O . VAL B 1 15 ? 14.023 15.375 19.359 1 89.69 15 VAL B O 1
ATOM 2870 N N . ARG B 1 16 ? 13.164 14.922 21.344 1 88.75 16 ARG B N 1
ATOM 2871 C CA . ARG B 1 16 ? 14.289 14.062 21.703 1 88.75 16 ARG B CA 1
ATOM 2872 C C . ARG B 1 16 ? 14.398 12.883 20.75 1 88.75 16 ARG B C 1
ATOM 2874 O O . ARG B 1 16 ? 15.5 12.492 20.359 1 88.75 16 ARG B O 1
ATOM 2881 N N . CYS B 1 17 ? 13.25 12.367 20.406 1 88.69 17 CYS B N 1
ATOM 2882 C CA . CYS B 1 17 ? 13.234 11.258 19.453 1 88.69 17 CYS B CA 1
ATOM 2883 C C . CYS B 1 17 ? 13.766 11.711 18.094 1 88.69 17 CYS B C 1
ATOM 2885 O O . CYS B 1 17 ? 14.562 11.008 17.469 1 88.69 17 CYS B O 1
ATOM 2887 N N . ALA B 1 18 ? 13.289 12.82 17.672 1 93 18 ALA B N 1
ATOM 2888 C CA . ALA B 1 18 ? 13.727 13.359 16.391 1 93 18 ALA B CA 1
ATOM 2889 C C . ALA B 1 18 ? 15.234 13.617 16.375 1 93 18 ALA B C 1
ATOM 2891 O O . ALA B 1 18 ? 15.922 13.289 15.422 1 93 18 ALA B O 1
ATOM 2892 N N . LEU B 1 19 ? 15.727 14.18 17.469 1 94.06 19 LEU B N 1
ATOM 2893 C CA . LEU B 1 19 ? 17.141 14.508 17.594 1 94.06 19 LEU B CA 1
ATOM 2894 C C . LEU B 1 19 ? 18 13.242 17.609 1 94.06 19 LEU B C 1
ATOM 2896 O O . LEU B 1 19 ? 19.125 13.242 17.109 1 94.06 19 LEU B O 1
ATOM 2900 N N . GLY B 1 20 ? 17.453 12.211 18.125 1 91.44 20 GLY B N 1
ATOM 2901 C CA . GLY B 1 20 ? 18.172 10.945 18.188 1 91.44 20 GLY B CA 1
ATOM 2902 C C . GLY B 1 20 ? 18.109 10.172 16.875 1 91.44 20 GLY B C 1
ATOM 2903 O O . GLY B 1 20 ? 18.828 9.188 16.703 1 91.44 20 GLY B O 1
ATOM 2904 N N . CYS B 1 21 ? 17.391 10.703 15.891 1 93.19 21 CYS B N 1
ATOM 2905 C CA . CYS B 1 21 ? 17.094 9.883 14.719 1 93.19 21 CYS B CA 1
ATOM 2906 C C . CYS B 1 21 ? 17.688 10.5 13.461 1 93.19 21 CYS B C 1
ATOM 2908 O O . CYS B 1 21 ? 18.188 9.789 12.586 1 93.19 21 CYS B O 1
ATOM 2910 N N . ILE B 1 22 ? 17.719 11.797 13.266 1 96.19 22 ILE B N 1
ATOM 2911 C CA . ILE B 1 22 ? 17.938 12.453 11.984 1 96.19 22 ILE B CA 1
ATOM 2912 C C . ILE B 1 22 ? 19.375 12.227 11.523 1 96.19 22 ILE B C 1
ATOM 2914 O O . ILE B 1 22 ? 19.672 12.289 10.328 1 96.19 22 ILE B O 1
ATOM 2918 N N . ASN B 1 23 ? 20.297 11.906 12.43 1 96.31 23 ASN B N 1
ATOM 2919 C CA . ASN B 1 23 ? 21.672 11.625 12.047 1 96.31 23 ASN B CA 1
ATOM 2920 C C . ASN B 1 23 ? 22.031 10.164 12.281 1 96.31 23 ASN B C 1
ATOM 2922 O O . ASN B 1 23 ? 23.203 9.797 12.203 1 96.31 23 ASN B O 1
ATOM 2926 N N . ARG B 1 24 ? 21.062 9.328 12.578 1 95.38 24 ARG B N 1
ATOM 2927 C CA . ARG B 1 24 ? 21.281 7.902 12.797 1 95.38 24 ARG B CA 1
ATOM 2928 C C . ARG B 1 24 ? 21.125 7.121 11.5 1 95.38 24 ARG B C 1
ATOM 2930 O O . ARG B 1 24 ? 20.016 6.973 10.984 1 95.38 24 ARG B O 1
ATOM 2937 N N . GLU B 1 25 ? 22.203 6.535 11.094 1 96.56 25 GLU B N 1
ATOM 2938 C CA . GLU B 1 25 ? 22.234 5.949 9.758 1 96.56 25 GLU B CA 1
ATOM 2939 C C . GLU B 1 25 ? 21.562 4.582 9.742 1 96.56 25 GLU B C 1
ATOM 2941 O O . GLU B 1 25 ? 20.969 4.184 8.727 1 96.56 25 GLU B O 1
ATOM 2946 N N . TYR B 1 26 ? 21.719 3.771 10.836 1 95.5 26 TYR B N 1
ATOM 2947 C CA . TYR B 1 26 ? 21.141 2.436 10.906 1 95.5 26 TYR B CA 1
ATOM 2948 C C . TYR B 1 26 ? 20.344 2.254 12.195 1 95.5 26 TYR B C 1
ATOM 2950 O O . TYR B 1 26 ? 20.703 2.828 13.234 1 95.5 26 TYR B O 1
ATOM 2958 N N . PRO B 1 27 ? 19.25 1.479 12.258 1 94.06 27 PRO B N 1
ATOM 2959 C CA . PRO B 1 27 ? 18.734 0.705 11.125 1 94.06 27 PRO B CA 1
ATOM 2960 C C . PRO B 1 27 ? 18.109 1.581 10.047 1 94.06 27 PRO B C 1
ATOM 2962 O O . PRO B 1 27 ? 17.719 2.719 10.32 1 94.06 27 PRO B O 1
ATOM 2965 N N . HIS B 1 28 ? 18.094 1.038 8.781 1 95 28 HIS B N 1
ATOM 2966 C CA . HIS B 1 28 ? 17.562 1.773 7.637 1 95 28 HIS B CA 1
ATOM 2967 C C . HIS B 1 28 ? 16.812 0.845 6.68 1 95 28 HIS B C 1
ATOM 2969 O O . HIS B 1 28 ? 17.203 -0.315 6.512 1 95 28 HIS B O 1
ATOM 2975 N N . VAL B 1 29 ? 15.711 1.322 6.188 1 93.62 29 VAL B N 1
ATOM 2976 C CA . VAL B 1 29 ? 14.984 0.613 5.141 1 93.62 29 VAL B CA 1
ATOM 2977 C C . VAL B 1 29 ? 15.062 1.396 3.832 1 93.62 29 VAL B C 1
ATOM 2979 O O . VAL B 1 29 ? 14.688 2.57 3.781 1 93.62 29 VAL B O 1
ATOM 2982 N N . HIS B 1 30 ? 15.562 0.775 2.836 1 91.75 30 HIS B N 1
ATOM 2983 C CA . HIS B 1 30 ? 15.695 1.44 1.546 1 91.75 30 HIS B CA 1
ATOM 2984 C C . HIS B 1 30 ? 15.141 0.575 0.419 1 91.75 30 HIS B C 1
ATOM 2986 O O . HIS B 1 30 ? 15.344 -0.641 0.404 1 91.75 30 HIS B O 1
ATOM 2992 N N . PHE B 1 31 ? 14.344 1.239 -0.416 1 90.31 31 PHE B N 1
ATOM 2993 C CA . PHE B 1 31 ? 13.844 0.625 -1.642 1 90.31 31 PHE B CA 1
ATOM 2994 C C . PHE B 1 31 ? 14.758 0.951 -2.818 1 90.31 31 PHE B C 1
ATOM 2996 O O . PHE B 1 31 ? 14.758 2.08 -3.312 1 90.31 31 PHE B O 1
ATOM 3003 N N . TYR B 1 32 ? 15.5 -0.038 -3.355 1 91.5 32 TYR B N 1
ATOM 3004 C CA . TYR B 1 32 ? 16.469 0.181 -4.414 1 91.5 32 TYR B CA 1
ATOM 3005 C C . TYR B 1 32 ? 15.945 -0.313 -5.758 1 91.5 32 TYR B C 1
ATOM 3007 O O . TYR B 1 32 ? 15.469 -1.445 -5.863 1 91.5 32 TYR B O 1
ATOM 3015 N N . GLY B 1 33 ? 15.883 0.628 -6.711 1 92.25 33 GLY B N 1
ATOM 3016 C CA . GLY B 1 33 ? 15.828 0.234 -8.109 1 92.25 33 GLY B CA 1
ATOM 3017 C C . GLY B 1 33 ? 17.203 0.087 -8.742 1 92.25 33 GLY B C 1
ATOM 3018 O O . GLY B 1 33 ? 17.938 1.062 -8.852 1 92.25 33 GLY B O 1
ATOM 3019 N N . LEU B 1 34 ? 17.531 -1.133 -9.188 1 95.12 34 LEU B N 1
ATOM 3020 C CA . LEU B 1 34 ? 18.875 -1.435 -9.68 1 95.12 34 LEU B CA 1
ATOM 3021 C C . LEU B 1 34 ? 18.844 -1.764 -11.172 1 95.12 34 LEU B C 1
ATOM 3023 O O . LEU B 1 34 ? 18.141 -2.682 -11.594 1 95.12 34 LEU B O 1
ATOM 3027 N N . SER B 1 35 ? 19.594 -1.022 -11.914 1 94.56 35 SER B N 1
ATOM 3028 C CA . SER B 1 35 ? 19.766 -1.353 -13.328 1 94.56 35 SER B CA 1
ATOM 3029 C C . SER B 1 35 ? 20.969 -2.268 -13.539 1 94.56 35 SER B C 1
ATOM 3031 O O . SER B 1 35 ? 21.031 -2.984 -14.539 1 94.56 35 SER B O 1
ATOM 3033 N N . GLU B 1 36 ? 21.875 -2.18 -12.68 1 95.88 36 GLU B N 1
ATOM 3034 C CA . GLU B 1 36 ? 23.094 -2.992 -12.633 1 95.88 36 GLU B CA 1
ATOM 3035 C C . GLU B 1 36 ? 23.641 -3.084 -11.219 1 95.88 36 GLU B C 1
ATOM 3037 O O . GLU B 1 36 ? 23.156 -2.412 -10.312 1 95.88 36 GLU B O 1
ATOM 3042 N N . GLU B 1 37 ? 24.641 -3.875 -11.039 1 94.56 37 GLU B N 1
ATOM 3043 C CA . GLU B 1 37 ? 25.172 -4.164 -9.711 1 94.56 37 GLU B CA 1
ATOM 3044 C C . GLU B 1 37 ? 25.797 -2.916 -9.078 1 94.56 37 GLU B C 1
ATOM 3046 O O . GLU B 1 37 ? 25.719 -2.729 -7.863 1 94.56 37 GLU B O 1
ATOM 3051 N N . THR B 1 38 ? 26.359 -2.072 -9.844 1 95.25 38 THR B N 1
ATOM 3052 C CA . THR B 1 38 ? 27.094 -0.913 -9.344 1 95.25 38 THR B CA 1
ATOM 3053 C C . THR B 1 38 ? 26.125 0.128 -8.781 1 95.25 38 THR B C 1
ATOM 3055 O O . THR B 1 38 ? 26.547 1.062 -8.094 1 95.25 38 THR B O 1
ATOM 3058 N N . ASP B 1 39 ? 24.828 -0.05 -9.008 1 94.69 39 ASP B N 1
ATOM 3059 C CA . ASP B 1 39 ? 23.828 0.85 -8.461 1 94.69 39 ASP B CA 1
ATOM 3060 C C . ASP B 1 39 ? 23.641 0.621 -6.961 1 94.69 39 ASP B C 1
ATOM 3062 O O . ASP B 1 39 ? 23.062 1.455 -6.27 1 94.69 39 ASP B O 1
ATOM 3066 N N . LEU B 1 40 ? 24.109 -0.525 -6.512 1 96 40 LEU B N 1
ATOM 3067 C CA . LEU B 1 40 ? 23.984 -0.875 -5.102 1 96 40 LEU B CA 1
ATOM 3068 C C . LEU B 1 40 ? 25.031 -0.157 -4.266 1 96 40 LEU B C 1
ATOM 3070 O O . LEU B 1 40 ? 26.172 -0.625 -4.156 1 96 40 LEU B O 1
ATOM 3074 N N . VAL B 1 41 ? 24.688 0.982 -3.691 1 96.06 41 VAL B N 1
ATOM 3075 C CA . VAL B 1 41 ? 25.578 1.782 -2.855 1 96.06 41 VAL B CA 1
ATOM 3076 C C . VAL B 1 41 ? 24.875 2.145 -1.55 1 96.06 41 VAL B C 1
ATOM 3078 O O . VAL B 1 41 ? 23.641 2.094 -1.465 1 96.06 41 VAL B O 1
ATOM 3081 N N . PRO B 1 42 ? 25.672 2.471 -0.482 1 96.44 42 PRO B N 1
ATOM 3082 C CA . PRO B 1 42 ? 25.031 2.881 0.772 1 96.44 42 PRO B CA 1
ATOM 3083 C C . PRO B 1 42 ? 24.078 4.062 0.593 1 96.44 42 PRO B C 1
ATOM 3085 O O . PRO B 1 42 ? 24.375 4.977 -0.182 1 96.44 42 PRO B O 1
ATOM 3088 N N . HIS B 1 43 ? 22.984 4.016 1.353 1 96.75 43 HIS B N 1
ATOM 3089 C CA . HIS B 1 43 ? 21.922 4.996 1.162 1 96.75 43 HIS B CA 1
ATOM 3090 C C . HIS B 1 43 ? 22.422 6.406 1.477 1 96.75 43 HIS B C 1
ATOM 3092 O O . HIS B 1 43 ? 21.922 7.383 0.903 1 96.75 43 HIS B O 1
ATOM 3098 N N . ARG B 1 44 ? 23.375 6.543 2.346 1 97.31 44 ARG B N 1
ATOM 3099 C CA . ARG B 1 44 ? 23.906 7.863 2.668 1 97.31 44 ARG B CA 1
ATOM 3100 C C . ARG B 1 44 ? 24.562 8.508 1.446 1 97.31 44 ARG B C 1
ATOM 3102 O O . ARG B 1 44 ? 24.547 9.727 1.301 1 97.31 44 ARG B O 1
ATOM 3109 N N . GLN B 1 45 ? 25.109 7.691 0.545 1 97 45 GLN B N 1
ATOM 3110 C CA . GLN B 1 45 ? 25.734 8.195 -0.673 1 97 45 GLN B CA 1
ATOM 3111 C C . GLN B 1 45 ? 24.688 8.703 -1.66 1 97 45 GLN B C 1
ATOM 3113 O O . GLN B 1 45 ? 24.984 9.555 -2.502 1 97 45 GLN B O 1
ATOM 3118 N N . LEU B 1 46 ? 23.484 8.156 -1.586 1 96.56 46 LEU B N 1
ATOM 3119 C CA . LEU B 1 46 ? 22.391 8.555 -2.469 1 96.56 46 LEU B CA 1
ATOM 3120 C C . LEU B 1 46 ? 21.672 9.781 -1.924 1 96.56 46 LEU B C 1
ATOM 3122 O O . LEU B 1 46 ? 21.359 10.703 -2.674 1 96.56 46 LEU B O 1
ATOM 3126 N N . ASN B 1 47 ? 21.422 9.719 -0.64 1 98.12 47 ASN B N 1
ATOM 3127 C CA . ASN B 1 47 ? 20.641 10.734 0.053 1 98.12 47 ASN B CA 1
ATOM 3128 C C . ASN B 1 47 ? 21.359 11.266 1.283 1 98.12 47 ASN B C 1
ATOM 3130 O O . ASN B 1 47 ? 20.969 10.977 2.416 1 98.12 47 ASN B O 1
ATOM 3134 N N . PRO B 1 48 ? 22.312 12.156 1.093 1 98.56 48 PRO B N 1
ATOM 3135 C CA . PRO B 1 48 ? 23.203 12.531 2.193 1 98.56 48 PRO B CA 1
ATOM 3136 C C . PRO B 1 48 ? 22.531 13.461 3.203 1 98.56 48 PRO B C 1
ATOM 3138 O O . PRO B 1 48 ? 23 13.594 4.336 1 98.56 48 PRO B O 1
ATOM 3141 N N . ALA B 1 49 ? 21.5 14.156 2.822 1 98.81 49 ALA B N 1
ATOM 3142 C CA . ALA B 1 49 ? 20.844 15.086 3.748 1 98.81 49 ALA B CA 1
ATOM 3143 C C . ALA B 1 49 ? 19.828 14.352 4.633 1 98.81 49 ALA B C 1
ATOM 3145 O O . ALA B 1 49 ? 19.703 14.664 5.816 1 98.81 49 ALA B O 1
ATOM 3146 N N . PHE B 1 50 ? 19.125 13.375 4.004 1 98.69 50 PHE B N 1
ATOM 3147 C CA . PHE B 1 50 ? 18.031 12.711 4.699 1 98.69 50 PHE B CA 1
ATOM 3148 C C . PHE B 1 50 ? 18.297 11.219 4.832 1 98.69 50 PHE B C 1
ATOM 3150 O O . PHE B 1 50 ? 17.406 10.398 4.586 1 98.69 50 PHE B O 1
ATOM 3157 N N . TYR B 1 51 ? 19.516 10.867 5.152 1 97.56 51 TYR B N 1
ATOM 3158 C CA . TYR B 1 51 ? 19.938 9.477 5.281 1 97.56 51 TYR B CA 1
ATOM 3159 C C . TYR B 1 51 ? 19.516 8.898 6.625 1 97.56 51 TYR B C 1
ATOM 3161 O O . TYR B 1 51 ? 19.484 7.68 6.801 1 97.56 51 TYR B O 1
ATOM 3169 N N . GLY B 1 52 ? 19.266 9.789 7.566 1 95.88 52 GLY B N 1
ATOM 3170 C CA . GLY B 1 52 ? 18.969 9.328 8.914 1 95.88 52 GLY B CA 1
ATOM 3171 C C . GLY B 1 52 ? 17.578 8.734 9.039 1 95.88 52 GLY B C 1
ATOM 3172 O O . GLY B 1 52 ? 16.812 8.695 8.07 1 95.88 52 GLY B O 1
ATOM 3173 N N . CYS B 1 53 ? 17.328 8.195 10.281 1 94.38 53 CYS B N 1
ATOM 3174 C CA . CYS B 1 53 ? 16.047 7.562 10.594 1 94.38 53 CYS B CA 1
ATOM 3175 C C . CYS B 1 53 ? 15.875 6.277 9.789 1 94.38 53 CYS B C 1
ATOM 3177 O O . CYS B 1 53 ? 16.812 5.816 9.133 1 94.38 53 CYS B O 1
ATOM 3179 N N . LEU B 1 54 ? 14.719 5.664 9.906 1 93.44 54 LEU B N 1
ATOM 3180 C CA . LEU B 1 54 ? 14.445 4.352 9.328 1 93.44 54 LEU B CA 1
ATOM 3181 C C . LEU B 1 54 ? 14.359 4.434 7.809 1 93.44 54 LEU B C 1
ATOM 3183 O O . LEU B 1 54 ? 14.648 3.457 7.113 1 93.44 54 LEU B O 1
ATOM 3187 N N . ASP B 1 55 ? 13.977 5.578 7.309 1 95.88 55 ASP B N 1
ATOM 3188 C CA . ASP B 1 55 ? 13.805 5.793 5.875 1 95.88 55 ASP B CA 1
ATOM 3189 C C . ASP B 1 55 ? 13.82 7.281 5.531 1 95.88 55 ASP B C 1
ATOM 3191 O O . ASP B 1 55 ? 13.859 8.125 6.43 1 95.88 55 ASP B O 1
ATOM 3195 N N . TRP B 1 56 ? 13.844 7.633 4.281 1 97.81 56 TRP B N 1
ATOM 3196 C CA . TRP B 1 56 ? 14.008 8.992 3.781 1 97.81 56 TRP B CA 1
ATOM 3197 C C . TRP B 1 56 ? 12.898 9.898 4.293 1 97.81 56 TRP B C 1
ATOM 3199 O O . TRP B 1 56 ? 13.164 10.984 4.816 1 97.81 56 TRP B O 1
ATOM 3209 N N . HIS B 1 57 ? 11.602 9.453 4.145 1 98.06 57 HIS B N 1
ATOM 3210 C CA . HIS B 1 57 ? 10.516 10.344 4.539 1 98.06 57 HIS B CA 1
ATOM 3211 C C . HIS B 1 57 ? 10.469 10.516 6.055 1 98.06 57 HIS B C 1
ATOM 3213 O O . HIS B 1 57 ? 10.07 11.57 6.551 1 98.06 57 HIS B O 1
ATOM 3219 N N . SER B 1 58 ? 10.867 9.484 6.816 1 96.25 58 SER B N 1
ATOM 3220 C CA . SER B 1 58 ? 10.953 9.672 8.266 1 96.25 58 SER B CA 1
ATOM 3221 C C . SER B 1 58 ? 11.977 10.734 8.625 1 96.25 58 SER B C 1
ATOM 3223 O O . SER B 1 58 ? 11.789 11.492 9.586 1 96.25 58 SER B O 1
ATOM 3225 N N . ALA B 1 59 ? 13.07 10.758 7.91 1 97.94 59 ALA B N 1
ATOM 3226 C CA . ALA B 1 59 ? 14.07 11.805 8.117 1 97.94 59 ALA B CA 1
ATOM 3227 C C . ALA B 1 59 ? 13.484 13.18 7.82 1 97.94 59 ALA B C 1
ATOM 3229 O O . ALA B 1 59 ? 13.68 14.125 8.586 1 97.94 59 ALA B O 1
ATOM 3230 N N . VAL B 1 60 ? 12.766 13.336 6.738 1 98.62 60 VAL B N 1
ATOM 3231 C CA . VAL B 1 60 ? 12.125 14.594 6.375 1 98.62 60 VAL B CA 1
ATOM 3232 C C . VAL B 1 60 ? 11.125 14.992 7.453 1 98.62 60 VAL B C 1
ATOM 3234 O O . VAL B 1 60 ? 11.094 16.141 7.891 1 98.62 60 VAL B O 1
ATOM 3237 N N . HIS B 1 61 ? 10.375 14.008 7.941 1 97.25 61 HIS B N 1
ATOM 3238 C CA . HIS B 1 61 ? 9.422 14.219 9.023 1 97.25 61 HIS B CA 1
ATOM 3239 C C . HIS B 1 61 ? 10.094 14.867 10.234 1 97.25 61 HIS B C 1
ATOM 3241 O O . HIS B 1 61 ? 9.602 15.867 10.758 1 97.25 61 HIS B O 1
ATOM 3247 N N . ASN B 1 62 ? 11.109 14.281 10.594 1 96.94 62 ASN B N 1
ATOM 3248 C CA . ASN B 1 62 ? 11.75 14.711 11.836 1 96.94 62 ASN B CA 1
ATOM 3249 C C . ASN B 1 62 ? 12.461 16.047 11.672 1 96.94 62 ASN B C 1
ATOM 3251 O O . ASN B 1 62 ? 12.531 16.844 12.609 1 96.94 62 ASN B O 1
ATOM 3255 N N . HIS B 1 63 ? 12.984 16.359 10.469 1 98.44 63 HIS B N 1
ATOM 3256 C CA . HIS B 1 63 ? 13.477 17.703 10.211 1 98.44 63 HIS B CA 1
ATOM 3257 C C . HIS B 1 63 ? 12.359 18.734 10.289 1 98.44 63 HIS B C 1
ATOM 3259 O O . HIS B 1 63 ? 12.523 19.797 10.883 1 98.44 63 HIS B O 1
ATOM 3265 N N . TRP B 1 64 ? 11.25 18.391 9.664 1 98.25 64 TRP B N 1
ATOM 3266 C CA . TRP B 1 64 ? 10.094 19.281 9.75 1 98.25 64 TRP B CA 1
ATOM 3267 C C . TRP B 1 64 ? 9.688 19.516 11.195 1 98.25 64 TRP B C 1
ATOM 3269 O O . TRP B 1 64 ? 9.453 20.656 11.609 1 98.25 64 TRP B O 1
ATOM 3279 N N . LEU B 1 65 ? 9.609 18.438 11.961 1 96.81 65 LEU B N 1
ATOM 3280 C CA . LEU B 1 65 ? 9.227 18.516 13.367 1 96.81 65 LEU B CA 1
ATOM 3281 C C . LEU B 1 65 ? 10.141 19.469 14.125 1 96.81 65 LEU B C 1
ATOM 3283 O O . LEU B 1 65 ? 9.664 20.344 14.859 1 96.81 65 LEU B O 1
ATOM 3287 N N . LEU B 1 66 ? 11.414 19.344 13.961 1 96.88 66 LEU B N 1
ATOM 3288 C CA . LEU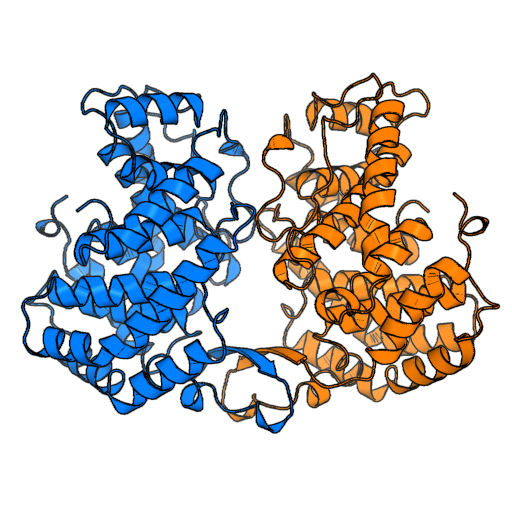 B 1 66 ? 12.383 20.172 14.672 1 96.88 66 LEU B CA 1
ATOM 3289 C C . LEU B 1 66 ? 12.234 21.641 14.273 1 96.88 66 LEU B C 1
ATOM 3291 O O . LEU B 1 66 ? 12.219 22.516 15.133 1 96.88 66 LEU B O 1
ATOM 3295 N N . VAL B 1 67 ? 12.102 21.891 12.984 1 97.44 67 VAL B N 1
ATOM 3296 C CA . VAL B 1 67 ? 11.961 23.25 12.5 1 97.44 67 VAL B CA 1
ATOM 3297 C C . VAL B 1 67 ? 10.68 23.875 13.047 1 97.44 67 VAL B C 1
ATOM 3299 O O . VAL B 1 67 ? 10.68 25.016 13.531 1 97.44 67 VAL B O 1
ATOM 3302 N N . ARG B 1 68 ? 9.625 23.109 13.008 1 96.31 68 ARG B N 1
ATOM 3303 C CA . ARG B 1 68 ? 8.352 23.641 13.484 1 96.31 68 ARG B CA 1
ATOM 3304 C C . ARG B 1 68 ? 8.406 23.938 14.984 1 96.31 68 ARG B C 1
ATOM 3306 O O . ARG B 1 68 ? 7.926 24.984 15.43 1 96.31 68 ARG B O 1
ATOM 3313 N N . VAL B 1 69 ? 8.977 23.031 15.672 1 94.56 69 VAL B N 1
ATOM 3314 C CA . VAL B 1 69 ? 9.047 23.219 17.125 1 94.56 69 VAL B CA 1
ATOM 3315 C C . VAL B 1 69 ? 9.898 24.438 17.438 1 94.56 69 VAL B C 1
ATOM 3317 O O . VAL B 1 69 ? 9.539 25.25 18.297 1 94.56 69 VAL B O 1
ATOM 3320 N N . MET B 1 70 ? 11.008 24.609 16.75 1 95.12 70 MET B N 1
ATOM 3321 C CA . MET B 1 70 ? 11.867 25.766 16.969 1 95.12 70 MET B CA 1
ATOM 3322 C C . MET B 1 70 ? 11.125 27.062 16.625 1 95.12 70 MET B C 1
ATOM 3324 O O . MET B 1 70 ? 11.297 28.078 17.312 1 95.12 70 MET B O 1
ATOM 3328 N N . ARG B 1 71 ? 10.383 27.016 15.617 1 94.25 71 ARG B N 1
ATOM 3329 C CA . ARG B 1 71 ? 9.633 28.203 15.195 1 94.25 71 ARG B CA 1
ATOM 3330 C C . ARG B 1 71 ? 8.508 28.516 16.172 1 94.25 71 ARG B C 1
ATOM 3332 O O . ARG B 1 71 ? 8.336 29.656 16.594 1 94.25 71 ARG B O 1
ATOM 3339 N N . CYS B 1 72 ? 7.75 27.516 16.594 1 92.12 72 CYS B N 1
ATOM 3340 C CA . CYS B 1 72 ? 6.57 27.703 17.422 1 92.12 72 CYS B CA 1
ATOM 3341 C C . CYS B 1 72 ? 6.961 27.953 18.875 1 92.12 72 CYS B C 1
ATOM 3343 O O . CYS B 1 72 ? 6.219 28.609 19.625 1 92.12 72 CYS B O 1
ATOM 3345 N N . PHE B 1 73 ? 8.148 27.453 19.219 1 90.75 73 PHE B N 1
ATOM 3346 C CA . PHE B 1 73 ? 8.602 27.578 20.594 1 90.75 73 PHE B CA 1
ATOM 3347 C C . PHE B 1 73 ? 10.047 28.062 20.656 1 90.75 73 PHE B C 1
ATOM 3349 O O . PHE B 1 73 ? 10.953 27.297 20.984 1 90.75 73 PHE B O 1
ATOM 3356 N N . PRO B 1 74 ? 10.266 29.297 20.516 1 88.19 74 PRO B N 1
ATOM 3357 C CA . PRO B 1 74 ? 11.625 29.844 20.422 1 88.19 74 PRO B CA 1
ATOM 3358 C C . PRO B 1 74 ? 12.438 29.641 21.688 1 88.19 74 PRO B C 1
ATOM 3360 O O . PRO B 1 74 ? 13.672 29.688 21.656 1 88.19 74 PRO B O 1
ATOM 3363 N N . GLY B 1 75 ? 11.859 29.344 22.781 1 84.81 75 GLY B N 1
ATOM 3364 C CA . GLY B 1 75 ? 12.578 29.219 24.047 1 84.81 75 GLY B CA 1
ATOM 3365 C C . GLY B 1 75 ? 12.844 27.766 24.422 1 84.81 75 GLY B C 1
ATOM 3366 O O . GLY B 1 75 ? 13.25 27.484 25.562 1 84.81 75 GLY B O 1
ATOM 3367 N N . VAL B 1 76 ? 12.75 26.938 23.469 1 86.31 76 VAL B N 1
ATOM 3368 C CA . VAL B 1 76 ? 12.906 25.531 23.797 1 86.31 76 VAL B CA 1
ATOM 3369 C C . VAL B 1 76 ? 14.375 25.234 24.078 1 86.31 76 VAL B C 1
ATOM 3371 O O . VAL B 1 76 ? 15.266 25.812 23.453 1 86.31 76 VAL B O 1
ATOM 3374 N N . GLU B 1 77 ? 14.672 24.281 25.016 1 86.94 77 GLU B N 1
ATOM 3375 C CA . GLU B 1 77 ? 16 23.984 25.516 1 86.94 77 GLU B CA 1
ATOM 3376 C C . GLU B 1 77 ? 16.859 23.312 24.453 1 86.94 77 GLU B C 1
ATOM 3378 O O . GLU B 1 77 ? 18.078 23.484 24.422 1 86.94 77 GLU B O 1
ATOM 3383 N N . PHE B 1 78 ? 16.281 22.625 23.594 1 91.12 78 PHE B N 1
ATOM 3384 C CA . PHE B 1 78 ? 17.047 21.797 22.656 1 91.12 78 PHE B CA 1
ATOM 3385 C C . PHE B 1 78 ? 17.344 22.562 21.391 1 91.12 78 PHE B C 1
ATOM 3387 O O . PHE B 1 78 ? 17.812 22 20.406 1 91.12 78 PHE B O 1
ATOM 3394 N N . ARG B 1 79 ? 17.031 23.734 21.344 1 93.56 79 ARG B N 1
ATOM 3395 C CA . ARG B 1 79 ? 17.094 24.578 20.141 1 93.56 79 ARG B CA 1
ATOM 3396 C C . ARG B 1 79 ? 18.5 24.547 19.531 1 93.56 79 ARG B C 1
ATOM 3398 O O . ARG B 1 79 ? 18.656 24.375 18.328 1 93.56 79 ARG B O 1
ATOM 3405 N N . GLU B 1 80 ? 19.516 24.75 20.359 1 95.5 80 GLU B N 1
ATOM 3406 C CA . GLU B 1 80 ? 20.891 24.797 19.859 1 95.5 80 GLU B CA 1
ATOM 3407 C C . GLU B 1 80 ? 21.312 23.453 19.266 1 95.5 80 GLU B C 1
ATOM 3409 O O . GLU B 1 80 ? 21.922 23.406 18.203 1 95.5 80 GLU B O 1
ATOM 3414 N N . GLU B 1 81 ? 21 22.406 19.984 1 96.5 81 GLU B N 1
ATOM 3415 C CA . GLU B 1 81 ? 21.312 21.078 19.469 1 96.5 81 GLU B CA 1
ATOM 3416 C C . GLU B 1 81 ? 20.594 20.812 18.141 1 96.5 81 GLU B C 1
ATOM 3418 O O . GLU B 1 81 ? 21.188 20.266 17.219 1 96.5 81 GLU B O 1
ATOM 3423 N N . ALA B 1 82 ? 19.328 21.172 18.078 1 96.75 82 ALA B N 1
ATOM 3424 C CA . ALA B 1 82 ? 18.547 20.984 16.875 1 96.75 82 ALA B CA 1
ATOM 3425 C C . ALA B 1 82 ? 19.156 21.75 15.695 1 96.75 82 ALA B C 1
ATOM 3427 O O . ALA B 1 82 ? 19.281 21.219 14.594 1 96.75 82 ALA B O 1
ATOM 3428 N N . ARG B 1 83 ? 19.547 22.953 15.938 1 97.38 83 ARG B N 1
ATOM 3429 C CA . ARG B 1 83 ? 20.141 23.781 14.898 1 97.38 83 ARG B CA 1
ATOM 3430 C C . ARG B 1 83 ? 21.438 23.156 14.375 1 97.38 83 ARG B C 1
ATOM 3432 O O . ARG B 1 83 ? 21.672 23.125 13.164 1 97.38 83 ARG B O 1
ATOM 3439 N N . GLU B 1 84 ? 22.172 22.688 15.281 1 97.56 84 GLU B N 1
ATOM 3440 C CA . GLU B 1 84 ? 23.438 22.078 14.898 1 97.56 84 GLU B CA 1
ATOM 3441 C C . GLU B 1 84 ? 23.219 20.844 14.031 1 97.56 84 GLU B C 1
ATOM 3443 O O . GLU B 1 84 ? 23.828 20.688 12.977 1 97.56 84 GLU B O 1
ATOM 3448 N N . LYS B 1 85 ? 22.359 19.969 14.461 1 97.62 85 LYS B N 1
ATOM 3449 C CA . LYS B 1 85 ? 22.125 18.719 13.766 1 97.62 85 LYS B CA 1
ATOM 3450 C C . LYS B 1 85 ? 21.469 18.953 12.398 1 97.62 85 LYS B C 1
ATOM 3452 O O . LYS B 1 85 ? 21.844 18.312 11.414 1 97.62 85 LYS B O 1
ATOM 3457 N N . VAL B 1 86 ? 20.5 19.828 12.367 1 98.31 86 VAL B N 1
ATOM 3458 C CA . VAL B 1 86 ? 19.844 20.156 11.102 1 98.31 86 VAL B CA 1
ATOM 3459 C C . VAL B 1 86 ? 20.875 20.75 10.133 1 98.31 86 VAL B C 1
ATOM 3461 O O . VAL B 1 86 ? 20.891 20.391 8.945 1 98.31 86 VAL B O 1
ATOM 3464 N N . SER B 1 87 ? 21.75 21.594 10.641 1 98.12 87 SER B N 1
ATOM 3465 C CA . SER B 1 87 ? 22.766 22.234 9.812 1 98.12 87 SER B CA 1
ATOM 3466 C C . SER B 1 87 ? 23.75 21.219 9.25 1 98.12 87 SER B C 1
ATOM 3468 O O . SER B 1 87 ? 24.266 21.391 8.148 1 98.12 87 SER B O 1
ATOM 3470 N N . GLN B 1 88 ? 23.969 20.219 10.008 1 97.88 88 GLN B N 1
ATOM 3471 C CA . GLN B 1 88 ? 24.875 19.156 9.547 1 97.88 88 GLN B CA 1
ATOM 3472 C C . GLN B 1 88 ? 24.297 18.438 8.328 1 97.88 88 GLN B C 1
ATOM 3474 O O . GLN B 1 88 ? 25.047 17.984 7.461 1 97.88 88 GLN B O 1
ATOM 3479 N N . ASN B 1 89 ? 23.047 18.328 8.281 1 98.44 89 ASN B N 1
ATOM 3480 C CA . ASN B 1 89 ? 22.375 17.594 7.211 1 98.44 89 ASN B CA 1
ATOM 3481 C C . ASN B 1 89 ? 22.109 18.484 6.004 1 98.44 89 ASN B C 1
ATOM 3483 O O . ASN B 1 89 ? 22.281 18.062 4.859 1 98.44 89 ASN B O 1
ATOM 3487 N N . LEU B 1 90 ? 21.672 19.734 6.301 1 98.69 90 LEU B N 1
ATOM 3488 C CA . LEU B 1 90 ? 21.25 20.625 5.23 1 98.69 90 LEU B CA 1
ATOM 3489 C C . LEU B 1 90 ? 22.422 21.469 4.73 1 98.69 90 LEU B C 1
ATOM 3491 O O . LEU B 1 90 ? 22.516 22.656 5.043 1 98.69 90 LEU B O 1
ATOM 3495 N N . THR B 1 91 ? 23.25 20.906 3.924 1 98.69 91 THR B N 1
ATOM 3496 C CA . THR B 1 91 ? 24.344 21.609 3.256 1 98.69 91 THR B CA 1
ATOM 3497 C C . THR B 1 91 ? 24.062 21.734 1.76 1 98.69 91 THR B C 1
ATOM 3499 O O . THR B 1 91 ? 23.328 20.938 1.185 1 98.69 91 THR B O 1
ATOM 3502 N N . PRO B 1 92 ? 24.625 22.766 1.18 1 98.62 92 PRO B N 1
ATOM 3503 C CA . PRO B 1 92 ? 24.406 22.938 -0.259 1 98.62 92 PRO B CA 1
ATOM 3504 C C . PRO B 1 92 ? 24.797 21.703 -1.066 1 98.62 92 PRO B C 1
ATOM 3506 O O . PRO B 1 92 ? 24.078 21.297 -1.982 1 98.62 92 PRO B O 1
ATOM 3509 N N . GLU B 1 93 ? 25.875 21.094 -0.695 1 98.69 93 GLU B N 1
ATOM 3510 C CA . GLU B 1 93 ? 26.359 19.922 -1.423 1 98.69 93 GLU B CA 1
ATOM 3511 C C . GLU B 1 93 ? 25.406 18.75 -1.264 1 98.69 93 GLU B C 1
ATOM 3513 O O . GLU B 1 93 ? 25.094 18.062 -2.238 1 98.69 93 GLU B O 1
ATOM 3518 N N . ALA B 1 94 ? 24.984 18.453 -0.077 1 98.75 94 ALA B N 1
ATOM 3519 C CA . ALA B 1 94 ? 24.078 17.344 0.2 1 98.75 94 ALA B CA 1
ATOM 3520 C C . ALA B 1 94 ? 22.75 17.531 -0.539 1 98.75 94 ALA B C 1
ATOM 3522 O O . ALA B 1 94 ? 22.234 16.578 -1.13 1 98.75 94 ALA B O 1
ATOM 3523 N N . ILE B 1 95 ? 22.266 18.703 -0.546 1 98.88 95 ILE B N 1
ATOM 3524 C CA . ILE B 1 95 ? 20.953 18.969 -1.148 1 98.88 95 ILE B CA 1
ATOM 3525 C C . ILE B 1 95 ? 21.062 18.891 -2.668 1 98.88 95 ILE B C 1
ATOM 3527 O O . ILE B 1 95 ? 20.141 18.422 -3.336 1 98.88 95 ILE B O 1
ATOM 3531 N N . ALA B 1 96 ? 22.156 19.375 -3.182 1 98.75 96 ALA B N 1
ATOM 3532 C CA . ALA B 1 96 ? 22.375 19.234 -4.621 1 98.75 96 ALA B CA 1
ATOM 3533 C C . ALA B 1 96 ? 22.344 17.766 -5.031 1 98.75 96 ALA B C 1
ATOM 3535 O O . ALA B 1 96 ? 21.766 17.406 -6.066 1 98.75 96 ALA B O 1
ATOM 3536 N N . GLN B 1 97 ? 22.938 16.984 -4.254 1 98.44 97 GLN B N 1
ATOM 3537 C CA . GLN B 1 97 ? 22.953 15.547 -4.531 1 98.44 97 GLN B CA 1
ATOM 3538 C C . GLN B 1 97 ? 21.562 14.945 -4.406 1 98.44 97 GLN B C 1
ATOM 3540 O O . GLN B 1 97 ? 21.156 14.109 -5.219 1 98.44 97 GLN B O 1
ATOM 3545 N N . GLU B 1 98 ? 20.844 15.297 -3.332 1 98.62 98 GLU B N 1
ATOM 3546 C CA . GLU B 1 98 ? 19.438 14.891 -3.195 1 98.62 98 GLU B CA 1
ATOM 3547 C C . GLU B 1 98 ? 18.641 15.242 -4.441 1 98.62 98 GLU B C 1
ATOM 3549 O O . GLU B 1 98 ? 17.844 14.438 -4.922 1 98.62 98 GLU B O 1
ATOM 3554 N N . ALA B 1 99 ? 18.812 16.438 -4.887 1 98.81 99 ALA B N 1
ATOM 3555 C CA . ALA B 1 99 ? 18.078 16.922 -6.043 1 98.81 99 ALA B CA 1
ATOM 3556 C C . ALA B 1 99 ? 18.391 16.109 -7.289 1 98.81 99 ALA B C 1
ATOM 3558 O O . ALA B 1 99 ? 17.484 15.734 -8.039 1 98.81 99 ALA B O 1
ATOM 3559 N N . ASP B 1 100 ? 19.625 15.852 -7.527 1 98.44 100 ASP B N 1
ATOM 3560 C CA . ASP B 1 100 ? 20.031 15.047 -8.68 1 98.44 100 ASP B CA 1
ATOM 3561 C C . ASP B 1 100 ? 19.422 13.648 -8.609 1 98.44 100 ASP B C 1
ATOM 3563 O O . ASP B 1 100 ? 18.969 13.109 -9.625 1 98.44 100 ASP B O 1
ATOM 3567 N N . TYR B 1 101 ? 19.469 13.117 -7.426 1 97.38 101 TYR B N 1
ATOM 3568 C CA . TYR B 1 101 ? 18.891 11.789 -7.223 1 97.38 101 TYR B CA 1
ATOM 3569 C C . TYR B 1 101 ? 17.406 11.789 -7.566 1 97.38 101 TYR B C 1
ATOM 3571 O O . TYR B 1 101 ? 16.922 10.875 -8.242 1 97.38 101 TYR B O 1
ATOM 3579 N N . LEU B 1 102 ? 16.688 12.781 -7.125 1 97.88 102 LEU B N 1
ATOM 3580 C CA . LEU B 1 102 ? 15.25 12.891 -7.379 1 97.88 102 LEU B CA 1
ATOM 3581 C C . LEU B 1 102 ? 14.969 13.102 -8.867 1 97.88 102 LEU B C 1
ATOM 3583 O O . LEU B 1 102 ? 13.953 12.641 -9.383 1 97.88 102 LEU B O 1
ATOM 3587 N N . LYS B 1 103 ? 15.836 13.844 -9.531 1 97.88 103 LYS B N 1
ATOM 3588 C CA . LYS B 1 103 ? 15.688 14.062 -10.969 1 97.88 103 LYS B CA 1
ATOM 3589 C C . LYS B 1 103 ? 15.773 12.742 -11.734 1 97.88 103 LYS B C 1
ATOM 3591 O O . LYS B 1 103 ? 15.016 12.516 -12.68 1 97.88 103 LYS B O 1
ATOM 3596 N N . ASP B 1 104 ? 16.656 11.938 -11.289 1 95.06 104 ASP B N 1
ATOM 3597 C CA . ASP B 1 104 ? 16.906 10.656 -11.953 1 95.06 104 ASP B CA 1
ATOM 3598 C C . ASP B 1 104 ? 15.828 9.633 -11.602 1 95.06 104 ASP B C 1
ATOM 3600 O O . ASP B 1 104 ? 15.602 8.688 -12.352 1 95.06 104 ASP B O 1
ATOM 3604 N N . ARG B 1 105 ? 15.211 9.82 -10.492 1 94.69 105 ARG B N 1
ATOM 3605 C CA . ARG B 1 105 ? 14.211 8.898 -9.977 1 94.69 105 ARG B CA 1
ATOM 3606 C C . ARG B 1 105 ? 12.953 9.633 -9.539 1 94.69 105 ARG B C 1
ATOM 3608 O O . ARG B 1 105 ? 12.633 9.68 -8.352 1 94.69 105 ARG B O 1
ATOM 3615 N N . PRO B 1 106 ? 12.18 10.055 -10.484 1 94.75 106 PRO B N 1
ATOM 3616 C CA . PRO B 1 106 ? 11.062 10.945 -10.18 1 94.75 106 PRO B CA 1
ATOM 3617 C C . PRO B 1 106 ? 9.984 10.281 -9.328 1 94.75 106 PRO B C 1
ATOM 3619 O O . PRO B 1 106 ? 9.195 10.969 -8.68 1 94.75 106 PRO B O 1
ATOM 3622 N N . GLU B 1 107 ? 9.945 8.953 -9.266 1 92 107 GLU B N 1
ATOM 3623 C CA . GLU B 1 107 ? 8.93 8.242 -8.492 1 92 107 GLU B CA 1
ATOM 3624 C C . GLU B 1 107 ? 9.359 8.07 -7.039 1 92 107 GLU B C 1
ATOM 3626 O O . GLU B 1 107 ? 8.539 7.719 -6.184 1 92 107 GLU B O 1
ATOM 3631 N N . PHE B 1 108 ? 10.664 8.305 -6.738 1 95.5 108 PHE B N 1
ATOM 3632 C CA . PHE B 1 108 ? 11.195 8.133 -5.395 1 95.5 108 PHE B CA 1
ATOM 3633 C C . PHE B 1 108 ? 10.461 9.023 -4.398 1 95.5 108 PHE B C 1
ATOM 3635 O O . PHE B 1 108 ? 10.445 10.242 -4.547 1 95.5 108 PHE B O 1
ATOM 3642 N N . GLU B 1 109 ? 9.828 8.422 -3.311 1 97.31 109 GLU B N 1
ATOM 3643 C CA . GLU B 1 109 ? 9.164 9.07 -2.182 1 97.31 109 GLU B CA 1
ATOM 3644 C C . GLU B 1 109 ? 7.988 9.922 -2.646 1 97.31 109 GLU B C 1
ATOM 3646 O O . GLU B 1 109 ? 7.535 10.812 -1.922 1 97.31 109 GLU B O 1
ATOM 3651 N N . CYS B 1 110 ? 7.547 9.68 -3.943 1 96.38 110 CYS B N 1
ATOM 3652 C CA . CYS B 1 110 ? 6.402 10.391 -4.5 1 96.38 110 CYS B CA 1
ATOM 3653 C C . CYS B 1 110 ? 5.109 9.625 -4.246 1 96.38 110 CYS B C 1
ATOM 3655 O O . CYS B 1 110 ? 4.988 8.461 -4.617 1 96.38 110 CYS B O 1
ATOM 3657 N N . PRO B 1 111 ? 4.086 10.18 -3.527 1 97.62 111 PRO B N 1
ATOM 3658 C CA . PRO B 1 111 ? 3.986 11.609 -3.238 1 97.62 111 PRO B CA 1
ATOM 3659 C C . PRO B 1 111 ? 4.328 11.945 -1.789 1 97.62 111 PRO B C 1
ATOM 3661 O O . PRO B 1 111 ? 4.598 13.109 -1.468 1 97.62 111 PRO B O 1
ATOM 3664 N N . TYR B 1 112 ? 4.328 11.008 -0.892 1 98.44 112 TYR B N 1
ATOM 3665 C CA . TYR B 1 112 ? 4.25 11.219 0.549 1 98.44 112 TYR B CA 1
ATOM 3666 C C . TYR B 1 112 ? 5.477 11.969 1.058 1 98.44 112 TYR B C 1
ATOM 3668 O O . TYR B 1 112 ? 5.355 13.062 1.619 1 98.44 112 TYR B O 1
ATOM 3676 N N . GLY B 1 113 ? 6.652 11.375 0.807 1 98.62 113 GLY B N 1
ATOM 3677 C CA . GLY B 1 113 ? 7.879 12.008 1.264 1 98.62 113 GLY B CA 1
ATOM 3678 C C . GLY B 1 113 ? 8.086 13.398 0.691 1 98.62 113 GLY B C 1
ATOM 3679 O O . GLY B 1 113 ? 8.477 14.32 1.41 1 98.62 113 GLY B O 1
ATOM 3680 N N . LEU B 1 114 ? 7.797 13.539 -0.581 1 98.88 114 LEU B N 1
ATOM 3681 C CA . LEU B 1 114 ? 7.977 14.828 -1.238 1 98.88 114 LEU B CA 1
ATOM 3682 C C . LEU B 1 114 ? 6.98 15.852 -0.702 1 98.88 114 LEU B C 1
ATOM 3684 O O . LEU B 1 114 ? 7.305 17.047 -0.592 1 98.88 114 LEU B O 1
ATOM 3688 N N . ALA B 1 115 ? 5.766 15.414 -0.407 1 98.81 115 ALA B N 1
ATOM 3689 C CA . ALA B 1 115 ? 4.789 16.328 0.177 1 98.81 115 ALA B CA 1
ATOM 3690 C C . ALA B 1 115 ? 5.258 16.844 1.539 1 98.81 115 ALA B C 1
ATOM 3692 O O . ALA B 1 115 ? 5.09 18.016 1.861 1 98.81 115 ALA B O 1
ATOM 3693 N N . TRP B 1 116 ? 5.863 15.984 2.35 1 98.75 116 TRP B N 1
ATOM 3694 C CA . TRP B 1 116 ? 6.402 16.391 3.645 1 98.75 116 TRP B CA 1
ATOM 3695 C C . TRP B 1 116 ? 7.59 17.328 3.471 1 98.75 116 TRP B C 1
ATOM 3697 O O . TRP B 1 116 ? 7.797 18.234 4.281 1 98.75 116 TRP B O 1
ATOM 3707 N N . LEU B 1 117 ? 8.398 17.094 2.416 1 98.94 117 LEU B N 1
ATOM 3708 C CA . LEU B 1 117 ? 9.492 18.016 2.111 1 98.94 117 LEU B CA 1
ATOM 3709 C C . LEU B 1 117 ? 8.953 19.422 1.852 1 98.94 117 LEU B C 1
ATOM 3711 O O . LEU B 1 117 ? 9.539 20.406 2.305 1 98.94 117 LEU B O 1
ATOM 3715 N N . LEU B 1 118 ? 7.863 19.453 1.133 1 98.81 118 LEU B N 1
ATOM 3716 C CA . LEU B 1 118 ? 7.246 20.75 0.873 1 98.81 118 LEU B CA 1
ATOM 3717 C C . LEU B 1 118 ? 6.766 21.406 2.17 1 98.81 118 LEU B C 1
ATOM 3719 O O . LEU B 1 118 ? 6.801 22.625 2.311 1 98.81 118 LEU B O 1
ATOM 3723 N N . GLN B 1 119 ? 6.266 20.578 3.127 1 98.44 119 GLN B N 1
ATOM 3724 C CA . GLN B 1 119 ? 5.895 21.141 4.422 1 98.44 119 GLN B CA 1
ATOM 3725 C C . GLN B 1 119 ? 7.109 21.719 5.145 1 98.44 119 GLN B C 1
ATOM 3727 O O . GLN B 1 119 ? 7.012 22.75 5.816 1 98.44 119 GLN B O 1
ATOM 3732 N N . LEU B 1 120 ? 8.227 21.016 5.023 1 98.75 120 LEU B N 1
ATOM 3733 C CA . LEU B 1 120 ? 9.461 21.516 5.625 1 98.75 120 LEU B CA 1
ATOM 3734 C C . LEU B 1 120 ? 9.844 22.875 5.043 1 98.75 120 LEU B C 1
ATOM 3736 O O . LEU B 1 120 ? 10.133 23.812 5.789 1 98.75 120 LEU B O 1
ATOM 3740 N N . THR B 1 121 ? 9.797 23 3.723 1 98.62 121 THR B N 1
ATOM 3741 C CA . THR B 1 121 ? 10.188 24.266 3.094 1 98.62 121 THR B CA 1
ATOM 3742 C C . THR B 1 121 ? 9.164 25.359 3.377 1 98.62 121 THR B C 1
ATOM 3744 O O . THR B 1 121 ? 9.516 26.531 3.516 1 98.62 121 THR B O 1
ATOM 3747 N N . ALA B 1 122 ? 7.914 24.984 3.434 1 97.38 122 ALA B N 1
ATOM 3748 C CA . ALA B 1 122 ? 6.883 25.938 3.805 1 97.38 122 ALA B CA 1
ATOM 3749 C C . ALA B 1 122 ? 7.125 26.484 5.211 1 97.38 122 ALA B C 1
ATOM 3751 O O . ALA B 1 122 ? 6.957 27.688 5.457 1 97.38 122 ALA B O 1
ATOM 3752 N N . GLU B 1 123 ? 7.484 25.547 6.105 1 96.38 123 GLU B N 1
ATOM 3753 C CA . GLU B 1 123 ? 7.77 25.969 7.48 1 96.38 123 GLU B CA 1
ATOM 3754 C C . GLU B 1 123 ? 8.922 26.969 7.527 1 96.38 123 GLU B C 1
ATOM 3756 O O . GLU B 1 123 ? 8.883 27.922 8.297 1 96.38 123 GLU B O 1
ATOM 3761 N N . LEU B 1 124 ? 9.898 26.75 6.746 1 98.06 124 LEU B N 1
ATOM 3762 C CA . LEU B 1 124 ? 11.07 27.594 6.719 1 98.06 124 LEU B CA 1
ATOM 3763 C C . LEU B 1 124 ? 10.734 28.969 6.156 1 98.06 124 LEU B C 1
ATOM 3765 O O . LEU B 1 124 ? 11.273 29.984 6.605 1 98.06 124 LEU B O 1
ATOM 3769 N N . ARG B 1 125 ? 9.859 29.047 5.211 1 95.38 125 ARG B N 1
ATOM 3770 C CA . ARG B 1 125 ? 9.438 30.312 4.617 1 95.38 125 ARG B CA 1
ATOM 3771 C C . ARG B 1 125 ? 8.664 31.156 5.621 1 95.38 125 ARG B C 1
ATOM 3773 O O . ARG B 1 125 ? 8.719 32.375 5.566 1 95.38 125 ARG B O 1
ATOM 3780 N N . GLY B 1 126 ? 7.992 30.516 6.523 1 90.56 126 GLY B N 1
ATOM 3781 C CA . GLY B 1 126 ? 7.211 31.234 7.516 1 90.56 126 GLY B CA 1
ATOM 3782 C C . GLY B 1 126 ? 8.008 31.562 8.766 1 90.56 126 GLY B C 1
ATOM 3783 O O . GLY B 1 126 ? 7.473 32.188 9.695 1 90.56 126 GLY B O 1
ATOM 3784 N N . TRP B 1 127 ? 9.234 31.266 8.727 1 94.38 127 TRP B N 1
ATOM 3785 C CA . TRP B 1 127 ? 10.055 31.422 9.922 1 94.38 127 TRP B CA 1
ATOM 3786 C C . TRP B 1 127 ? 11.016 32.594 9.773 1 94.38 127 TRP B C 1
ATOM 3788 O O . TRP B 1 127 ? 11.914 32.562 8.93 1 94.38 127 TRP B O 1
ATOM 3798 N N . ASN B 1 128 ? 10.805 33.719 10.539 1 94.69 128 ASN B N 1
ATOM 3799 C CA . ASN B 1 128 ? 11.719 34.844 10.539 1 94.69 128 ASN B CA 1
ATOM 3800 C C . ASN B 1 128 ? 12.961 34.594 11.383 1 94.69 128 ASN B C 1
ATOM 3802 O O . ASN B 1 128 ? 13.094 35.094 12.484 1 94.69 128 ASN B O 1
ATOM 3806 N N . ASP B 1 129 ? 13.805 33.844 10.844 1 96.12 129 ASP B N 1
ATOM 3807 C CA . ASP B 1 129 ? 15.055 33.406 11.453 1 96.12 129 ASP B CA 1
ATOM 3808 C C . ASP B 1 129 ? 16.172 33.312 10.414 1 96.12 129 ASP B C 1
ATOM 3810 O O . ASP B 1 129 ? 15.984 32.75 9.336 1 96.12 129 ASP B O 1
ATOM 3814 N N . SER B 1 130 ? 17.312 33.938 10.742 1 96.62 130 SER B N 1
ATOM 3815 C CA . SER B 1 130 ? 18.391 34 9.766 1 96.62 130 SER B CA 1
ATOM 3816 C C . SER B 1 130 ? 18.859 32.625 9.328 1 96.62 130 SER B C 1
ATOM 3818 O O . SER B 1 130 ? 19.062 32.406 8.133 1 96.62 130 SER B O 1
ATOM 3820 N N . GLN B 1 131 ? 19.016 31.75 10.234 1 96.56 131 GLN B N 1
ATOM 3821 C CA . GLN B 1 131 ? 19.453 30.391 9.898 1 96.56 131 GLN B CA 1
ATOM 3822 C C . GLN B 1 131 ? 18.359 29.641 9.141 1 96.56 131 GLN B C 1
ATOM 3824 O O . GLN B 1 131 ? 18.641 28.875 8.227 1 96.56 131 GLN B O 1
ATOM 3829 N N . GLY B 1 132 ? 17.141 29.812 9.562 1 97.5 132 GLY B N 1
ATOM 3830 C CA . GLY B 1 132 ? 16.016 29.234 8.844 1 97.5 132 GLY B CA 1
ATOM 3831 C C . GLY B 1 132 ? 15.945 29.672 7.391 1 97.5 132 GLY B C 1
ATOM 3832 O O . GLY B 1 132 ? 15.695 28.859 6.504 1 97.5 132 GLY B O 1
ATOM 3833 N N . LYS B 1 133 ? 16.203 30.938 7.199 1 97.81 133 LYS B N 1
ATOM 3834 C CA . LYS B 1 133 ? 16.219 31.469 5.836 1 97.81 133 LYS B CA 1
ATOM 3835 C C . LYS B 1 133 ? 17.328 30.828 5.012 1 97.81 133 LYS B C 1
ATOM 3837 O O . LYS B 1 133 ? 17.141 30.516 3.836 1 97.81 133 LYS B O 1
ATOM 3842 N N . GLN B 1 134 ? 18.453 30.656 5.652 1 98.25 134 GLN B N 1
ATOM 3843 C CA . GLN B 1 134 ? 19.578 30 4.984 1 98.25 134 GLN B CA 1
ATOM 3844 C C . GLN B 1 134 ? 19.234 28.578 4.59 1 98.25 134 GLN B C 1
ATOM 3846 O O . GLN B 1 134 ? 19.531 28.141 3.479 1 98.25 134 GLN B O 1
ATOM 3851 N N . TRP B 1 135 ? 18.609 27.828 5.531 1 98.75 135 TRP B N 1
ATOM 3852 C CA . TRP B 1 135 ? 18.203 26.469 5.227 1 98.75 135 TRP B CA 1
ATOM 3853 C C . TRP B 1 135 ? 17.219 26.438 4.059 1 98.75 135 TRP B C 1
ATOM 3855 O O . TRP B 1 135 ? 17.281 25.562 3.201 1 98.75 135 TRP B O 1
ATOM 3865 N N . GLY B 1 136 ? 16.25 27.375 4.047 1 98.44 136 GLY B N 1
ATOM 3866 C CA . GLY B 1 136 ? 15.32 27.5 2.939 1 98.44 136 GLY B CA 1
ATOM 3867 C C . GLY B 1 136 ? 16 27.688 1.599 1 98.44 136 GLY B C 1
ATOM 3868 O O . GLY B 1 136 ? 15.617 27.062 0.608 1 98.44 136 GLY B O 1
ATOM 3869 N N . GLU B 1 137 ? 17 28.531 1.587 1 98.38 137 GLU B N 1
ATOM 3870 C CA . GLU B 1 137 ? 17.766 28.766 0.366 1 98.38 137 GLU B CA 1
ATOM 3871 C C . GLU B 1 137 ? 18.516 27.516 -0.069 1 98.38 137 GLU B C 1
ATOM 3873 O O . GLU B 1 137 ? 18.547 27.188 -1.257 1 98.38 137 GLU B O 1
ATOM 3878 N N . ILE B 1 138 ? 19.094 26.875 0.856 1 98.75 138 ILE B N 1
ATOM 3879 C CA . ILE B 1 138 ? 19.844 25.656 0.58 1 98.75 138 ILE B CA 1
ATOM 3880 C C . ILE B 1 138 ? 18.922 24.594 -0.014 1 98.75 138 ILE B C 1
ATOM 3882 O O . ILE B 1 138 ? 19.312 23.875 -0.932 1 98.75 138 ILE B O 1
ATOM 3886 N N . LEU B 1 139 ? 17.672 24.5 0.443 1 98.88 139 LEU B N 1
ATOM 3887 C CA . LEU B 1 139 ? 16.734 23.438 0.076 1 98.88 139 LEU B CA 1
ATOM 3888 C C . LEU B 1 139 ? 16.078 23.734 -1.266 1 98.88 139 LEU B C 1
ATOM 3890 O O . LEU B 1 139 ? 15.43 22.875 -1.853 1 98.88 139 LEU B O 1
ATOM 3894 N N . GLN B 1 140 ? 16.25 24.922 -1.774 1 98.5 140 GLN B N 1
ATOM 3895 C CA . GLN B 1 140 ? 15.5 25.406 -2.926 1 98.5 140 GLN B CA 1
ATOM 3896 C C . GLN B 1 140 ? 15.656 24.469 -4.117 1 98.5 140 GLN B C 1
ATOM 3898 O O . GLN B 1 140 ? 14.664 24.125 -4.773 1 98.5 140 GLN B O 1
ATOM 3903 N N . PRO B 1 141 ? 16.906 24 -4.445 1 98.69 141 PRO B N 1
ATOM 3904 C CA . PRO B 1 141 ? 17.031 23.125 -5.602 1 98.69 141 PRO B CA 1
ATOM 3905 C C . PRO B 1 141 ? 16.266 21.812 -5.434 1 98.69 141 PRO B C 1
ATOM 3907 O O . PRO B 1 141 ? 15.68 21.312 -6.395 1 98.69 141 PRO B O 1
ATOM 3910 N N . LEU B 1 142 ? 16.266 21.281 -4.254 1 98.88 142 LEU B N 1
ATOM 3911 C CA . LEU B 1 142 ? 15.539 20.047 -3.982 1 98.88 142 LEU B CA 1
ATOM 3912 C C . LEU B 1 142 ? 14.031 20.266 -4.039 1 98.88 142 LEU B C 1
ATOM 3914 O O . LEU B 1 142 ? 13.289 19.453 -4.578 1 98.88 142 LEU B O 1
ATOM 3918 N N . GLU B 1 143 ? 13.609 21.359 -3.479 1 98.88 143 GLU B N 1
ATOM 3919 C CA . GLU B 1 143 ? 12.203 21.734 -3.525 1 98.88 143 GLU B CA 1
ATOM 3920 C C . GLU B 1 143 ? 11.703 21.844 -4.965 1 98.88 143 GLU B C 1
ATOM 3922 O O . GLU B 1 143 ? 10.617 21.359 -5.289 1 98.88 143 GLU B O 1
ATOM 3927 N N . GLU B 1 144 ? 12.445 22.484 -5.785 1 98.62 144 GLU B N 1
ATOM 3928 C CA . GLU B 1 144 ? 12.062 22.672 -7.18 1 98.62 144 GLU B CA 1
ATOM 3929 C C . GLU B 1 144 ? 11.852 21.344 -7.891 1 98.62 144 GLU B C 1
ATOM 3931 O O . GLU B 1 144 ? 10.875 21.172 -8.617 1 98.62 144 GLU B O 1
ATOM 3936 N N . VAL B 1 145 ? 12.781 20.438 -7.715 1 98.81 145 VAL B N 1
ATOM 3937 C CA . VAL B 1 145 ? 12.648 19.125 -8.336 1 98.81 145 VAL B CA 1
ATOM 3938 C C . VAL B 1 145 ? 11.438 18.391 -7.77 1 98.81 145 VAL B C 1
ATOM 3940 O O . VAL B 1 145 ? 10.688 17.75 -8.508 1 98.81 145 VAL B O 1
ATOM 3943 N N . ALA B 1 146 ? 11.258 18.469 -6.457 1 98.81 146 ALA B N 1
ATOM 3944 C CA . ALA B 1 146 ? 10.125 17.828 -5.805 1 98.81 146 ALA B CA 1
ATOM 3945 C C . ALA B 1 146 ? 8.805 18.344 -6.371 1 98.81 146 ALA B C 1
ATOM 3947 O O . ALA B 1 146 ? 7.887 17.562 -6.645 1 98.81 146 ALA B O 1
ATOM 3948 N N . VAL B 1 147 ? 8.711 19.641 -6.543 1 98.81 147 VAL B N 1
ATOM 3949 C CA . VAL B 1 147 ? 7.5 20.266 -7.074 1 98.81 147 VAL B CA 1
ATOM 3950 C C . VAL B 1 147 ? 7.23 19.734 -8.484 1 98.81 147 VAL B C 1
ATOM 3952 O O . VAL B 1 147 ? 6.09 19.406 -8.82 1 98.81 147 VAL B O 1
ATOM 3955 N N . ASN B 1 148 ? 8.25 19.703 -9.234 1 98.62 148 ASN B N 1
ATOM 3956 C CA . ASN B 1 148 ? 8.102 19.203 -10.594 1 98.62 148 ASN B CA 1
ATOM 3957 C C . ASN B 1 148 ? 7.637 17.75 -10.602 1 98.62 148 ASN B C 1
ATOM 3959 O O . ASN B 1 148 ? 6.762 17.375 -11.391 1 98.62 148 ASN B O 1
ATOM 3963 N N . ASN B 1 149 ? 8.289 16.922 -9.812 1 98.38 149 ASN B N 1
ATOM 3964 C CA . ASN B 1 149 ? 7.91 15.516 -9.727 1 98.38 149 ASN B CA 1
ATOM 3965 C C . ASN B 1 149 ? 6.465 15.352 -9.266 1 98.38 149 ASN B C 1
ATOM 3967 O O . ASN B 1 149 ? 5.727 14.531 -9.812 1 98.38 149 ASN B O 1
ATOM 3971 N N . LEU B 1 150 ? 6.031 16.078 -8.281 1 98.5 150 LEU B N 1
ATOM 3972 C CA . LEU B 1 150 ? 4.672 16.016 -7.758 1 98.5 150 LEU B CA 1
ATOM 3973 C C . LEU B 1 150 ? 3.666 16.5 -8.797 1 98.5 150 LEU B C 1
ATOM 3975 O O . LEU B 1 150 ? 2.568 15.945 -8.906 1 98.5 150 LEU B O 1
ATOM 3979 N N . ARG B 1 151 ? 4.035 17.547 -9.516 1 98.31 151 ARG B N 1
ATOM 3980 C CA . ARG B 1 151 ? 3.176 18.031 -10.594 1 98.31 151 ARG B CA 1
ATOM 3981 C C . ARG B 1 151 ? 2.947 16.938 -11.641 1 98.31 151 ARG B C 1
ATOM 3983 O O . ARG B 1 151 ? 1.81 16.688 -12.047 1 98.31 151 ARG B O 1
ATOM 3990 N N . GLN B 1 152 ? 4.016 16.344 -12.07 1 96.25 152 GLN B N 1
ATOM 3991 C CA . GLN B 1 152 ? 3.906 15.273 -13.062 1 96.25 152 GLN B CA 1
ATOM 3992 C C . GLN B 1 152 ? 3.098 14.094 -12.516 1 96.25 152 GLN B C 1
ATOM 3994 O O . GLN B 1 152 ? 2.309 13.492 -13.242 1 96.25 152 GLN B O 1
ATOM 3999 N N . TRP B 1 153 ? 3.367 13.75 -11.297 1 94.88 153 TRP B N 1
ATOM 4000 C CA . TRP B 1 153 ? 2.594 12.711 -10.633 1 94.88 153 TRP B CA 1
ATOM 4001 C C . TRP B 1 153 ? 1.101 13.016 -10.695 1 94.88 153 TRP B C 1
ATOM 4003 O O . TRP B 1 153 ? 0.295 12.141 -11.031 1 94.88 153 TRP B O 1
ATOM 4013 N N . LEU B 1 154 ? 0.709 14.227 -10.398 1 96.38 154 LEU B N 1
ATOM 4014 C CA . LEU B 1 154 ? -0.69 14.641 -10.422 1 96.38 154 LEU B CA 1
ATOM 4015 C C . LEU B 1 154 ? -1.265 14.531 -11.828 1 96.38 154 LEU B C 1
ATOM 4017 O O . LEU B 1 154 ? -2.406 14.094 -12.008 1 96.38 154 LEU B O 1
ATOM 4021 N N . LEU B 1 155 ? -0.49 14.914 -12.766 1 94 155 LEU B N 1
ATOM 4022 C CA . LEU B 1 155 ? -0.941 14.898 -14.148 1 94 155 LEU B CA 1
ATOM 4023 C C . LEU B 1 155 ? -1.153 13.469 -14.641 1 94 155 LEU B C 1
ATOM 4025 O O . LEU B 1 155 ? -2.059 13.211 -15.438 1 94 155 LEU B O 1
ATOM 4029 N N . ASP B 1 156 ? -0.396 12.555 -14.125 1 89.38 156 ASP B N 1
ATOM 4030 C CA . ASP B 1 156 ? -0.417 11.18 -14.602 1 89.38 156 ASP B CA 1
ATOM 4031 C C . ASP B 1 156 ? -1.459 10.352 -13.852 1 89.38 156 ASP B C 1
ATOM 4033 O O . ASP B 1 156 ? -1.819 9.258 -14.289 1 89.38 156 ASP B O 1
ATOM 4037 N N . LEU B 1 157 ? -1.955 10.82 -12.766 1 89.25 157 LEU B N 1
ATOM 4038 C CA . LEU B 1 157 ? -2.871 10.062 -11.922 1 89.25 157 LEU B CA 1
ATOM 4039 C C . LEU B 1 157 ? -4.207 9.844 -12.625 1 89.25 157 LEU B C 1
ATOM 4041 O O . LEU B 1 157 ? -4.898 10.805 -12.969 1 89.25 157 LEU B O 1
ATOM 4045 N N . ALA B 1 158 ? -4.547 8.594 -12.859 1 87.5 158 ALA B N 1
ATOM 4046 C CA . ALA B 1 158 ? -5.82 8.258 -13.492 1 87.5 158 ALA B CA 1
ATOM 4047 C C . ALA B 1 158 ? -6.922 8.102 -12.445 1 87.5 158 ALA B C 1
ATOM 4049 O O . ALA B 1 158 ? -8.07 8.477 -12.688 1 87.5 158 ALA B O 1
ATOM 4050 N N . PHE B 1 159 ? -6.605 7.457 -11.305 1 91.69 159 PHE B N 1
ATOM 4051 C CA . PHE B 1 159 ? -7.512 7.238 -10.188 1 91.69 159 PHE B CA 1
ATOM 4052 C C . PHE B 1 159 ? -6.844 7.617 -8.867 1 91.69 159 PHE B C 1
ATOM 4054 O O . PHE B 1 159 ? -5.633 7.453 -8.711 1 91.69 159 PHE B O 1
ATOM 4061 N N . PRO B 1 160 ? -7.637 8.141 -7.949 1 94.69 160 PRO B N 1
ATOM 4062 C CA . PRO B 1 160 ? -7.043 8.398 -6.637 1 94.69 160 PRO B CA 1
ATOM 4063 C C . PRO B 1 160 ? -6.785 7.121 -5.844 1 94.69 160 PRO B C 1
ATOM 4065 O O . PRO B 1 160 ? -7.488 6.121 -6.031 1 94.69 160 PRO B O 1
ATOM 4068 N N . ASN B 1 161 ? -5.727 7.164 -5.094 1 95.19 161 ASN B N 1
ATOM 4069 C CA . ASN B 1 161 ? -5.508 6.094 -4.129 1 95.19 161 ASN B CA 1
ATOM 4070 C C . ASN B 1 161 ? -6.168 6.406 -2.787 1 95.19 161 ASN B C 1
ATOM 4072 O O . ASN B 1 161 ? -5.797 7.375 -2.121 1 95.19 161 ASN B O 1
ATOM 4076 N N . ARG B 1 162 ? -7.109 5.59 -2.383 1 94.69 162 ARG B N 1
ATOM 4077 C CA . ARG B 1 162 ? -7.914 5.863 -1.194 1 94.69 162 ARG B CA 1
ATOM 4078 C C . ARG B 1 162 ? -7.492 4.973 -0.031 1 94.69 162 ARG B C 1
ATOM 4080 O O . ARG B 1 162 ? -8.234 4.812 0.938 1 94.69 162 ARG B O 1
ATOM 4087 N N . SER B 1 163 ? -6.285 4.453 -0.041 1 93.44 163 SER B N 1
ATOM 4088 C CA . SER B 1 163 ? -5.754 3.713 1.099 1 93.44 163 SER B CA 1
ATOM 4089 C C . SER B 1 163 ? -5.23 4.66 2.176 1 93.44 163 SER B C 1
ATOM 4091 O O . SER B 1 163 ? -5.211 5.875 1.983 1 93.44 163 SER B O 1
ATOM 4093 N N . GLY B 1 164 ? -4.906 4.16 3.322 1 96.06 164 GLY B N 1
ATOM 4094 C CA . GLY B 1 164 ? -4.418 4.965 4.43 1 96.06 164 GLY B CA 1
ATOM 4095 C C . GLY B 1 164 ? -2.916 4.879 4.617 1 96.06 164 GLY B C 1
ATOM 4096 O O . GLY B 1 164 ? -2.428 4.816 5.75 1 96.06 164 GLY B O 1
ATOM 4097 N N . THR B 1 165 ? -2.188 4.77 3.529 1 95.44 165 THR B N 1
ATOM 4098 C CA . THR B 1 165 ? -0.74 4.594 3.582 1 95.44 165 THR B CA 1
ATOM 4099 C C . THR B 1 165 ? -0.028 5.734 2.861 1 95.44 165 THR B C 1
ATOM 4101 O O . THR B 1 165 ? -0.608 6.801 2.654 1 95.44 165 THR B O 1
ATOM 4104 N N . HIS B 1 166 ? 1.243 5.547 2.514 1 96.44 166 HIS B N 1
ATOM 4105 C CA . HIS B 1 166 ? 2.08 6.594 1.94 1 96.44 166 HIS B CA 1
ATOM 4106 C C . HIS B 1 166 ? 1.573 7.012 0.564 1 96.44 166 HIS B C 1
ATOM 4108 O O . HIS B 1 166 ? 1.885 8.109 0.089 1 96.44 166 HIS B O 1
ATOM 4114 N N . ILE B 1 167 ? 0.778 6.195 -0.07 1 94.75 167 ILE B N 1
ATOM 4115 C CA . ILE B 1 167 ? 0.392 6.465 -1.45 1 94.75 167 ILE B CA 1
ATOM 4116 C C . ILE B 1 167 ? -0.954 7.184 -1.479 1 94.75 167 ILE B C 1
ATOM 4118 O O . ILE B 1 167 ? -1.508 7.438 -2.553 1 94.75 167 ILE B O 1
ATOM 4122 N N . GLN B 1 168 ? -1.5 7.551 -0.358 1 97.12 168 GLN B N 1
ATOM 4123 C CA . GLN B 1 168 ? -2.801 8.211 -0.301 1 97.12 168 GLN B CA 1
ATOM 4124 C C . GLN B 1 168 ? -2.773 9.547 -1.029 1 97.12 168 GLN B C 1
ATOM 4126 O O . GLN B 1 168 ? -1.979 10.43 -0.69 1 97.12 168 GLN B O 1
ATOM 4131 N N . THR B 1 169 ? -3.686 9.719 -1.918 1 98 169 THR B N 1
ATOM 4132 C CA . THR B 1 169 ? -3.703 10.883 -2.793 1 98 169 THR B CA 1
ATOM 4133 C C . THR B 1 169 ? -4.23 12.109 -2.051 1 98 169 THR B C 1
ATOM 4135 O O . THR B 1 169 ? -3.648 13.195 -2.141 1 98 169 THR B O 1
ATOM 4138 N N . ALA B 1 170 ? -5.277 11.953 -1.281 1 98.62 170 ALA B N 1
ATOM 4139 C CA . ALA B 1 170 ? -5.926 13.094 -0.642 1 98.62 170 ALA B CA 1
ATOM 4140 C C . ALA B 1 170 ? -4.996 13.766 0.36 1 98.62 170 ALA B C 1
ATOM 4142 O O . ALA B 1 170 ? -4.906 15 0.406 1 98.62 170 ALA B O 1
ATOM 4143 N N . PHE B 1 171 ? -4.336 12.977 1.163 1 98.69 171 PHE B N 1
ATOM 4144 C CA . PHE B 1 171 ? -3.428 13.516 2.166 1 98.69 171 PHE B CA 1
ATOM 4145 C C . PHE B 1 171 ? -2.299 14.297 1.506 1 98.69 171 PHE B C 1
ATOM 4147 O O . PHE B 1 171 ? -2.008 15.43 1.898 1 98.69 171 PHE B O 1
ATOM 4154 N N . ALA B 1 172 ? -1.662 13.688 0.521 1 98.75 172 ALA B N 1
ATOM 4155 C CA . ALA B 1 172 ? -0.569 14.352 -0.189 1 98.75 172 ALA B CA 1
ATOM 4156 C C . ALA B 1 172 ? -1.038 15.656 -0.826 1 98.75 172 ALA B C 1
ATOM 4158 O O . ALA B 1 172 ? -0.376 16.688 -0.7 1 98.75 172 ALA B O 1
ATOM 4159 N N . MET B 1 173 ? -2.164 15.609 -1.461 1 98.81 173 MET B N 1
ATOM 4160 C CA . MET B 1 173 ? -2.707 16.797 -2.104 1 98.81 173 MET B CA 1
ATOM 4161 C C . MET B 1 173 ? -2.953 17.906 -1.08 1 98.81 173 MET B C 1
ATOM 4163 O O . MET B 1 173 ? -2.74 19.078 -1.368 1 98.81 173 MET B O 1
ATOM 4167 N N . GLY B 1 174 ? -3.408 17.5 0.065 1 98.56 174 GLY B N 1
ATOM 4168 C CA . GLY B 1 174 ? -3.611 18.484 1.117 1 98.56 174 GLY B CA 1
ATOM 4169 C C . GLY B 1 174 ? -2.336 19.203 1.523 1 98.56 174 GLY B C 1
ATOM 4170 O O . GLY B 1 174 ? -2.312 20.422 1.641 1 98.56 174 GLY B O 1
ATOM 4171 N N . LEU B 1 175 ? -1.287 18.438 1.75 1 98.69 175 LEU B N 1
ATOM 4172 C CA . LEU B 1 175 ? -0.003 19.016 2.129 1 98.69 175 LEU B CA 1
ATOM 4173 C C . LEU B 1 175 ? 0.542 19.906 1.016 1 98.69 175 LEU B C 1
ATOM 4175 O O . LEU B 1 175 ? 1.095 20.984 1.283 1 98.69 175 LEU B O 1
ATOM 4179 N N . ILE B 1 176 ? 0.38 19.469 -0.231 1 98.75 176 ILE B N 1
ATOM 4180 C CA . ILE B 1 176 ? 0.855 20.234 -1.379 1 98.75 176 ILE B CA 1
ATOM 4181 C C . ILE B 1 176 ? 0.059 21.531 -1.501 1 98.75 176 ILE B C 1
ATOM 4183 O O . ILE B 1 176 ? 0.621 22.578 -1.812 1 98.75 176 ILE B O 1
ATOM 4187 N N . TRP B 1 177 ? -1.207 21.453 -1.277 1 98.44 177 TRP B N 1
ATOM 4188 C CA . TRP B 1 177 ? -2.059 22.641 -1.293 1 98.44 177 TRP B CA 1
ATOM 4189 C C . TRP B 1 177 ? -1.573 23.672 -0.278 1 98.44 177 TRP B C 1
ATOM 4191 O O . TRP B 1 177 ? -1.42 24.844 -0.606 1 98.44 177 TRP B O 1
ATOM 4201 N N . ASP B 1 178 ? -1.333 23.234 0.93 1 97.88 178 ASP B N 1
ATOM 4202 C CA . ASP B 1 178 ? -0.875 24.156 1.974 1 97.88 178 ASP B CA 1
ATOM 4203 C C . ASP B 1 178 ? 0.439 24.828 1.58 1 97.88 178 ASP B C 1
ATOM 4205 O O . ASP B 1 178 ? 0.622 26.016 1.802 1 97.88 178 ASP B O 1
ATOM 4209 N N . TRP B 1 179 ? 1.314 24.031 1.021 1 98.19 179 TRP B N 1
ATOM 4210 C CA . TRP B 1 179 ? 2.568 24.578 0.517 1 98.19 179 TRP B CA 1
ATOM 4211 C C . TRP B 1 179 ? 2.309 25.594 -0.585 1 98.19 179 TRP B C 1
ATOM 4213 O O . TRP B 1 179 ? 2.93 26.672 -0.612 1 98.19 179 TRP B O 1
ATOM 4223 N N . SER B 1 180 ? 1.44 25.25 -1.541 1 98.06 180 SER B N 1
ATOM 4224 C CA . SER B 1 180 ? 1.165 26.125 -2.674 1 98.06 180 SER B CA 1
ATOM 4225 C C . SER B 1 180 ? 0.613 27.469 -2.211 1 98.06 180 SER B C 1
ATOM 4227 O O . SER B 1 180 ? 0.897 28.516 -2.814 1 98.06 180 SER B O 1
ATOM 4229 N N . LYS B 1 181 ? -0.154 27.484 -1.137 1 96 181 LYS B N 1
ATOM 4230 C CA . LYS B 1 181 ? -0.683 28.719 -0.575 1 96 181 LYS B CA 1
ATOM 4231 C C . LYS B 1 181 ? 0.426 29.547 0.068 1 96 181 LYS B C 1
ATOM 4233 O O . LYS B 1 181 ? 0.449 30.781 -0.067 1 96 181 LYS B O 1
ATOM 4238 N N . THR B 1 182 ? 1.301 28.859 0.727 1 95.44 182 THR B N 1
ATOM 4239 C CA . THR B 1 182 ? 2.414 29.531 1.392 1 95.44 182 THR B CA 1
ATOM 4240 C C . THR B 1 182 ? 3.348 30.172 0.37 1 95.44 182 THR B C 1
ATOM 4242 O O . THR B 1 182 ? 3.906 31.25 0.619 1 95.44 182 THR B O 1
ATOM 4245 N N . THR B 1 183 ? 3.463 29.562 -0.807 1 96.62 183 THR B N 1
ATOM 4246 C CA . THR B 1 183 ? 4.426 30.016 -1.805 1 96.62 183 THR B CA 1
ATOM 4247 C C . THR B 1 183 ? 3.727 30.812 -2.904 1 96.62 183 THR B C 1
ATOM 4249 O O . THR B 1 183 ? 4.375 31.297 -3.832 1 96.62 183 THR B O 1
ATOM 4252 N N . ASP B 1 184 ? 2.432 30.906 -2.861 1 96.62 184 ASP B N 1
ATOM 4253 C CA . ASP B 1 184 ? 1.612 31.562 -3.869 1 96.62 184 ASP B CA 1
ATOM 4254 C C . ASP B 1 184 ? 1.833 30.953 -5.25 1 96.62 184 ASP B C 1
ATOM 4256 O O . ASP B 1 184 ? 1.999 31.672 -6.238 1 96.62 184 ASP B O 1
ATOM 4260 N N . ASN B 1 185 ? 2.02 29.703 -5.258 1 97.5 185 ASN B N 1
ATOM 4261 C CA . ASN B 1 185 ? 2.113 28.969 -6.52 1 97.5 185 ASN B CA 1
ATOM 4262 C C . ASN B 1 185 ? 0.733 28.703 -7.117 1 97.5 185 ASN B C 1
ATOM 4264 O O . ASN B 1 185 ? 0.166 27.625 -6.926 1 97.5 185 ASN B O 1
ATOM 4268 N N . GLN B 1 186 ? 0.288 29.516 -7.926 1 97.44 186 GLN B N 1
ATOM 4269 C CA . GLN B 1 186 ? -1.076 29.484 -8.438 1 97.44 186 GLN B CA 1
ATOM 4270 C C . GLN B 1 186 ? -1.263 28.328 -9.43 1 97.44 186 GLN B C 1
ATOM 4272 O O . GLN B 1 186 ? -2.344 27.75 -9.508 1 97.44 186 GLN B O 1
ATOM 4277 N N . ASP B 1 187 ? -0.216 28.031 -10.109 1 97.12 187 ASP B N 1
ATOM 4278 C CA . ASP B 1 187 ? -0.294 26.969 -11.094 1 97.12 187 ASP B CA 1
ATOM 4279 C C . ASP B 1 187 ? -0.58 25.625 -10.43 1 97.12 187 ASP B C 1
ATOM 4281 O O . ASP B 1 187 ? -1.504 24.906 -10.828 1 97.12 187 ASP B O 1
ATOM 4285 N N . LEU B 1 188 ? 0.181 25.297 -9.484 1 97.88 188 LEU B N 1
ATOM 4286 C CA . LEU B 1 188 ? -0.004 24.031 -8.781 1 97.88 188 LEU B CA 1
ATOM 4287 C C . LEU B 1 188 ? -1.312 24.031 -7.996 1 97.88 188 LEU B C 1
ATOM 4289 O O . LEU B 1 188 ? -1.999 23.016 -7.926 1 97.88 188 LEU B O 1
ATOM 4293 N N . ALA B 1 189 ? -1.654 25.141 -7.387 1 98.12 189 ALA B N 1
ATOM 4294 C CA . ALA B 1 189 ? -2.926 25.266 -6.68 1 98.12 189 ALA B CA 1
ATOM 4295 C C . ALA B 1 189 ? -4.102 24.984 -7.609 1 98.12 189 ALA B C 1
ATOM 4297 O O . ALA B 1 189 ? -5.047 24.281 -7.23 1 98.12 189 ALA B O 1
ATOM 4298 N N . GLY B 1 190 ? -4.004 25.547 -8.797 1 98.31 190 GLY B N 1
ATOM 4299 C CA . GLY B 1 190 ? -5.055 25.312 -9.773 1 98.31 190 GLY B CA 1
ATOM 4300 C C . GLY B 1 190 ? -5.18 23.859 -10.172 1 98.31 190 GLY B C 1
ATOM 4301 O O . GLY B 1 190 ? -6.289 23.328 -10.273 1 98.31 190 GLY B O 1
ATOM 4302 N N . LEU B 1 191 ? -4.062 23.25 -10.398 1 98.56 191 LEU B N 1
ATOM 4303 C CA . LEU B 1 191 ? -4.051 21.828 -10.766 1 98.56 191 LEU B CA 1
ATOM 4304 C C . LEU B 1 191 ? -4.625 20.969 -9.641 1 98.56 191 LEU B C 1
ATOM 4306 O O . LEU B 1 191 ? -5.383 20.031 -9.898 1 98.56 191 LEU B O 1
ATOM 4310 N N . LEU B 1 192 ? -4.281 21.281 -8.438 1 98.69 192 LEU B N 1
ATOM 4311 C CA . LEU B 1 192 ? -4.785 20.547 -7.277 1 98.69 192 LEU B CA 1
ATOM 4312 C C . LEU B 1 192 ? -6.301 20.656 -7.184 1 98.69 192 LEU B C 1
ATOM 4314 O O . LEU B 1 192 ? -6.984 19.672 -6.934 1 98.69 192 LEU B O 1
ATOM 4318 N N . LYS B 1 193 ? -6.766 21.844 -7.352 1 98.06 193 LYS B N 1
ATOM 4319 C CA . LYS B 1 193 ? -8.211 22.062 -7.301 1 98.06 193 LYS B CA 1
ATOM 4320 C C . LYS B 1 193 ? -8.93 21.266 -8.383 1 98.06 193 LYS B C 1
ATOM 4322 O O . LYS B 1 193 ? -9.953 20.641 -8.117 1 98.06 193 LYS B O 1
ATOM 4327 N N . GLU B 1 194 ? -8.375 21.297 -9.523 1 98.25 194 GLU B N 1
ATOM 4328 C CA . GLU B 1 194 ? -8.945 20.562 -10.648 1 98.25 194 GLU B CA 1
ATOM 4329 C C . GLU B 1 194 ? -8.969 19.062 -10.359 1 98.25 194 GLU B C 1
ATOM 4331 O O . GLU B 1 194 ? -9.992 18.406 -10.562 1 98.25 194 GLU B O 1
ATOM 4336 N N . ARG B 1 195 ? -7.891 18.516 -9.938 1 97.88 195 ARG B N 1
ATOM 4337 C CA . ARG B 1 195 ? -7.789 17.078 -9.68 1 97.88 195 ARG B CA 1
ATOM 4338 C C . ARG B 1 195 ? -8.68 16.672 -8.516 1 97.88 195 ARG B C 1
ATOM 4340 O O . ARG B 1 195 ? -9.297 15.602 -8.547 1 97.88 195 ARG B O 1
ATOM 4347 N N . ALA B 1 196 ? -8.695 17.469 -7.465 1 98.06 196 ALA B N 1
ATOM 4348 C CA . ALA B 1 196 ? -9.555 17.172 -6.324 1 98.06 196 ALA B CA 1
ATOM 4349 C C . ALA B 1 196 ? -11.016 17.094 -6.742 1 98.06 196 ALA B C 1
ATOM 4351 O O . ALA B 1 196 ? -11.758 16.219 -6.285 1 98.06 196 ALA B O 1
ATOM 4352 N N . LYS B 1 197 ? -11.422 18.062 -7.551 1 97.94 197 LYS B N 1
ATOM 4353 C CA . LYS B 1 197 ? -12.789 18.047 -8.062 1 97.94 197 LYS B CA 1
ATOM 4354 C C . LYS B 1 197 ? -13.062 16.766 -8.859 1 97.94 197 LYS B C 1
ATOM 4356 O O . LYS B 1 197 ? -14.094 16.125 -8.68 1 97.94 197 LYS B O 1
ATOM 4361 N N . MET B 1 198 ? -12.141 16.438 -9.688 1 96.62 198 MET B N 1
ATOM 4362 C CA . MET B 1 198 ? -12.281 15.258 -10.547 1 96.62 198 MET B CA 1
ATOM 4363 C C . MET B 1 198 ? -12.367 13.984 -9.719 1 96.62 198 MET B C 1
ATOM 4365 O O . MET B 1 198 ? -13.203 13.117 -9.992 1 96.62 198 MET B O 1
ATOM 4369 N N . PHE B 1 199 ? -11.617 13.844 -8.711 1 96.56 199 PHE B N 1
ATOM 4370 C CA . PHE B 1 199 ? -11.461 12.594 -7.984 1 96.56 199 PHE B CA 1
ATOM 4371 C C . PHE B 1 199 ? -12.531 12.453 -6.914 1 96.56 199 PHE B C 1
ATOM 4373 O O . PHE B 1 199 ? -12.977 11.344 -6.613 1 96.56 199 PHE B O 1
ATOM 4380 N N . TYR B 1 200 ? -12.984 13.594 -6.309 1 97.38 200 TYR B N 1
ATOM 4381 C CA . TYR B 1 200 ? -13.641 13.422 -5.02 1 97.38 200 TYR B CA 1
ATOM 4382 C C . TYR B 1 200 ? -14.984 14.141 -4.988 1 97.38 200 TYR B C 1
ATOM 4384 O O . TYR B 1 200 ? -15.844 13.828 -4.164 1 97.38 200 TYR B O 1
ATOM 4392 N N . HIS B 1 201 ? -15.172 15.125 -5.816 1 97.44 201 HIS B N 1
ATOM 4393 C CA . HIS B 1 201 ? -16.344 15.992 -5.703 1 97.44 201 HIS B CA 1
ATOM 4394 C C . HIS B 1 201 ? -17.641 15.188 -5.828 1 97.44 201 HIS B C 1
ATOM 4396 O O . HIS B 1 201 ? -18.641 15.508 -5.184 1 97.44 201 HIS B O 1
ATOM 4402 N N . GLY B 1 202 ? -17.625 14.141 -6.617 1 96.06 202 GLY B N 1
ATOM 4403 C CA . GLY B 1 202 ? -18.828 13.383 -6.898 1 96.06 202 GLY B CA 1
ATOM 4404 C C . GLY B 1 202 ? -19.047 12.234 -5.93 1 96.06 202 GLY B C 1
ATOM 4405 O O . GLY B 1 202 ? -20.047 11.516 -6.027 1 96.06 202 GLY B O 1
ATOM 4406 N N . ASP B 1 203 ? -18.172 12.047 -4.973 1 96 203 ASP B N 1
ATOM 4407 C CA . ASP B 1 203 ? -18.297 10.938 -4.035 1 96 203 ASP B CA 1
ATOM 4408 C C . ASP B 1 203 ? -19.5 11.117 -3.121 1 96 203 ASP B C 1
ATOM 4410 O O . ASP B 1 203 ? -19.766 12.227 -2.65 1 96 203 ASP B O 1
ATOM 4414 N N . ARG B 1 204 ? -20.281 10.055 -2.953 1 95.88 204 ARG B N 1
ATOM 4415 C CA . ARG B 1 204 ? -21.469 10.047 -2.109 1 95.88 204 ARG B CA 1
ATOM 4416 C C . ARG B 1 204 ? -21.531 8.789 -1.247 1 95.88 204 ARG B C 1
ATOM 4418 O O . ARG B 1 204 ? -21.141 7.711 -1.694 1 95.88 204 ARG B O 1
ATOM 4425 N N . ASN B 1 205 ? -22.016 8.977 -0.063 1 94.69 205 ASN B N 1
ATOM 4426 C CA . ASN B 1 205 ? -22.219 7.852 0.845 1 94.69 205 ASN B CA 1
ATOM 4427 C C . ASN B 1 205 ? -20.969 6.988 0.967 1 94.69 205 ASN B C 1
ATOM 4429 O O . ASN B 1 205 ? -21.031 5.777 0.743 1 94.69 205 ASN B O 1
ATOM 4433 N N . TYR B 1 206 ? -19.891 7.656 1.187 1 94.75 206 TYR B N 1
ATOM 4434 C CA . TYR B 1 206 ? -18.594 6.977 1.245 1 94.75 206 TYR B CA 1
ATOM 4435 C C . TYR B 1 206 ? -18.516 6.078 2.473 1 94.75 206 TYR B C 1
ATOM 4437 O O . TYR B 1 206 ? -19.016 6.426 3.543 1 94.75 206 TYR B O 1
ATOM 4445 N N . PRO B 1 207 ? -17.906 4.918 2.383 1 92.19 207 PRO B N 1
ATOM 4446 C CA . PRO B 1 207 ? -18.031 3.838 3.365 1 92.19 207 PRO B CA 1
ATOM 4447 C C . PRO B 1 207 ? -17.078 4.008 4.547 1 92.19 207 PRO B C 1
ATOM 4449 O O . PRO B 1 207 ? -16.188 3.17 4.758 1 92.19 207 PRO B O 1
ATOM 4452 N N . LEU B 1 208 ? -17.328 4.91 5.453 1 93.62 208 LEU B N 1
ATOM 4453 C CA . LEU B 1 208 ? -16.516 5.152 6.641 1 93.62 208 LEU B CA 1
ATOM 4454 C C . LEU B 1 208 ? -16.438 3.902 7.512 1 93.62 208 LEU B C 1
ATOM 4456 O O . LEU B 1 208 ? -15.422 3.658 8.164 1 93.62 208 LEU B O 1
ATOM 4460 N N . HIS B 1 209 ? -17.453 3.02 7.414 1 88.75 209 HIS B N 1
ATOM 4461 C CA . HIS B 1 209 ? -17.578 1.87 8.305 1 88.75 209 HIS B CA 1
ATOM 4462 C C . HIS B 1 209 ? -16.594 0.768 7.93 1 88.75 209 HIS B C 1
ATOM 4464 O O . HIS B 1 209 ? -16.391 -0.169 8.703 1 88.75 209 HIS B O 1
ATOM 4470 N N . ILE B 1 210 ? -15.961 0.856 6.809 1 90.31 210 ILE B N 1
ATOM 4471 C CA . ILE B 1 210 ? -15.055 -0.216 6.406 1 90.31 210 ILE B CA 1
ATOM 4472 C C . ILE B 1 210 ? -13.633 0.115 6.852 1 90.31 210 ILE B C 1
ATOM 4474 O O . ILE B 1 210 ? -12.727 -0.704 6.703 1 90.31 210 ILE B O 1
ATOM 4478 N N . GLU B 1 211 ? -13.43 1.291 7.426 1 91.44 211 GLU B N 1
ATOM 4479 C CA . GLU B 1 211 ? -12.117 1.665 7.953 1 91.44 211 GLU B CA 1
ATOM 4480 C C . GLU B 1 211 ? -11.883 1.054 9.328 1 91.44 211 GLU B C 1
ATOM 4482 O O . GLU B 1 211 ? -12.828 0.888 10.109 1 91.44 211 GLU B O 1
ATOM 4487 N N . PRO B 1 212 ? -10.602 0.772 9.703 1 92.62 212 PRO B N 1
ATOM 4488 C CA . PRO B 1 212 ? -9.383 0.952 8.914 1 92.62 212 PRO B CA 1
ATOM 4489 C C . PRO B 1 212 ? -9.07 -0.245 8.016 1 92.62 212 PRO B C 1
ATOM 4491 O O . PRO B 1 212 ? -9.625 -1.331 8.227 1 92.62 212 PRO B O 1
ATOM 4494 N N . LEU B 1 213 ? -8.32 0.037 6.996 1 88.88 213 LEU B N 1
ATOM 4495 C CA . LEU B 1 213 ? -7.629 -1.058 6.324 1 88.88 213 LEU B CA 1
ATOM 4496 C C . LEU B 1 213 ? -6.41 -1.506 7.125 1 88.88 213 LEU B C 1
ATOM 4498 O O . LEU B 1 213 ? -5.941 -0.783 8.008 1 88.88 213 LEU B O 1
ATOM 4502 N N . GLY B 1 214 ? -5.867 -2.66 6.98 1 85.75 214 GLY B N 1
ATOM 4503 C CA . GLY B 1 214 ? -4.91 -3.365 7.816 1 85.75 214 GLY B CA 1
ATOM 4504 C C . GLY B 1 214 ? -3.631 -2.584 8.047 1 85.75 214 GLY B C 1
ATOM 4505 O O . GLY B 1 214 ? -2.898 -2.854 9.008 1 85.75 214 GLY B O 1
ATOM 4506 N N . CYS B 1 215 ? -3.252 -1.513 7.293 1 88.44 215 CYS B N 1
ATOM 4507 C CA . CYS B 1 215 ? -1.979 -0.824 7.477 1 88.44 215 CYS B CA 1
ATOM 4508 C C . CYS B 1 215 ? -2.174 0.688 7.48 1 88.44 215 CYS B C 1
ATOM 4510 O O . CYS B 1 215 ? -1.237 1.438 7.195 1 88.44 215 CYS B O 1
ATOM 4512 N N . ASP B 1 216 ? -3.324 1.12 7.883 1 94.5 216 ASP B N 1
ATOM 4513 C CA . ASP B 1 216 ? -3.646 2.539 7.766 1 94.5 216 ASP B CA 1
ATOM 4514 C C . ASP B 1 216 ? -2.998 3.346 8.891 1 94.5 216 ASP B C 1
ATOM 4516 O O . ASP B 1 216 ? -3.127 2.996 10.062 1 94.5 216 ASP B O 1
ATOM 4520 N N . PHE B 1 217 ? -2.244 4.332 8.547 1 95.5 217 PHE B N 1
ATOM 4521 C CA . PHE B 1 217 ? -1.867 5.336 9.539 1 95.5 217 PHE B CA 1
ATOM 4522 C C . PHE B 1 217 ? -2.502 6.68 9.211 1 95.5 217 PHE B C 1
ATOM 4524 O O . PHE B 1 217 ? -2.354 7.645 9.969 1 95.5 217 PHE B O 1
ATOM 4531 N N . LEU B 1 218 ? -3.197 6.77 8.047 1 97.62 218 LEU B N 1
ATOM 4532 C CA . LEU B 1 218 ? -4.082 7.852 7.629 1 97.62 218 LEU B CA 1
ATOM 4533 C C . LEU B 1 218 ? -5.5 7.34 7.398 1 97.62 218 LEU B C 1
ATOM 4535 O O . LEU B 1 218 ? -5.688 6.219 6.926 1 97.62 218 LEU B O 1
ATOM 4539 N N . SER B 1 219 ? -6.469 8.164 7.742 1 97.25 219 SER B N 1
ATOM 4540 C CA . SER B 1 219 ? -7.84 7.773 7.441 1 97.25 219 SER B CA 1
ATOM 4541 C C . SER B 1 219 ? -8.141 7.922 5.953 1 97.25 219 SER B C 1
ATOM 4543 O O . SER B 1 219 ? -8.023 9.016 5.395 1 97.25 219 SER B O 1
ATOM 4545 N N . PRO B 1 220 ? -8.609 6.859 5.281 1 94.38 220 PRO B N 1
ATOM 4546 C CA . PRO B 1 220 ? -8.984 6.996 3.875 1 94.38 220 PRO B CA 1
ATOM 4547 C C . PRO B 1 220 ? -10.133 7.984 3.666 1 94.38 220 PRO B C 1
ATOM 4549 O O . PRO B 1 220 ? -10.062 8.844 2.785 1 94.38 220 PRO B O 1
ATOM 4552 N N . THR B 1 221 ? -11.133 7.91 4.473 1 97 221 THR B N 1
ATOM 4553 C CA . THR B 1 221 ? -12.359 8.688 4.309 1 97 221 THR B CA 1
ATOM 4554 C C . THR B 1 221 ? -12.164 10.125 4.777 1 97 221 THR B C 1
ATOM 4556 O O . THR B 1 221 ? -12.469 11.07 4.047 1 97 221 THR B O 1
ATOM 4559 N N . LEU B 1 222 ? -11.586 10.305 5.941 1 98.56 222 LEU B N 1
ATOM 4560 C CA . LEU B 1 222 ? -11.477 11.641 6.516 1 98.56 222 LEU B CA 1
ATOM 4561 C C . LEU B 1 222 ? -10.461 12.484 5.754 1 98.56 222 LEU B C 1
ATOM 4563 O O . LEU B 1 222 ? -10.586 13.703 5.684 1 98.56 222 LEU B O 1
ATOM 4567 N N . ALA B 1 223 ? -9.469 11.82 5.188 1 98.56 223 ALA B N 1
ATOM 4568 C CA . ALA B 1 223 ? -8.484 12.547 4.398 1 98.56 223 ALA B CA 1
ATOM 4569 C C . ALA B 1 223 ? -9.133 13.25 3.213 1 98.56 223 ALA B C 1
ATOM 4571 O O . ALA B 1 223 ? -8.766 14.375 2.867 1 98.56 223 ALA B O 1
ATOM 4572 N N . GLU B 1 224 ? -10.055 12.562 2.602 1 98.31 224 GLU B N 1
ATOM 4573 C CA . GLU B 1 224 ? -10.789 13.156 1.492 1 98.31 224 GLU B CA 1
ATOM 4574 C C . GLU B 1 224 ? -11.562 14.391 1.944 1 98.31 224 GLU B C 1
ATOM 4576 O O . GLU B 1 224 ? -11.516 15.438 1.29 1 98.31 224 GLU B O 1
ATOM 4581 N N . ALA B 1 225 ? -12.234 14.273 3.033 1 98.75 225 ALA B N 1
ATOM 4582 C CA . ALA B 1 225 ? -13.008 15.398 3.555 1 98.75 225 ALA B CA 1
ATOM 4583 C C . ALA B 1 225 ? -12.086 16.547 3.965 1 98.75 225 ALA B C 1
ATOM 4585 O O . ALA B 1 225 ? -12.398 17.719 3.717 1 98.75 225 ALA B O 1
ATOM 4586 N N . ASP B 1 226 ? -11.008 16.203 4.625 1 98.75 226 ASP B N 1
ATOM 4587 C CA . ASP B 1 226 ? -10.031 17.203 5.043 1 98.75 226 ASP B CA 1
ATOM 4588 C C . ASP B 1 226 ? -9.461 17.953 3.84 1 98.75 226 ASP B C 1
ATOM 4590 O O . ASP B 1 226 ? -9.164 19.141 3.922 1 98.75 226 ASP B O 1
ATOM 4594 N N . LEU B 1 227 ? -9.281 17.234 2.754 1 98.75 227 LEU B N 1
ATOM 4595 C CA . LEU B 1 227 ? -8.82 17.859 1.521 1 98.75 227 LEU B CA 1
ATOM 4596 C C . LEU B 1 227 ? -9.891 18.781 0.951 1 98.75 227 LEU B C 1
ATOM 4598 O O . LEU B 1 227 ? -9.609 19.938 0.605 1 98.75 227 LEU B O 1
ATOM 4602 N N . MET B 1 228 ? -11.094 18.312 0.866 1 98.62 228 MET B N 1
ATOM 4603 C CA . MET B 1 228 ? -12.164 19.016 0.171 1 98.62 228 MET B CA 1
ATOM 4604 C C . MET B 1 228 ? -12.523 20.312 0.899 1 98.62 228 MET B C 1
ATOM 4606 O O . MET B 1 228 ? -12.883 21.297 0.267 1 98.62 228 MET B O 1
ATOM 4610 N N . ARG B 1 229 ? -12.391 20.312 2.223 1 98.44 229 ARG B N 1
ATOM 4611 C CA . ARG B 1 229 ? -12.711 21.531 2.961 1 98.44 229 ARG B CA 1
ATOM 4612 C C . ARG B 1 229 ? -11.797 22.672 2.555 1 98.44 229 ARG B C 1
ATOM 4614 O O . ARG B 1 229 ? -12.109 23.844 2.791 1 98.44 229 ARG B O 1
ATOM 4621 N N . ARG B 1 230 ? -10.648 22.344 1.977 1 97.81 230 ARG B N 1
ATOM 4622 C CA . ARG B 1 230 ? -9.672 23.344 1.562 1 97.81 230 ARG B CA 1
ATOM 4623 C C . ARG B 1 230 ? -10.109 24.047 0.282 1 97.81 230 ARG B C 1
ATOM 4625 O O . ARG B 1 230 ? -9.664 25.156 -0.01 1 97.81 230 ARG B O 1
ATOM 4632 N N . PHE B 1 231 ? -10.953 23.406 -0.49 1 96.94 231 PHE B N 1
ATOM 4633 C CA . PHE B 1 231 ? -11.289 23.906 -1.815 1 96.94 231 PHE B CA 1
ATOM 4634 C C . PHE B 1 231 ? -12.695 24.5 -1.832 1 96.94 231 PHE B C 1
ATOM 4636 O O . PHE B 1 231 ? -13.055 25.234 -2.748 1 96.94 231 PHE B O 1
ATOM 4643 N N . LEU B 1 232 ? -13.5 24.203 -0.883 1 97.5 232 LEU B N 1
ATOM 4644 C CA . LEU B 1 232 ? -14.898 24.609 -0.863 1 97.5 232 LEU B CA 1
ATOM 4645 C C . LEU B 1 232 ? -15.141 25.672 0.209 1 97.5 232 LEU B C 1
ATOM 4647 O O . LEU B 1 232 ? -14.477 25.672 1.249 1 97.5 232 LEU B O 1
ATOM 4651 N N . ASP B 1 233 ? -16.047 26.609 -0.075 1 97.5 233 ASP B N 1
ATOM 4652 C CA . ASP B 1 233 ? -16.469 27.484 1.001 1 97.5 233 ASP B CA 1
ATOM 4653 C C . ASP B 1 233 ? -17.312 26.734 2.029 1 97.5 233 ASP B C 1
ATOM 4655 O O . ASP B 1 233 ? -17.734 25.609 1.783 1 97.5 233 ASP B O 1
ATOM 4659 N N . ALA B 1 234 ? -17.562 27.344 3.119 1 98.31 234 ALA B N 1
ATOM 4660 C CA . ALA B 1 234 ? -18.141 26.688 4.281 1 98.31 234 ALA B CA 1
ATOM 4661 C C . ALA B 1 234 ? -19.484 26.047 3.939 1 98.31 234 ALA B C 1
ATOM 4663 O O . ALA B 1 234 ? -19.75 24.906 4.301 1 98.31 234 ALA B O 1
ATOM 4664 N N . GLU B 1 235 ? -20.344 26.719 3.256 1 98.5 235 GLU B N 1
ATOM 4665 C CA . GLU B 1 235 ? -21.688 26.219 2.939 1 98.5 235 GLU B CA 1
ATOM 4666 C C . GLU B 1 235 ? -21.625 25.047 1.957 1 98.5 235 GLU B C 1
ATOM 4668 O O . GLU B 1 235 ? -22.297 24.031 2.146 1 98.5 235 GLU B O 1
ATOM 4673 N N . ASN B 1 236 ? -20.828 25.234 0.914 1 98.44 236 ASN B N 1
ATOM 4674 C CA . ASN B 1 236 ? -20.672 24.188 -0.076 1 98.44 236 ASN B CA 1
ATOM 4675 C C . ASN B 1 236 ? -20.016 22.953 0.523 1 98.44 236 ASN B C 1
ATOM 4677 O O . ASN B 1 236 ? -20.344 21.812 0.16 1 98.44 236 ASN B O 1
ATOM 4681 N N . PHE B 1 237 ? -19.094 23.234 1.371 1 98.69 237 PHE B N 1
ATOM 4682 C CA . PHE B 1 237 ? -18.438 22.109 2.039 1 98.69 237 PHE B CA 1
ATOM 4683 C C . PHE B 1 237 ? -19.422 21.359 2.922 1 98.69 237 PHE B C 1
ATOM 4685 O O . PHE B 1 237 ? -19.438 20.125 2.922 1 98.69 237 PHE B O 1
ATOM 4692 N N . ALA B 1 238 ? -20.188 22.078 3.684 1 98.75 238 ALA B N 1
ATOM 4693 C CA . ALA B 1 238 ? -21.188 21.453 4.547 1 98.75 238 ALA B CA 1
ATOM 4694 C C . ALA B 1 238 ? -22.125 20.562 3.74 1 98.75 238 ALA B C 1
ATOM 4696 O O . ALA B 1 238 ? -22.453 19.453 4.16 1 98.75 238 ALA B O 1
ATOM 4697 N N . ASN B 1 239 ? -22.578 21.031 2.623 1 98.62 239 ASN B N 1
ATOM 4698 C CA . ASN B 1 239 ? -23.469 20.266 1.754 1 98.62 239 ASN B CA 1
ATOM 4699 C C . ASN B 1 239 ? -22.766 19.031 1.191 1 98.62 239 ASN B C 1
ATOM 4701 O O . ASN B 1 239 ? -23.328 17.938 1.211 1 98.62 239 ASN B O 1
ATOM 4705 N N . TRP B 1 240 ? -21.547 19.234 0.688 1 98.75 240 TRP B N 1
ATOM 4706 C CA . TRP B 1 240 ? -20.766 18.125 0.144 1 98.75 240 TRP B CA 1
ATOM 4707 C C . TRP B 1 240 ? -20.531 17.062 1.203 1 98.75 240 TRP B C 1
ATOM 4709 O O . TRP B 1 240 ? -20.688 15.867 0.934 1 98.75 240 TRP B O 1
ATOM 4719 N N . LEU B 1 241 ? -20.156 17.516 2.395 1 98.81 241 LEU B N 1
ATOM 4720 C CA . LEU B 1 241 ? -19.906 16.578 3.486 1 98.81 241 LEU B CA 1
ATOM 4721 C C . LEU B 1 241 ? -21.156 15.766 3.816 1 98.81 241 LEU B C 1
ATOM 4723 O O . LEU B 1 241 ? -21.062 14.57 4.117 1 98.81 241 LEU B O 1
ATOM 4727 N N . GLY B 1 242 ? -22.328 16.422 3.814 1 98.44 242 GLY B N 1
ATOM 4728 C CA . GLY B 1 242 ? -23.578 15.758 4.07 1 98.44 242 GLY B CA 1
ATOM 4729 C C . GLY B 1 242 ? -23.891 14.656 3.068 1 98.44 242 GLY B C 1
ATOM 4730 O O . GLY B 1 242 ? -24.484 13.641 3.418 1 98.44 242 GLY B O 1
ATOM 4731 N N . GLU B 1 243 ? -23.5 14.828 1.82 1 98.25 243 GLU B N 1
ATOM 4732 C CA . GLU B 1 243 ? -23.688 13.812 0.788 1 98.25 243 GLU B CA 1
ATOM 4733 C C . GLU B 1 243 ? -22.609 12.734 0.883 1 98.25 243 GLU B C 1
ATOM 4735 O O . GLU B 1 243 ? -22.891 11.555 0.67 1 98.25 243 GLU B O 1
ATOM 4740 N N . PHE B 1 244 ? -21.422 13.18 1.225 1 98.19 244 PHE B N 1
ATOM 4741 C CA . PHE B 1 244 ? -20.25 12.305 1.304 1 98.19 244 PHE B CA 1
ATOM 4742 C C . PHE B 1 244 ? -20.359 11.375 2.51 1 98.19 244 PHE B C 1
ATOM 4744 O O . PHE B 1 244 ? -20.125 10.172 2.389 1 98.19 244 PHE B O 1
ATOM 4751 N N . LEU B 1 245 ? -20.703 11.898 3.656 1 97.88 245 LEU B N 1
ATOM 4752 C CA . LEU B 1 245 ? -20.891 11.172 4.91 1 97.88 245 LEU B CA 1
ATOM 4753 C C . LEU B 1 245 ? -22.25 11.523 5.535 1 97.88 245 LEU B C 1
ATOM 4755 O O . LEU B 1 245 ? -22.297 12.25 6.527 1 97.88 245 LEU B O 1
ATOM 4759 N N . PRO B 1 246 ? -23.281 10.875 5.066 1 96.75 246 PRO B N 1
ATOM 4760 C CA . PRO B 1 246 ? -24.625 11.281 5.5 1 96.75 246 PRO B CA 1
ATOM 4761 C C . PRO B 1 246 ? -24.938 10.828 6.922 1 96.75 246 PRO B C 1
ATOM 4763 O O . PRO B 1 246 ? -25.906 11.305 7.527 1 96.75 246 PRO B O 1
ATOM 4766 N N . ASN B 1 247 ? -24.078 10 7.492 1 94.62 247 ASN B N 1
ATOM 4767 C CA . ASN B 1 247 ? -24.469 9.375 8.75 1 94.62 247 ASN B CA 1
ATOM 4768 C C . ASN B 1 247 ? -23.719 9.992 9.938 1 94.62 247 ASN B C 1
ATOM 4770 O O . ASN B 1 247 ? -23.719 9.43 11.031 1 94.62 247 ASN B O 1
ATOM 4774 N N . ILE B 1 248 ? -23.047 11.094 9.766 1 96.94 248 ILE B N 1
ATOM 4775 C CA . ILE B 1 248 ? -22.469 11.797 10.906 1 96.94 248 ILE B CA 1
ATOM 4776 C C . ILE B 1 248 ? -23.578 12.258 11.844 1 96.94 248 ILE B C 1
ATOM 4778 O O . ILE B 1 248 ? -24.5 12.977 11.43 1 96.94 248 ILE B O 1
ATOM 4782 N N . PRO B 1 249 ? -23.5 11.844 13.062 1 96 249 PRO B N 1
ATOM 4783 C CA . PRO B 1 249 ? -24.578 12.227 13.984 1 96 249 PRO B CA 1
ATOM 4784 C C . PRO B 1 249 ? -24.594 13.719 14.281 1 96 249 PRO B C 1
ATOM 4786 O O . PRO B 1 249 ? -23.547 14.375 14.25 1 96 249 PRO B O 1
ATOM 4789 N N . GLU B 1 250 ? -25.766 14.18 14.672 1 92.81 250 GLU B N 1
ATOM 4790 C CA . GLU B 1 250 ? -25.922 15.578 15.062 1 92.81 250 GLU B CA 1
ATOM 4791 C C . GLU B 1 250 ? -25.828 15.75 16.578 1 92.81 250 GLU B C 1
ATOM 4793 O O . GLU B 1 250 ? -25.609 16.859 17.078 1 92.81 250 GLU B O 1
ATOM 4798 N N . THR B 1 251 ? -26 14.664 17.266 1 89.94 251 THR B N 1
ATOM 4799 C CA . THR B 1 251 ? -25.797 14.656 18.719 1 89.94 251 THR B CA 1
ATOM 4800 C C . THR B 1 251 ? -24.422 14.078 19.047 1 89.94 251 THR B C 1
ATOM 4802 O O . THR B 1 251 ? -23.922 13.203 18.344 1 89.94 251 THR B O 1
ATOM 4805 N N . PRO B 1 252 ? -23.906 14.602 20.078 1 87.69 252 PRO B N 1
ATOM 4806 C CA . PRO B 1 252 ? -22.547 14.148 20.422 1 87.69 252 PRO B CA 1
ATOM 4807 C C . PRO B 1 252 ? -22.5 12.664 20.781 1 87.69 252 PRO B C 1
ATOM 4809 O O . PRO B 1 252 ? -23.078 12.25 21.797 1 87.69 252 PRO B O 1
ATOM 4812 N N . GLU B 1 253 ? -22.062 11.898 19.859 1 87.81 253 GLU B N 1
ATOM 4813 C CA . GLU B 1 253 ? -21.812 10.461 20.016 1 87.81 253 GLU B CA 1
ATOM 4814 C C . GLU B 1 253 ? -20.406 10.094 19.578 1 87.81 253 GLU B C 1
ATOM 4816 O O . GLU B 1 253 ? -19.906 10.641 18.594 1 87.81 253 GLU B O 1
ATOM 4821 N N . ILE B 1 254 ? -19.781 9.258 20.344 1 86.19 254 ILE B N 1
ATOM 4822 C CA . ILE B 1 254 ? -18.391 8.945 20.016 1 86.19 254 ILE B CA 1
ATOM 4823 C C . ILE B 1 254 ? -18.312 7.566 19.359 1 86.19 254 ILE B C 1
ATOM 4825 O O . ILE B 1 254 ? -17.297 7.227 18.75 1 86.19 254 ILE B O 1
ATOM 4829 N N . ASP B 1 255 ? -19.375 6.809 19.312 1 90.44 255 ASP B N 1
ATOM 4830 C CA . ASP B 1 255 ? -19.328 5.402 18.922 1 90.44 255 ASP B CA 1
ATOM 4831 C C . ASP B 1 255 ? -19.359 5.258 17.406 1 90.44 255 ASP B C 1
ATOM 4833 O O . ASP B 1 255 ? -19.062 4.191 16.875 1 90.44 255 ASP B O 1
ATOM 4837 N N . TRP B 1 256 ? -19.641 6.383 16.766 1 92.94 256 TRP B N 1
ATOM 4838 C CA . TRP B 1 256 ? -19.766 6.27 15.32 1 92.94 256 TRP B CA 1
ATOM 4839 C C . TRP B 1 256 ? -18.391 6.215 14.656 1 92.94 256 TRP B C 1
ATOM 4841 O O . TRP B 1 256 ? -18.281 5.859 13.477 1 92.94 256 TRP B O 1
ATOM 4851 N N . LEU B 1 257 ? -17.312 6.535 15.336 1 95.88 257 LEU B N 1
ATOM 4852 C CA . LEU B 1 257 ? -15.93 6.391 14.883 1 95.88 257 LEU B CA 1
ATOM 4853 C C . LEU B 1 257 ? -14.992 6.191 16.078 1 95.88 257 LEU B C 1
ATOM 4855 O O . LEU B 1 257 ? -14.438 7.156 16.594 1 95.88 257 LEU B O 1
ATOM 4859 N N . SER B 1 258 ? -14.734 4.996 16.422 1 94.25 258 SER B N 1
ATOM 4860 C CA . SER B 1 258 ? -13.93 4.684 17.609 1 94.25 258 SER B CA 1
ATOM 4861 C C . SER B 1 258 ? -12.445 4.598 17.25 1 94.25 258 SER B C 1
ATOM 4863 O O . SER B 1 258 ? -12.078 4.125 16.172 1 94.25 258 SER B O 1
ATOM 4865 N N . PRO B 1 259 ? -11.594 5.113 18.125 1 94.5 259 PRO B N 1
ATOM 4866 C CA . PRO B 1 259 ? -10.164 4.922 17.891 1 94.5 259 PRO B CA 1
ATOM 4867 C C . PRO B 1 259 ? -9.766 3.449 17.859 1 94.5 259 PRO B C 1
ATOM 4869 O O . PRO B 1 259 ? -10.5 2.594 18.344 1 94.5 259 PRO B O 1
ATOM 4872 N N . VAL B 1 260 ? -8.703 3.209 17.219 1 91.56 260 VAL B N 1
ATOM 4873 C CA . VAL B 1 260 ? -8.133 1.865 17.172 1 91.56 260 VAL B CA 1
ATOM 4874 C C . VAL B 1 260 ? -7.043 1.728 18.219 1 91.56 260 VAL B C 1
ATOM 4876 O O . VAL B 1 260 ? -6.086 2.506 18.25 1 91.56 260 VAL B O 1
ATOM 4879 N N . ILE B 1 261 ? -7.172 0.768 19.078 1 85.88 261 ILE B N 1
ATOM 4880 C CA . ILE B 1 261 ? -6.18 0.524 20.125 1 85.88 261 ILE B CA 1
ATOM 4881 C C . ILE B 1 261 ? -5.348 -0.706 19.766 1 85.88 261 ILE B C 1
ATOM 4883 O O . ILE B 1 261 ? -5.867 -1.825 19.734 1 85.88 261 ILE B O 1
ATOM 4887 N N . PRO B 1 262 ? -4.141 -0.455 19.484 1 78.19 262 PRO B N 1
ATOM 4888 C CA . PRO B 1 262 ? -3.305 -1.605 19.141 1 78.19 262 PRO B CA 1
ATOM 4889 C C . PRO B 1 262 ? -3.146 -2.594 20.297 1 78.19 262 PRO B C 1
ATOM 4891 O O . PRO B 1 262 ? -3.076 -2.188 21.453 1 78.19 262 PRO B O 1
ATOM 4894 N N . SER B 1 263 ? -3.145 -3.895 20 1 75.5 263 SER B N 1
ATOM 4895 C CA . SER B 1 263 ? -2.936 -4.93 21 1 75.5 263 SER B CA 1
ATOM 4896 C C . SER B 1 263 ? -1.455 -5.102 21.328 1 75.5 263 SER B C 1
ATOM 4898 O O . SER B 1 263 ? -1.094 -5.449 22.453 1 75.5 263 SER B O 1
ATOM 4900 N N . ASN B 1 264 ? -0.595 -4.852 20.312 1 73.69 264 ASN B N 1
ATOM 4901 C CA . ASN B 1 264 ? 0.856 -4.926 20.453 1 73.69 264 ASN B CA 1
ATOM 4902 C C . ASN B 1 264 ? 1.534 -3.672 19.906 1 73.69 264 ASN B C 1
ATOM 4904 O O . ASN B 1 264 ? 1.945 -3.639 18.734 1 73.69 264 ASN B O 1
ATOM 4908 N N . PRO B 1 265 ? 1.835 -2.826 20.75 1 63.91 265 PRO B N 1
ATOM 4909 C CA . PRO B 1 265 ? 2.322 -1.53 20.281 1 63.91 265 PRO B CA 1
ATOM 4910 C C . PRO B 1 265 ? 3.754 -1.597 19.75 1 63.91 265 PRO B C 1
ATOM 4912 O O . PRO B 1 265 ? 4.211 -0.67 19.078 1 63.91 265 PRO B O 1
ATOM 4915 N N . THR B 1 266 ? 4.379 -2.697 19.984 1 64.12 266 THR B N 1
ATOM 4916 C CA . THR B 1 266 ? 5.762 -2.807 19.531 1 64.12 266 THR B CA 1
ATOM 4917 C C . THR B 1 266 ? 5.82 -3.373 18.109 1 64.12 266 THR B C 1
ATOM 4919 O O . THR B 1 266 ? 6.883 -3.373 17.484 1 64.12 266 THR B O 1
ATOM 4922 N N . ASP B 1 267 ? 4.625 -3.695 17.703 1 69.75 267 ASP B N 1
ATOM 4923 C CA . ASP B 1 267 ? 4.543 -4.191 16.344 1 69.75 267 ASP B CA 1
ATOM 4924 C C . ASP B 1 267 ? 4.512 -3.041 15.336 1 69.75 267 ASP B C 1
ATOM 4926 O O . ASP B 1 267 ? 3.697 -2.125 15.461 1 69.75 267 ASP B O 1
ATOM 4930 N N . TYR B 1 268 ? 5.402 -3.102 14.367 1 66.69 268 TYR B N 1
ATOM 4931 C CA . TYR B 1 268 ? 5.574 -2.02 13.406 1 66.69 268 TYR B CA 1
ATOM 4932 C C . TYR B 1 268 ? 4.266 -1.709 12.695 1 66.69 268 TYR B C 1
ATOM 4934 O O . TYR B 1 268 ? 3.934 -0.542 12.469 1 66.69 268 TYR B O 1
ATOM 4942 N N . GLN B 1 269 ? 3.588 -2.689 12.445 1 72.06 269 GLN B N 1
ATOM 4943 C CA . GLN B 1 269 ? 2.342 -2.477 11.719 1 72.06 269 GLN B CA 1
ATOM 4944 C C . GLN B 1 269 ? 1.27 -1.882 12.625 1 72.06 269 GLN B C 1
ATOM 4946 O O . GLN B 1 269 ? 0.491 -1.027 12.203 1 72.06 269 GLN B O 1
ATOM 4951 N N . GLN B 1 270 ? 1.372 -2.24 13.867 1 76.12 270 GLN B N 1
ATOM 4952 C CA . GLN B 1 270 ? 0.328 -1.772 14.773 1 76.12 270 GLN B CA 1
ATOM 4953 C C . GLN B 1 270 ? 0.582 -0.332 15.203 1 76.12 270 GLN B C 1
ATOM 4955 O O . GLN B 1 270 ? -0.35 0.38 15.586 1 76.12 270 GLN B O 1
ATOM 4960 N N . SER B 1 271 ? 1.862 0.091 15.07 1 81.88 271 SER B N 1
ATOM 4961 C CA . SER B 1 271 ? 2.145 1.5 15.328 1 81.88 271 SER B CA 1
ATOM 4962 C C . SER B 1 271 ? 1.417 2.398 14.328 1 81.88 271 SER B C 1
ATOM 4964 O O . SER B 1 271 ? 1.143 3.562 14.625 1 81.88 271 SER B O 1
ATOM 4966 N N . HIS B 1 272 ? 1.081 1.869 13.18 1 89.94 272 HIS B N 1
ATOM 4967 C CA . HIS B 1 272 ? 0.31 2.605 12.18 1 89.94 272 HIS B CA 1
ATOM 4968 C C . HIS B 1 272 ? -1.028 3.064 12.75 1 89.94 272 HIS B C 1
ATOM 4970 O O . HIS B 1 272 ? -1.492 4.164 12.445 1 89.94 272 HIS B O 1
ATOM 4976 N N . PHE B 1 273 ? -1.534 2.354 13.672 1 91 273 PHE B N 1
ATOM 4977 C CA . PHE B 1 273 ? -2.846 2.695 14.211 1 91 273 PHE B CA 1
ATOM 4978 C C . PHE B 1 273 ? -2.742 3.869 15.18 1 91 273 PHE B C 1
ATOM 4980 O O . PHE B 1 273 ? -3.691 4.641 15.328 1 91 273 PHE B O 1
ATOM 4987 N N . ASP B 1 274 ? -1.577 3.998 15.781 1 89.25 274 ASP B N 1
ATOM 4988 C CA . ASP B 1 274 ? -1.353 5.223 16.547 1 89.25 274 ASP B CA 1
ATOM 4989 C C . ASP B 1 274 ? -1.356 6.449 15.641 1 89.25 274 ASP B C 1
ATOM 4991 O O . ASP B 1 274 ? -1.933 7.48 15.984 1 89.25 274 ASP B O 1
ATOM 4995 N N . GLY B 1 275 ? -0.681 6.281 14.531 1 93.38 275 GLY B N 1
ATOM 4996 C CA . GLY B 1 275 ? -0.714 7.348 13.539 1 93.38 275 GLY B CA 1
ATOM 4997 C C . GLY B 1 275 ? -2.105 7.617 13 1 93.38 275 GLY B C 1
ATOM 4998 O O . GLY B 1 275 ? -2.465 8.766 12.742 1 93.38 275 GLY B O 1
ATOM 4999 N N . LEU B 1 276 ? -2.844 6.539 12.875 1 96.06 276 LEU B N 1
ATOM 5000 C CA . LEU B 1 276 ? -4.215 6.668 12.398 1 96.06 276 LEU B CA 1
ATOM 5001 C C . LEU B 1 276 ? -5.051 7.512 13.352 1 96.06 276 LEU B C 1
ATOM 5003 O O . LEU B 1 276 ? -5.809 8.383 12.914 1 96.06 276 LEU B O 1
ATOM 5007 N N . ASN B 1 277 ? -4.914 7.254 14.625 1 95.56 277 ASN B N 1
ATOM 5008 C CA . ASN B 1 277 ? -5.668 8.023 15.609 1 95.56 277 ASN B CA 1
ATOM 5009 C C . ASN B 1 277 ? -5.281 9.5 15.578 1 95.56 277 ASN B C 1
ATOM 5011 O O . ASN B 1 277 ? -6.141 10.375 15.672 1 95.56 277 ASN B O 1
ATOM 5015 N N . LEU B 1 278 ? -4.043 9.773 15.398 1 95.31 278 LEU B N 1
ATOM 5016 C CA . LEU B 1 278 ? -3.57 11.148 15.32 1 95.31 278 LEU B CA 1
ATOM 5017 C C . LEU B 1 278 ? -4.07 11.828 14.055 1 95.31 278 LEU B C 1
ATOM 5019 O O . LEU B 1 278 ? -4.547 12.961 14.094 1 95.31 278 LEU B O 1
ATOM 5023 N N . SER B 1 279 ? -3.939 11.102 12.938 1 97.56 279 SER B N 1
ATOM 5024 C CA . SER B 1 279 ? -4.371 11.688 11.672 1 97.56 279 SER B CA 1
ATOM 5025 C C . SER B 1 279 ? -5.883 11.906 11.648 1 97.56 279 SER B C 1
ATOM 5027 O O . SER B 1 279 ? -6.363 12.914 11.141 1 97.56 279 SER B O 1
ATOM 5029 N N . ARG B 1 280 ? -6.625 10.977 12.234 1 98.19 280 ARG B N 1
ATOM 5030 C CA . ARG B 1 280 ? -8.07 11.18 12.352 1 98.19 280 ARG B CA 1
ATOM 5031 C C . ARG B 1 280 ? -8.383 12.422 13.18 1 98.19 280 ARG B C 1
ATOM 5033 O O . ARG B 1 280 ? -9.25 13.211 12.812 1 98.19 280 ARG B O 1
ATOM 5040 N N . ALA B 1 281 ? -7.641 12.602 14.242 1 97.88 281 ALA B N 1
ATOM 5041 C CA . ALA B 1 281 ? -7.875 13.75 15.117 1 97.88 281 ALA B CA 1
ATOM 5042 C C . ALA B 1 281 ? -7.699 15.062 14.352 1 97.88 281 ALA B C 1
ATOM 5044 O O . ALA B 1 281 ? -8.594 15.906 14.344 1 97.88 281 ALA B O 1
ATOM 5045 N N . TRP B 1 282 ? -6.582 15.227 13.648 1 98.06 282 TRP B N 1
ATOM 5046 C CA . TRP B 1 282 ? -6.363 16.531 13.008 1 98.06 282 TRP B CA 1
ATOM 5047 C C . TRP B 1 282 ? -7.266 16.688 11.789 1 98.06 282 TRP B C 1
ATOM 5049 O O . TRP B 1 282 ? -7.645 17.812 11.438 1 98.06 282 TRP B O 1
ATOM 5059 N N . MET B 1 283 ? -7.605 15.602 11.133 1 98.69 283 MET B N 1
ATOM 5060 C CA . MET B 1 283 ? -8.508 15.695 9.984 1 98.69 283 MET B CA 1
ATOM 5061 C C . MET B 1 283 ? -9.906 16.094 10.43 1 98.69 283 MET B C 1
ATOM 5063 O O . MET B 1 283 ? -10.578 16.875 9.758 1 98.69 283 MET B O 1
ATOM 5067 N N . LEU B 1 284 ? -10.328 15.516 11.586 1 98.56 284 LEU B N 1
ATOM 5068 C CA . LEU B 1 284 ? -11.609 15.914 12.148 1 98.56 284 LEU B CA 1
ATOM 5069 C C . LEU B 1 284 ? -11.609 17.391 12.516 1 98.56 284 LEU B C 1
ATOM 5071 O O . LEU B 1 284 ? -12.578 18.109 12.25 1 98.56 284 LEU B O 1
ATOM 5075 N N . GLU B 1 285 ? -10.531 17.828 13.086 1 98.31 285 GLU B N 1
ATOM 5076 C CA . GLU B 1 285 ? -10.406 19.25 13.391 1 98.31 285 GLU B CA 1
ATOM 5077 C C . GLU B 1 285 ? -10.445 20.094 12.117 1 98.31 285 GLU B C 1
ATOM 5079 O O . GLU B 1 285 ? -11.031 21.172 12.102 1 98.31 285 GLU B O 1
ATOM 5084 N N . GLY B 1 286 ? -9.797 19.609 11.109 1 98.44 286 GLY B N 1
ATOM 5085 C CA . GLY B 1 286 ? -9.875 20.266 9.812 1 98.44 286 GLY B CA 1
ATOM 5086 C C . GLY B 1 286 ? -11.281 20.344 9.266 1 98.44 286 GLY B C 1
ATOM 5087 O O . GLY B 1 286 ? -11.719 21.406 8.812 1 98.44 286 GLY B O 1
ATOM 5088 N N . ILE B 1 287 ? -11.961 19.234 9.32 1 98.75 287 ILE B N 1
ATOM 5089 C CA . ILE B 1 287 ? -13.344 19.188 8.852 1 98.75 287 ILE B CA 1
ATOM 5090 C C . ILE B 1 287 ? -14.188 20.203 9.609 1 98.75 287 ILE B C 1
ATOM 5092 O O . ILE B 1 287 ? -14.93 20.984 9.008 1 98.75 287 ILE B O 1
ATOM 5096 N N . ILE B 1 288 ? -14.031 20.25 10.922 1 98.38 288 ILE B N 1
ATOM 5097 C CA . ILE B 1 288 ? -14.758 21.188 11.766 1 98.38 288 ILE B CA 1
ATOM 5098 C C . ILE B 1 288 ? -14.445 22.625 11.328 1 98.38 288 ILE B C 1
ATOM 5100 O O . ILE B 1 288 ? -15.352 23.453 11.195 1 98.38 288 ILE B O 1
ATOM 5104 N N . ALA B 1 289 ? -13.203 22.891 11.047 1 97.94 289 ALA B N 1
ATOM 5105 C CA . ALA B 1 289 ? -12.758 24.234 10.688 1 97.94 289 ALA B CA 1
ATOM 5106 C C . ALA B 1 289 ? -13.367 24.688 9.367 1 97.94 289 ALA B C 1
ATOM 5108 O O . ALA B 1 289 ? -13.492 25.875 9.102 1 97.94 289 ALA B O 1
ATOM 5109 N N . GLY B 1 290 ? -13.75 23.719 8.508 1 98.12 290 GLY B N 1
ATOM 5110 C CA . GLY B 1 290 ? -14.305 24.031 7.203 1 98.12 290 GLY B CA 1
ATOM 5111 C C . GLY B 1 290 ? -15.805 24.219 7.215 1 98.12 290 GLY B C 1
ATOM 5112 O O . GLY B 1 290 ? -16.391 24.688 6.238 1 98.12 290 GLY B O 1
ATOM 5113 N N . LEU B 1 291 ? -16.422 23.938 8.312 1 98.62 291 LEU B N 1
ATOM 5114 C CA . LEU B 1 291 ? -17.875 23.984 8.422 1 98.62 291 LEU B CA 1
ATOM 5115 C C . LEU B 1 291 ? -18.344 25.344 8.922 1 98.62 291 LEU B C 1
ATOM 5117 O O . LEU B 1 291 ? -17.609 26.031 9.625 1 98.62 291 LEU B O 1
ATOM 5121 N N . PRO B 1 292 ? -19.625 25.719 8.57 1 98.44 292 PRO B N 1
ATOM 5122 C CA . PRO B 1 292 ? -20.219 26.859 9.258 1 98.44 292 PRO B CA 1
ATOM 5123 C C . PRO B 1 292 ? -20.281 26.688 10.766 1 98.44 292 PRO B C 1
ATOM 5125 O O . PRO B 1 292 ? -20.531 25.578 11.25 1 98.44 292 PRO B O 1
ATOM 5128 N N . PRO B 1 293 ? -20.109 27.766 11.516 1 97.06 293 PRO B N 1
ATOM 5129 C CA . PRO B 1 293 ? -20.031 27.672 12.977 1 97.06 293 PRO B CA 1
ATOM 5130 C C . PRO B 1 293 ? -21.297 27.062 13.586 1 97.06 293 PRO B C 1
ATOM 5132 O O . PRO B 1 293 ? -21.25 26.484 14.672 1 97.06 293 PRO B O 1
ATOM 5135 N N . ASP B 1 294 ? -22.406 27.125 12.914 1 96.81 294 ASP B N 1
ATOM 5136 C CA . ASP B 1 294 ? -23.672 26.641 13.477 1 96.81 294 ASP B CA 1
ATOM 5137 C C . ASP B 1 294 ? -24.031 25.266 12.922 1 96.81 294 ASP B C 1
ATOM 5139 O O . ASP B 1 294 ? -25.141 24.781 13.109 1 96.81 294 ASP B O 1
ATOM 5143 N N . ASP B 1 295 ? -23.141 24.656 12.195 1 98 295 ASP B N 1
ATOM 5144 C CA . ASP B 1 295 ? -23.406 23.312 11.664 1 98 295 ASP B CA 1
ATOM 5145 C C . ASP B 1 295 ? -23.703 22.328 12.789 1 98 295 ASP B C 1
ATOM 5147 O O . ASP B 1 295 ? -22.938 22.234 13.758 1 98 295 ASP B O 1
ATOM 5151 N N . ARG B 1 296 ? -24.719 21.531 12.68 1 96.31 296 ARG B N 1
ATOM 5152 C CA . ARG B 1 296 ? -25.25 20.688 13.734 1 96.31 296 ARG B CA 1
ATOM 5153 C C . ARG B 1 296 ? -24.328 19.5 13.992 1 96.31 296 ARG B C 1
ATOM 5155 O O . ARG B 1 296 ? -24.391 18.875 15.055 1 96.31 296 ARG B O 1
ATOM 5162 N N . ARG B 1 297 ? -23.516 19.25 13.094 1 97.12 297 ARG B N 1
ATOM 5163 C CA . ARG B 1 297 ? -22.656 18.078 13.227 1 97.12 297 ARG B CA 1
ATOM 5164 C C . ARG B 1 297 ? -21.422 18.391 14.07 1 97.12 297 ARG B C 1
ATOM 5166 O O . ARG B 1 297 ? -20.719 17.484 14.492 1 97.12 297 ARG B O 1
ATOM 5173 N N . ILE B 1 298 ? -21.062 19.578 14.352 1 97.62 298 ILE B N 1
ATOM 5174 C CA . ILE B 1 298 ? -19.797 20.016 14.93 1 97.62 298 ILE B CA 1
ATOM 5175 C C . ILE B 1 298 ? -19.609 19.375 16.297 1 97.62 298 ILE B C 1
ATOM 5177 O O . ILE B 1 298 ? -18.516 18.906 16.625 1 97.62 298 ILE B O 1
ATOM 5181 N N . ASN B 1 299 ? -20.688 19.312 17.094 1 95.94 299 ASN B N 1
ATOM 5182 C CA . ASN B 1 299 ? -20.547 18.734 18.438 1 95.94 299 ASN B CA 1
ATOM 5183 C C . ASN B 1 299 ? -20.125 17.266 18.359 1 95.94 299 ASN B C 1
ATOM 5185 O O . ASN B 1 299 ? -19.281 16.828 19.141 1 95.94 299 ASN B O 1
ATOM 5189 N N . SER B 1 300 ? -20.719 16.578 17.469 1 96.88 300 SER B N 1
ATOM 5190 C CA . SER B 1 300 ? -20.375 15.172 17.297 1 96.88 300 SER B CA 1
ATOM 5191 C C . SER B 1 300 ? -18.938 15.023 16.781 1 96.88 300 SER B C 1
ATOM 5193 O O . SER B 1 300 ? -18.203 14.164 17.266 1 96.88 300 SER B O 1
ATOM 5195 N N . LEU B 1 301 ? -18.578 15.812 15.836 1 98.19 301 LEU B N 1
ATOM 5196 C CA . LEU B 1 301 ? -17.234 15.789 15.273 1 98.19 301 LEU B CA 1
ATOM 5197 C C . LEU B 1 301 ? -16.203 16.141 16.328 1 98.19 301 LEU B C 1
ATOM 5199 O O . LEU B 1 301 ? -15.141 15.516 16.422 1 98.19 301 LEU B O 1
ATOM 5203 N N . GLN B 1 302 ? -16.516 17.109 17.141 1 97.38 302 GLN B N 1
ATOM 5204 C CA . GLN B 1 302 ? -15.617 17.547 18.203 1 97.38 302 GLN B CA 1
ATOM 5205 C C . GLN B 1 302 ? -15.414 16.438 19.234 1 97.38 302 GLN B C 1
ATOM 5207 O O . GLN B 1 302 ? -14.297 16.25 19.734 1 97.38 302 GLN B O 1
ATOM 5212 N N . ALA B 1 303 ? -16.469 15.789 19.562 1 97.06 303 ALA B N 1
ATOM 5213 C CA . ALA B 1 303 ? -16.406 14.711 20.547 1 97.06 303 ALA B CA 1
ATOM 5214 C C . ALA B 1 303 ? -15.469 13.602 20.078 1 97.06 303 ALA B C 1
ATOM 5216 O O . ALA B 1 303 ? -14.625 13.125 20.844 1 97.06 303 ALA B O 1
ATOM 5217 N N . VAL B 1 304 ? -15.609 13.227 18.828 1 97.75 304 VAL B N 1
ATOM 5218 C CA . VAL B 1 304 ? -14.781 12.164 18.266 1 97.75 304 VAL B CA 1
ATOM 5219 C C . VAL B 1 304 ? -13.344 12.648 18.125 1 97.75 304 VAL B C 1
ATOM 5221 O O . VAL B 1 304 ? -12.398 11.898 18.406 1 97.75 304 VAL B O 1
ATOM 5224 N N . ALA B 1 305 ? -13.164 13.867 17.672 1 97.75 305 ALA B N 1
ATOM 5225 C CA . ALA B 1 305 ? -11.82 14.43 17.547 1 97.75 305 ALA B CA 1
ATOM 5226 C C . ALA B 1 305 ? -11.078 14.391 18.875 1 97.75 305 ALA B C 1
ATOM 5228 O O . ALA B 1 305 ? -9.898 14.039 18.922 1 97.75 305 ALA B O 1
ATOM 5229 N N . ALA B 1 306 ? -11.766 14.727 19.922 1 96.5 306 ALA B N 1
ATOM 5230 C CA . ALA B 1 306 ? -11.172 14.773 21.266 1 96.5 306 ALA B CA 1
ATOM 5231 C C . ALA B 1 306 ? -10.711 13.391 21.703 1 96.5 306 ALA B C 1
ATOM 5233 O O . ALA B 1 306 ? -9.648 13.242 22.312 1 96.5 306 ALA B O 1
ATOM 5234 N N . VAL B 1 307 ? -11.516 12.406 21.453 1 96.5 307 VAL B N 1
ATOM 5235 C CA . VAL B 1 307 ? -11.18 11.047 21.859 1 96.5 307 VAL B CA 1
ATOM 5236 C C . VAL B 1 307 ? -9.969 10.562 21.062 1 96.5 307 VAL B C 1
ATOM 5238 O O . VAL B 1 307 ? -9.039 9.977 21.625 1 96.5 307 VAL B O 1
ATOM 5241 N N . HIS B 1 308 ? -9.992 10.797 19.766 1 96.94 308 HIS B N 1
ATOM 5242 C CA . HIS B 1 308 ? -8.867 10.398 18.922 1 96.94 308 HIS B CA 1
ATOM 5243 C C . HIS B 1 308 ? -7.59 11.133 19.344 1 96.94 308 HIS B C 1
ATOM 5245 O O . HIS B 1 308 ? -6.504 10.547 19.344 1 96.94 308 HIS B O 1
ATOM 5251 N N . ARG B 1 309 ? -7.727 12.367 19.672 1 94.88 309 ARG B N 1
ATOM 5252 C CA . ARG B 1 309 ? -6.598 13.156 20.156 1 94.88 309 ARG B CA 1
ATOM 5253 C C . ARG B 1 309 ? -6 12.539 21.406 1 94.88 309 ARG B C 1
ATOM 5255 O O . ARG B 1 309 ? -4.789 12.32 21.484 1 94.88 309 ARG B O 1
ATOM 5262 N N . ARG B 1 310 ? -6.82 12.258 22.359 1 92.88 310 ARG B N 1
ATOM 5263 C CA . ARG B 1 310 ? -6.379 11.703 23.625 1 92.88 310 ARG B CA 1
ATOM 5264 C C . ARG B 1 310 ? -5.707 10.352 23.438 1 92.88 310 ARG B C 1
ATOM 5266 O O . ARG B 1 310 ? -4.609 10.117 23.938 1 92.88 310 ARG B O 1
ATOM 5273 N N . VAL B 1 311 ? -6.309 9.508 22.656 1 91.5 311 VAL B N 1
ATOM 5274 C CA . VAL B 1 311 ? -5.812 8.148 22.438 1 91.5 311 VAL B CA 1
ATOM 5275 C C . VAL B 1 311 ? -4.527 8.195 21.609 1 91.5 311 VAL B C 1
ATOM 5277 O O . VAL B 1 311 ? -3.578 7.461 21.891 1 91.5 311 VAL B O 1
ATOM 5280 N N . GLY B 1 312 ? -4.52 9.031 20.578 1 90.19 312 GLY B N 1
ATOM 5281 C CA . GLY B 1 312 ? -3.385 9.102 19.672 1 90.19 312 GLY B CA 1
ATOM 5282 C C . GLY B 1 312 ? -2.141 9.68 20.312 1 90.19 312 GLY B C 1
ATOM 5283 O O . GLY B 1 312 ? -1.02 9.312 19.953 1 90.19 312 GLY B O 1
ATOM 5284 N N . LEU B 1 313 ? -2.293 10.539 21.266 1 88.62 313 LEU B N 1
ATOM 5285 C CA . LEU B 1 313 ? -1.154 11.227 21.875 1 88.62 313 LEU B CA 1
ATOM 5286 C C . LEU B 1 313 ? -0.539 10.383 22.984 1 88.62 313 LEU B C 1
ATOM 5288 O O . LEU B 1 313 ? 0.598 10.625 23.406 1 88.62 313 LEU B O 1
ATOM 5292 N N . LYS B 1 314 ? -1.21 9.398 23.406 1 81.38 314 LYS B N 1
ATOM 5293 C CA . LYS B 1 314 ? -0.755 8.602 24.547 1 81.38 314 LYS B CA 1
ATOM 5294 C C . LYS B 1 314 ? 0.52 7.836 24.203 1 81.38 314 LYS B C 1
ATOM 5296 O O . LYS B 1 314 ? 1.484 7.855 24.969 1 81.38 314 LYS B O 1
ATOM 5301 N N . PRO B 1 315 ? 0.533 7.145 23.016 1 68.56 315 PRO B N 1
ATOM 5302 C CA . PRO B 1 315 ? 1.696 6.297 22.734 1 68.56 315 PRO B CA 1
ATOM 5303 C C . PRO B 1 315 ? 2.939 7.105 22.375 1 68.56 315 PRO B C 1
ATOM 5305 O O . PRO B 1 315 ? 4.051 6.57 22.375 1 68.56 315 PRO B O 1
ATOM 5308 N N . VAL B 1 316 ? 2.781 8.188 21.984 1 63.59 316 VAL B N 1
ATOM 5309 C CA . VAL B 1 316 ? 3.873 8.977 21.422 1 63.59 316 VAL B CA 1
ATOM 5310 C C . VAL B 1 316 ? 4.914 9.266 22.5 1 63.59 316 VAL B C 1
ATOM 5312 O O . VAL B 1 316 ? 6.098 9.43 22.203 1 63.59 316 VAL B O 1
ATOM 5315 N N . SER B 1 317 ? 4.484 9.148 23.594 1 58.88 317 SER B N 1
ATOM 5316 C CA . SER B 1 317 ? 5.418 9.445 24.688 1 58.88 317 SER B CA 1
ATOM 5317 C C . SER B 1 317 ? 6.395 8.297 24.891 1 58.88 317 SER B C 1
ATOM 5319 O O . SER B 1 317 ? 7.41 8.453 25.578 1 58.88 317 SER B O 1
ATOM 5321 N N . LEU B 1 318 ? 6.016 7.195 24.047 1 57.78 318 LEU B N 1
ATOM 5322 C CA . LEU B 1 318 ? 6.848 6.031 24.312 1 57.78 318 LEU B CA 1
ATOM 5323 C C . LEU B 1 318 ? 7.93 5.871 23.25 1 57.78 318 LEU B C 1
ATOM 5325 O O . LEU B 1 318 ? 7.691 6.164 22.078 1 57.78 318 LEU B O 1
ATOM 5329 N N . CYS B 1 319 ? 9.125 6.336 23.531 1 56.88 319 CYS B N 1
ATOM 5330 C CA . CYS B 1 319 ? 10.281 6.426 22.656 1 56.88 319 CYS B CA 1
ATOM 5331 C C . CYS B 1 319 ? 10.633 5.062 22.078 1 56.88 319 CYS B C 1
ATOM 5333 O O . CYS B 1 319 ? 11.812 4.691 22.031 1 56.88 319 CYS B O 1
ATOM 5335 N N . ASP B 1 320 ? 9.633 4.297 21.766 1 59.03 320 ASP B N 1
ATOM 5336 C CA . ASP B 1 320 ? 10.086 3.096 21.062 1 59.03 320 ASP B CA 1
ATOM 5337 C C . ASP B 1 320 ? 10.305 3.369 19.578 1 59.03 320 ASP B C 1
ATOM 5339 O O . ASP B 1 320 ? 9.727 4.301 19.016 1 59.03 320 ASP B O 1
ATOM 5343 N N . TYR B 1 321 ? 11.305 2.703 19.078 1 52.75 321 TYR B N 1
ATOM 5344 C CA . TYR B 1 321 ? 11.812 3.002 17.734 1 52.75 321 TYR B CA 1
ATOM 5345 C C . TYR B 1 321 ? 10.734 2.789 16.688 1 52.75 321 TYR B C 1
ATOM 5347 O O . TYR B 1 321 ? 10.688 3.512 15.688 1 52.75 321 TYR B O 1
ATOM 5355 N N . ALA B 1 322 ? 9.859 1.865 16.859 1 56.91 322 ALA B N 1
ATOM 5356 C CA . ALA B 1 322 ? 8.891 1.545 15.82 1 56.91 322 ALA B CA 1
ATOM 5357 C C . ALA B 1 322 ? 8.023 2.756 15.484 1 56.91 322 ALA B C 1
ATOM 5359 O O . ALA B 1 322 ? 7.742 3.027 14.312 1 56.91 322 ALA B O 1
ATOM 5360 N N . GLY B 1 323 ? 7.715 3.469 16.328 1 68.31 323 GLY B N 1
ATOM 5361 C CA . GLY B 1 323 ? 6.898 4.652 16.109 1 68.31 323 GLY B CA 1
ATOM 5362 C C . GLY B 1 323 ? 7.664 5.949 16.281 1 68.31 323 GLY B C 1
ATOM 5363 O O . GLY B 1 323 ? 7.258 6.992 15.773 1 68.31 323 GLY B O 1
ATOM 5364 N N . SER B 1 324 ? 8.812 5.809 16.703 1 73.44 324 SER B N 1
ATOM 5365 C CA . SER B 1 324 ? 9.516 7 17.156 1 73.44 324 SER B CA 1
ATOM 5366 C C . SER B 1 324 ? 10.125 7.766 15.977 1 73.44 324 SER B C 1
ATOM 5368 O O . SER B 1 324 ? 10.359 8.969 16.078 1 73.44 324 SER B O 1
ATOM 5370 N N . HIS B 1 325 ? 10.109 7.043 14.883 1 82.25 325 HIS B N 1
ATOM 5371 C CA . HIS B 1 325 ? 10.812 7.703 13.789 1 82.25 325 HIS B CA 1
ATOM 5372 C C . HIS B 1 325 ? 9.867 8.609 13 1 82.25 325 HIS B C 1
ATOM 5374 O O . HIS B 1 325 ? 10.305 9.383 12.141 1 82.25 325 HIS B O 1
ATOM 5380 N N . TRP B 1 326 ? 8.617 8.57 13.305 1 87.69 326 TRP B N 1
ATOM 5381 C CA . TRP B 1 326 ? 7.762 9.43 12.492 1 87.69 326 TRP B CA 1
ATOM 5382 C C . TRP B 1 326 ? 6.559 9.914 13.297 1 87.69 326 TRP B C 1
ATOM 5384 O O . TRP B 1 326 ? 6 10.977 13.016 1 87.69 326 TRP B O 1
ATOM 5394 N N . LEU B 1 327 ? 6.16 9.211 14.344 1 89.88 327 LEU B N 1
ATOM 5395 C CA . LEU B 1 327 ? 4.922 9.492 15.062 1 89.88 327 LEU B CA 1
ATOM 5396 C C . LEU B 1 327 ? 4.969 10.875 15.703 1 89.88 327 LEU B C 1
ATOM 5398 O O . LEU B 1 327 ? 3.939 11.547 15.82 1 89.88 327 LEU B O 1
ATOM 5402 N N . GLY B 1 328 ? 6.152 11.266 16.109 1 91.38 328 GLY B N 1
ATOM 5403 C CA . GLY B 1 328 ? 6.312 12.586 16.703 1 91.38 328 GLY B CA 1
ATOM 5404 C C . GLY B 1 328 ? 5.867 13.711 15.797 1 91.38 328 GLY B C 1
ATOM 5405 O O . GLY B 1 328 ? 5.297 14.703 16.25 1 91.38 328 GLY B O 1
ATOM 5406 N N . SER B 1 329 ? 6.156 13.602 14.523 1 94.31 329 SER B N 1
ATOM 5407 C CA . SER B 1 329 ? 5.754 14.641 13.578 1 94.31 329 SER B CA 1
ATOM 5408 C C . SER B 1 329 ? 4.238 14.734 13.477 1 94.31 329 SER B C 1
ATOM 5410 O O . SER B 1 329 ? 3.689 15.828 13.312 1 94.31 329 SER B O 1
ATOM 5412 N N . PHE B 1 330 ? 3.535 13.578 13.555 1 95.19 330 PHE B N 1
ATOM 5413 C CA . PHE B 1 330 ? 2.078 13.586 13.555 1 95.19 330 PHE B CA 1
ATOM 5414 C C . PHE B 1 330 ? 1.54 14.281 14.805 1 95.19 330 PHE B C 1
ATOM 5416 O O . PHE B 1 330 ? 0.585 15.055 14.727 1 95.19 330 PHE B O 1
ATOM 5423 N N . ALA B 1 331 ? 2.17 13.969 15.914 1 92.88 331 ALA B N 1
ATOM 5424 C CA . ALA B 1 331 ? 1.754 14.594 17.172 1 92.88 331 ALA B CA 1
ATOM 5425 C C . ALA B 1 331 ? 1.933 16.109 17.109 1 92.88 331 ALA B C 1
ATOM 5427 O O . ALA B 1 331 ? 1.03 16.859 17.484 1 92.88 331 ALA B O 1
ATOM 5428 N N . VAL B 1 332 ? 3.055 16.547 16.656 1 93.5 332 VAL B N 1
ATOM 5429 C CA . VAL B 1 332 ? 3.346 17.969 16.562 1 93.5 332 VAL B CA 1
ATOM 5430 C C . VAL B 1 332 ? 2.408 18.641 15.562 1 93.5 332 VAL B C 1
ATOM 5432 O O . VAL B 1 332 ? 1.947 19.766 15.781 1 93.5 332 VAL B O 1
ATOM 5435 N N . TYR B 1 333 ? 2.166 17.938 14.438 1 95.88 333 TYR B N 1
ATOM 5436 C CA . TYR B 1 333 ? 1.209 18.422 13.445 1 95.88 333 TYR B CA 1
ATOM 5437 C C . TYR B 1 333 ? -0.144 18.703 14.086 1 95.88 333 TYR B C 1
ATOM 5439 O O . TYR B 1 333 ? -0.724 19.766 13.883 1 95.88 333 TYR B O 1
ATOM 5447 N N . LEU B 1 334 ? -0.577 17.812 14.914 1 95.19 334 LEU B N 1
ATOM 5448 C CA . LEU B 1 334 ? -1.861 17.922 15.594 1 95.19 334 LEU B CA 1
ATOM 5449 C C . LEU B 1 334 ? -1.821 19.031 16.656 1 95.19 334 LEU B C 1
ATOM 5451 O O . LEU B 1 334 ? -2.666 19.922 16.656 1 95.19 334 LEU B O 1
ATOM 5455 N N . LEU B 1 335 ? -0.795 19.016 17.469 1 92.81 335 LEU B N 1
ATOM 5456 C CA . LEU B 1 335 ? -0.726 19.875 18.656 1 92.81 335 LEU B CA 1
ATOM 5457 C C . LEU B 1 3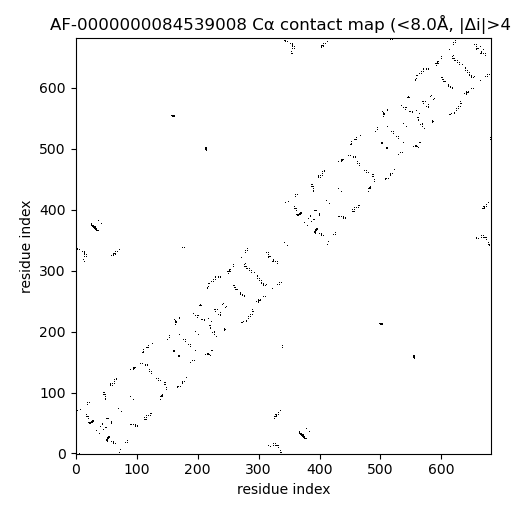35 ? -0.562 21.328 18.25 1 92.81 335 LEU B C 1
ATOM 5459 O O . LEU B 1 335 ? -1.066 22.234 18.922 1 92.81 335 LEU B O 1
ATOM 5463 N N . THR B 1 336 ? 0.066 21.516 17.141 1 93 336 THR B N 1
ATOM 5464 C CA . THR B 1 336 ? 0.327 22.891 16.719 1 93 336 THR B CA 1
ATOM 5465 C C . THR B 1 336 ? -0.685 23.328 15.664 1 93 336 THR B C 1
ATOM 5467 O O . THR B 1 336 ? -0.546 24.406 15.078 1 93 336 THR B O 1
ATOM 5470 N N . GLN B 1 337 ? -1.667 22.453 15.32 1 93.81 337 GLN B N 1
ATOM 5471 C CA . GLN B 1 337 ? -2.779 22.734 14.422 1 93.81 337 GLN B CA 1
ATOM 5472 C C . GLN B 1 337 ? -2.279 23.141 13.039 1 93.81 337 GLN B C 1
ATOM 5474 O O . GLN B 1 337 ? -2.764 24.125 12.461 1 93.81 337 GLN B O 1
ATOM 5479 N N . ARG B 1 338 ? -1.218 22.359 12.742 1 91.12 338 ARG B N 1
ATOM 5480 C CA . ARG B 1 338 ? -0.759 22.547 11.367 1 91.12 338 ARG B CA 1
ATOM 5481 C C . ARG B 1 338 ? -1.842 22.156 10.367 1 91.12 338 ARG B C 1
ATOM 5483 O O . ARG B 1 338 ? -2.547 21.156 10.57 1 91.12 338 ARG B O 1
ATOM 5490 N N . GLY B 1 339 ? -2.199 22.766 9.367 1 89.62 339 GLY B N 1
ATOM 5491 C CA . GLY B 1 339 ? -3.207 22.484 8.359 1 89.62 339 GLY B CA 1
ATOM 5492 C C . GLY B 1 339 ? -4.48 23.281 8.547 1 89.62 339 GLY B C 1
ATOM 5493 O O . GLY B 1 339 ? -5.379 23.234 7.703 1 89.62 339 GLY B O 1
ATOM 5494 N N . LEU B 1 340 ? -4.703 23.812 9.773 1 89.5 340 LEU B N 1
ATOM 5495 C CA . LEU B 1 340 ? -5.875 24.625 10.047 1 89.5 340 LEU B CA 1
ATOM 5496 C C . LEU B 1 340 ? -5.574 26.109 9.781 1 89.5 340 LEU B C 1
ATOM 5498 O O . LEU B 1 340 ? -6.488 26.891 9.539 1 89.5 340 LEU B O 1
ATOM 5502 N N . ARG B 1 341 ? -4.289 26.5 9.922 1 69.81 341 ARG B N 1
ATOM 5503 C CA . ARG B 1 341 ? -3.91 27.906 9.859 1 69.81 341 ARG B CA 1
ATOM 5504 C C . ARG B 1 341 ? -2.947 28.172 8.703 1 69.81 341 ARG B C 1
ATOM 5506 O O . ARG B 1 341 ? -2.199 27.266 8.305 1 69.81 341 ARG B O 1
#

InterPro domains:
  IPR021365 Protein of unknown function DUF2891 [PF11199] (14-333)

Radius of gyration: 25.51 Å; Cα contacts (8 Å, |Δi|>4): 1125; chains: 2; bounding box: 58×72×57 Å

Foldseek 3Di:
DALVPDDLVLLVLLLVLLLVWLPAQPPEDDDDDDPDDVSDDRVCQQQVLRNTAHYRLLNLLSLLLLLLSCQSPVPDPCNVSNLVSNVVRQDLVNLVSNLVSCLVPLPPLPPQSLLSNLSSLLSLLPGPDPSSVVSNVSNVSNNVSSVVSNQVVLVPDPAADLAQDSRGDLQSLLSVCVSCVSVVVVVSNVSSLVSLCVHQQPAFQACQVVDDDQQHLAHSLLSNLLSVLSNDAAVSSLVSCCGNHVPQDLDADQVVDAQDDAPDCLDLRSVSSLSHLLNLLLSLVSNLLSHDPPRSRNNNSNNNSVNSLVRSSVCQSPSDSSNSSNSSSSNSCRSNSPSSD/DALVPDDLVLLVLLLVLLLVWLPAQPPEDDDDDDPDDVSDDRVCQQQVLRNTAHYRLLNLLSLLLLLLSCQSPVPDPCNVSNLVSNVVRQDLVNLVSNLVSCLVPLPPLPPQSLLSNLSSLLSLLPGPDPSSVVSNVSNVSNNVSSVVSNQVVLVPDPAADLAQDSRGDLQSLLSVCVSCVSVVVVPSNVSSLVSLCVHQQPAFQACQVVDDDQQHLAHSLLSNLLSVLSNDAAVSSLVSCCGNHVPQDLDADQVVDAQDDAPDCLDLRSVSSLSHLLNLLLSLVSNLLSHDPPRSRNNNSNNNSVNSLVRSSVCQSPSDSSNSSNSSSSNSCRSNSPSSD

pLDDT: mean 92.86, std 9.83, range [34.69, 98.94]

Secondary structure (DSSP, 8-state):
--GGGS-HHHHHHHHHHHHHHTT---SEEEEEEESSGGG---HHHH-SSS--SSSHHHHHHHHHHHHHHHHH-TT-TTHHHHHHHHHHH--HHHHHHHHHHHHH-TTTTTTHHHHHHHHHHHHHHT---HHHHHHHHHHHHHHHHHHHHHHHHHHH-SS---SSSTT-HHHHHHHHHHHHHHHT-HHHHHHHHHHHHHHHTT--S--GGGPPPTT-SS-HHHHHHHHHTTTS-HHHHHHHHHHH-TT--SS--STTSPPP--S-TTSHHHHHHHHHHHHHHHHHHHHHHHS-TT-TTHHHHHHHHHHHHHHHHTGGGS--HHHHTTHHHHHHHHHTTTTT-/--GGGS-HHHHHHHHHHHHHHTT---SEEEEEEESSGGG---HHHH-SSS--SSSHHHHHHHHHHHHHHHHH-TT-TTHHHHHHHHHHH--HHHHHHHHHHHHH-TTTTTTHHHHHHHHHHHHHHT---HHHHHHHHHHHHHHHHHHHHHHHHHHH-SS---SSSTT-HHHHHHHHHHHHHHHT-HHHHHHHHHHHHHHHTT--S--GGGPPPTT-SS-HHHHHHHHHTTTS-HHHHHHHHHHHSTT--SS--STTSPPP--S-TTSHHHHHHHHHHHHHHHHHHHHHHHS-TT-TTHHHHHHHHHHHHHHHHTGGGS--HHHHTTHHHHHHHHHTTTTT-

Organism: NCBI:txid376219

Nearest PDB structures (foldseek):
  8ieu-assembly1_A  TM=9.401E-01  e=2.909E-19  Campylobacter jejuni
  5ow5-assembly2_C  TM=3.935E-01  e=2.327E+00  Mus musculus
  5ow5-assembly1_A  TM=3.335E-01  e=1.727E+00  Mus musculus
  5nbt-assembly2_C  TM=3.283E-01  e=2.759E+00  Mus musculus
  5lb7-assembly1_A  TM=3.211E-01  e=6.466E+00  Mus musculus